Protein 6UW5 (pdb70)

Structure (mmCIF, N/CA/C/O backbone):
data_6UW5
#
_entry.id   6UW5
#
_cell.length_a   46.013
_cell.length_b   73.647
_cell.length_c   91.270
_cell.angle_alpha   90.000
_cell.angle_beta   95.230
_cell.angle_gamma   90.000
#
_symmetry.space_group_name_H-M   'P 1 21 1'
#
loop_
_entity.id
_entity.type
_entity.pdbx_description
1 polymer 'Phosphoenolpyruvate transferase'
2 non-polymer "GUANOSINE-5'-DIPHOSPHATE"
3 non-polymer 1-deoxy-1-(8-hydroxy-2,4-dioxo-3,4-dihydropyrimido[4,5-b]quinolin-10(2H)-yl)-D-ribitol
4 non-polymer 'CALCIUM ION'
5 water water
#
loop_
_atom_site.group_PDB
_atom_site.id
_atom_site.type_symbol
_atom_site.label_atom_id
_atom_site.label_alt_id
_atom_site.label_comp_id
_atom_site.label_asym_id
_atom_site.label_entity_id
_atom_site.label_seq_id
_atom_site.pdbx_PDB_ins_code
_atom_site.Cartn_x
_atom_site.Cartn_y
_atom_site.Cartn_z
_atom_site.occupancy
_atom_site.B_iso_or_equiv
_atom_site.auth_seq_id
_atom_site.auth_comp_id
_atom_site.auth_asym_id
_atom_site.auth_atom_id
_atom_site.pdbx_PDB_model_num
ATOM 1 N N . MET A 1 1 ? 66.973 -1.194 10.518 1.00 57.92 1 MET B N 1
ATOM 2 C CA . MET A 1 1 ? 67.211 -1.202 11.954 1.00 52.05 1 MET B CA 1
ATOM 3 C C . MET A 1 1 ? 66.522 -0.009 12.668 1.00 47.04 1 MET B C 1
ATOM 4 O O . MET A 1 1 ? 65.626 -0.215 13.505 1.00 42.06 1 MET B O 1
ATOM 9 N N . LYS A 1 2 ? 66.919 1.231 12.363 1.00 43.73 2 LYS B N 1
ATOM 10 C CA . LYS A 1 2 ? 66.385 2.397 13.070 1.00 41.21 2 LYS B CA 1
ATOM 11 C C . LYS A 1 2 ? 65.854 3.427 12.083 1.00 46.19 2 LYS B C 1
ATOM 12 O O . LYS A 1 2 ? 66.602 3.939 11.244 1.00 50.57 2 LYS B O 1
ATOM 18 N N . ILE A 1 3 ? 64.565 3.732 12.197 1.00 39.10 3 ILE B N 1
ATOM 19 C CA . ILE A 1 3 ? 63.898 4.734 11.378 1.00 48.74 3 ILE B CA 1
ATOM 20 C C . ILE A 1 3 ? 63.298 5.776 12.308 1.00 47.30 3 ILE B C 1
ATOM 21 O O . ILE A 1 3 ? 62.628 5.423 13.288 1.00 36.02 3 ILE B O 1
ATOM 26 N N . THR A 1 4 ? 63.536 7.055 12.000 1.00 48.38 4 THR B N 1
ATOM 27 C CA . THR A 1 4 ? 62.993 8.166 12.775 1.00 35.14 4 THR B CA 1
ATOM 28 C C . THR A 1 4 ? 62.133 9.018 11.861 1.00 35.55 4 THR B C 1
ATOM 29 O O . THR A 1 4 ? 62.594 9.423 10.789 1.00 35.57 4 THR B O 1
ATOM 33 N N . VAL A 1 5 ? 60.897 9.299 12.286 1.00 34.23 5 VAL B N 1
ATOM 34 C CA . VAL A 1 5 ? 59.939 10.047 11.477 1.00 34.12 5 VAL B CA 1
ATOM 35 C C . VAL A 1 5 ? 59.377 11.196 12.297 1.00 41.37 5 VAL B C 1
ATOM 36 O O . VAL A 1 5 ? 58.957 11.001 13.443 1.00 47.26 5 VAL B O 1
ATOM 40 N N . LEU A 1 6 ? 59.387 12.395 11.717 1.00 36.14 6 LEU B N 1
ATOM 41 C CA . LEU A 1 6 ? 58.714 13.549 12.298 1.00 35.26 6 LEU B CA 1
ATOM 42 C C . LEU A 1 6 ? 57.257 13.554 11.852 1.00 33.98 6 LEU B C 1
ATOM 43 O O . LEU A 1 6 ? 56.977 13.424 10.653 1.00 32.77 6 LEU B O 1
ATOM 48 N N . VAL A 1 7 ? 56.325 13.700 12.809 1.00 31.34 7 VAL B N 1
ATOM 49 C CA . VAL A 1 7 ? 54.903 13.522 12.509 1.00 31.36 7 VAL B CA 1
ATOM 50 C C . VAL A 1 7 ? 54.026 14.566 13.189 1.00 30.59 7 VAL B C 1
ATOM 51 O O . VAL A 1 7 ? 54.350 15.097 14.252 1.00 29.91 7 VAL B O 1
ATOM 55 N N . GLY A 1 8 ? 52.854 14.797 12.575 1.00 30.78 8 GLY B N 1
ATOM 56 C CA . GLY A 1 8 ? 51.765 15.518 13.199 1.00 30.19 8 GLY B CA 1
ATOM 57 C C . GLY A 1 8 ? 50.787 14.523 13.800 1.00 39.80 8 GLY B C 1
ATOM 58 O O . GLY A 1 8 ? 51.230 13.558 14.432 1.00 43.55 8 GLY B O 1
ATOM 59 N N . GLY A 1 9 ? 49.475 14.698 13.579 1.00 45.04 9 GLY B N 1
ATOM 60 C CA . GLY A 1 9 ? 48.457 13.802 14.114 1.00 40.65 9 GLY B CA 1
ATOM 61 C C . GLY A 1 9 ? 47.855 12.749 13.186 1.00 38.62 9 GLY B C 1
ATOM 62 O O . GLY A 1 9 ? 48.429 11.668 13.014 1.00 37.44 9 GLY B O 1
ATOM 63 N N . VAL A 1 10 ? 46.716 13.045 12.572 1.00 41.37 10 VAL B N 1
ATOM 64 C CA . VAL A 1 10 ? 46.067 12.053 11.666 1.00 38.83 10 VAL B CA 1
ATOM 65 C C . VAL A 1 10 ? 47.039 11.624 10.561 1.00 39.64 10 VAL B C 1
ATOM 66 O O . VAL A 1 10 ? 47.261 10.428 10.415 1.00 46.57 10 VAL B O 1
ATOM 70 N N . GLY A 1 11 ? 47.665 12.576 9.879 1.00 38.05 11 GLY B N 1
ATOM 71 C CA . GLY A 1 11 ? 48.521 12.221 8.759 1.00 39.91 11 GLY B CA 1
ATOM 72 C C . GLY A 1 11 ? 49.803 11.523 9.171 1.00 41.47 11 GLY B C 1
ATOM 73 O O . GLY A 1 11 ? 50.217 10.547 8.540 1.00 41.46 11 GLY B O 1
ATOM 74 N N . GLY A 1 12 ? 50.435 11.994 10.246 1.00 39.35 12 GLY B N 1
ATOM 75 C CA . GLY A 1 12 ? 51.647 11.349 10.717 1.00 43.73 12 GLY B CA 1
ATOM 76 C C . GLY A 1 12 ? 51.401 9.913 11.134 1.00 53.54 12 GLY B C 1
ATOM 77 O O . GLY A 1 12 ? 52.190 9.014 10.811 1.00 33.85 12 GLY B O 1
ATOM 78 N N . ALA A 1 13 ? 50.304 9.681 11.865 1.00 47.93 13 ALA B N 1
ATOM 79 C CA . ALA A 1 13 ? 49.941 8.324 12.259 1.00 42.12 13 ALA B CA 1
ATOM 80 C C . ALA A 1 13 ? 49.697 7.448 11.039 1.00 34.42 13 ALA B C 1
ATOM 81 O O . ALA A 1 13 ? 50.150 6.300 10.985 1.00 35.00 13 ALA B O 1
ATOM 83 N N . ARG A 1 14 ? 49.006 7.998 10.046 1.00 34.96 14 ARG B N 1
ATOM 84 C CA . ARG A 1 14 ? 48.718 7.229 8.813 1.00 36.61 14 ARG B CA 1
ATOM 85 C C . ARG A 1 14 ? 50.042 6.874 8.130 1.00 39.46 14 ARG B C 1
ATOM 86 O O . ARG A 1 14 ? 50.209 5.717 7.755 1.00 37.73 14 ARG B O 1
ATOM 94 N N . PHE A 1 15 ? 50.960 7.832 8.022 1.00 44.00 15 PHE B N 1
ATOM 95 C CA . PHE A 1 15 ? 52.267 7.544 7.436 1.00 46.68 15 PHE B CA 1
ATOM 96 C C . PHE A 1 15 ? 53.018 6.508 8.273 1.00 49.23 15 PHE B C 1
ATOM 97 O O . PHE A 1 15 ? 53.577 5.531 7.740 1.00 37.76 15 PHE B O 1
ATOM 105 N N . LEU A 1 16 ? 53.001 6.690 9.596 1.00 35.78 16 LEU B N 1
ATOM 106 C CA . LEU A 1 16 ? 53.633 5.735 10.502 1.00 35.67 16 LEU B CA 1
ATOM 107 C C . LEU A 1 16 ? 53.095 4.320 10.303 1.00 42.38 16 LEU B C 1
ATOM 108 O O . LEU A 1 16 ? 53.842 3.339 10.435 1.00 47.23 16 LEU B O 1
ATOM 113 N N . LEU A 1 17 ? 51.790 4.187 10.038 1.00 38.54 17 LEU B N 1
ATOM 114 C CA . LEU A 1 17 ? 51.246 2.865 9.751 1.00 37.75 17 LEU B CA 1
ATOM 115 C C . LEU A 1 17 ? 51.964 2.237 8.564 1.00 39.64 17 LEU B C 1
ATOM 116 O O . LEU A 1 17 ? 52.343 1.062 8.611 1.00 40.37 17 LEU B O 1
ATOM 121 N N . GLY A 1 18 ? 52.192 3.021 7.505 1.00 39.36 18 GLY B N 1
ATOM 122 C CA . GLY A 1 18 ? 52.923 2.507 6.354 1.00 56.72 18 GLY B CA 1
ATOM 123 C C . GLY A 1 18 ? 54.300 1.990 6.726 1.00 59.47 18 GLY B C 1
ATOM 124 O O . GLY A 1 18 ? 54.724 0.921 6.274 1.00 60.17 18 GLY B O 1
ATOM 125 N N . VAL A 1 19 ? 55.034 2.766 7.527 1.00 50.92 19 VAL B N 1
ATOM 126 C CA . VAL A 1 19 ? 56.316 2.303 8.049 1.00 46.57 19 VAL B CA 1
ATOM 127 C C . VAL A 1 19 ? 56.153 0.951 8.729 1.00 51.89 19 VAL B C 1
ATOM 128 O O . VAL A 1 19 ? 56.941 0.025 8.503 1.00 41.32 19 VAL B O 1
ATOM 132 N N . GLN A 1 20 ? 55.137 0.825 9.593 1.00 48.88 20 GLN B N 1
ATOM 133 C CA . GLN A 1 20 ? 54.957 -0.412 10.356 1.00 46.16 20 GLN B CA 1
ATOM 134 C C . GLN A 1 20 ? 54.694 -1.612 9.446 1.00 50.96 20 GLN B C 1
ATOM 135 O O . GLN A 1 20 ? 55.273 -2.689 9.643 1.00 47.71 20 GLN B O 1
ATOM 141 N N . ASN A 1 21 ? 53.814 -1.449 8.450 1.00 48.89 21 ASN B N 1
ATOM 142 C CA . ASN A 1 21 ? 53.488 -2.559 7.556 1.00 53.49 21 ASN B CA 1
ATOM 143 C C . ASN A 1 21 ? 54.703 -2.962 6.719 1.00 54.04 21 ASN B C 1
ATOM 144 O O . ASN A 1 21 ? 54.961 -4.158 6.512 1.00 46.63 21 ASN B O 1
ATOM 149 N N . LEU A 1 22 ? 55.458 -1.974 6.234 1.00 46.61 22 LEU B N 1
ATOM 150 C CA . LEU A 1 22 ? 56.661 -2.251 5.459 1.00 44.97 22 LEU B CA 1
ATOM 151 C C . LEU A 1 22 ? 57.684 -3.042 6.270 1.00 51.07 22 LEU B C 1
ATOM 152 O O . LEU A 1 22 ? 58.417 -3.861 5.707 1.00 62.28 22 LEU B O 1
ATOM 157 N N . LEU A 1 23 ? 57.770 -2.797 7.577 1.00 50.29 23 LEU B N 1
ATOM 158 C CA . LEU A 1 23 ? 58.789 -3.392 8.431 1.00 49.93 23 LEU B CA 1
ATOM 159 C C . LEU A 1 23 ? 58.272 -4.493 9.354 1.00 55.92 23 LEU B C 1
ATOM 160 O O . LEU A 1 23 ? 59.046 -5.007 10.173 1.00 55.67 23 LEU B O 1
ATOM 165 N N . GLY A 1 24 ? 57.001 -4.878 9.248 1.00 50.45 24 GLY B N 1
ATOM 166 C CA . GLY A 1 24 ? 56.451 -5.862 10.159 1.00 47.12 24 GLY B CA 1
ATOM 167 C C . GLY A 1 24 ? 56.470 -5.412 11.609 1.00 49.55 24 GLY B C 1
ATOM 168 O O . GLY A 1 24 ? 56.903 -6.156 12.495 1.00 42.66 24 GLY B O 1
ATOM 169 N N . LEU A 1 25 ? 55.974 -4.205 11.877 1.00 50.58 25 LEU B N 1
ATOM 170 C CA . LEU A 1 25 ? 55.962 -3.680 13.232 1.00 42.16 25 LEU B CA 1
ATOM 171 C C . LEU A 1 25 ? 54.534 -3.458 13.726 1.00 41.83 25 LEU B C 1
ATOM 172 O O . LEU A 1 25 ? 53.593 -3.307 12.941 1.00 44.42 25 LEU B O 1
ATOM 177 N N . GLY A 1 26 ? 54.391 -3.428 15.050 1.00 38.45 26 GLY B N 1
ATOM 178 C CA . GLY A 1 26 ? 53.103 -3.156 15.665 1.00 48.41 26 GLY B CA 1
ATOM 179 C C . GLY A 1 26 ? 52.036 -4.137 15.221 1.00 48.32 26 GLY B C 1
ATOM 180 O O . GLY A 1 26 ? 52.254 -5.350 15.148 1.00 45.38 26 GLY B O 1
ATOM 181 N N . SER A 1 27 ? 50.852 -3.598 14.923 1.00 55.57 27 SER B N 1
ATOM 182 C CA . SER A 1 27 ? 49.745 -4.429 14.470 1.00 45.83 27 SER B CA 1
ATOM 183 C C . SER A 1 27 ? 50.171 -5.346 13.330 1.00 53.46 27 SER B C 1
ATOM 184 O O . SER A 1 27 ? 49.596 -6.424 13.154 1.00 56.99 27 SER B O 1
ATOM 187 N N . PHE A 1 28 ? 51.155 -4.928 12.534 1.00 51.69 28 PHE B N 1
ATOM 188 C CA . PHE A 1 28 ? 51.601 -5.675 11.366 1.00 43.26 28 PHE B CA 1
ATOM 189 C C . PHE A 1 28 ? 52.724 -6.660 11.686 1.00 46.82 28 PHE B C 1
ATOM 190 O O . PHE A 1 28 ? 53.427 -7.088 10.767 1.00 57.55 28 PHE B O 1
ATOM 198 N N . ALA A 1 29 ? 52.897 -7.052 12.949 1.00 45.25 29 ALA B N 1
ATOM 199 C CA . ALA A 1 29 ? 54.054 -7.859 13.331 1.00 46.17 29 ALA B CA 1
ATOM 200 C C . ALA A 1 29 ? 53.805 -9.328 13.007 1.00 50.80 29 ALA B C 1
ATOM 201 O O . ALA A 1 29 ? 52.849 -9.921 13.512 1.00 50.89 29 ALA B O 1
ATOM 203 N N . ASP A 1 30 ? 54.676 -9.914 12.151 1.00 61.07 30 ASP B N 1
ATOM 204 C CA . ASP A 1 30 ? 54.650 -11.336 11.755 1.00 61.03 30 ASP B CA 1
ATOM 205 C C . ASP A 1 30 ? 56.004 -11.993 12.049 1.00 60.25 30 ASP B C 1
ATOM 206 O O . ASP A 1 30 ? 56.763 -12.303 11.128 1.00 53.73 30 ASP B O 1
ATOM 211 N N . GLY A 1 31 ? 56.300 -12.253 13.314 1.00 52.33 31 GLY B N 1
ATOM 212 C CA . GLY A 1 31 ? 57.562 -12.879 13.608 1.00 48.10 31 GLY B CA 1
ATOM 213 C C . GLY A 1 31 ? 58.526 -11.867 14.193 1.00 50.77 31 GLY B C 1
ATOM 214 O O . GLY A 1 31 ? 58.181 -10.701 14.418 1.00 45.58 31 GLY B O 1
ATOM 215 N N . PRO A 1 32 ? 59.759 -12.299 14.453 1.00 52.89 32 PRO B N 1
ATOM 216 C CA . PRO A 1 32 ? 60.732 -11.419 15.119 1.00 55.11 32 PRO B CA 1
ATOM 217 C C . PRO A 1 32 ? 60.885 -10.076 14.418 1.00 50.16 32 PRO B C 1
ATOM 218 O O . PRO A 1 32 ? 60.981 -9.997 13.192 1.00 55.39 32 PRO B O 1
ATOM 222 N N . SER A 1 33 ? 60.945 -9.013 15.211 1.00 51.66 33 SER B N 1
ATOM 223 C CA . SER A 1 33 ? 60.987 -7.663 14.669 1.00 59.78 33 SER B CA 1
ATOM 224 C C . SER A 1 33 ? 62.443 -7.326 14.366 1.00 52.29 33 SER B C 1
ATOM 225 O O . SER A 1 33 ? 63.302 -7.430 15.246 1.00 56.39 33 SER B O 1
ATOM 228 N N . LYS A 1 34 ? 62.722 -6.944 13.121 1.00 53.46 34 LYS B N 1
ATOM 229 C CA . LYS A 1 34 ? 64.070 -6.573 12.701 1.00 49.07 34 LYS B CA 1
ATOM 230 C C . LYS A 1 34 ? 64.328 -5.065 12.737 1.00 60.40 34 LYS B C 1
ATOM 231 O O . LYS A 1 34 ? 65.441 -4.636 12.405 1.00 57.92 34 LYS B O 1
ATOM 237 N N . HIS A 1 35 ? 63.333 -4.252 13.113 1.00 54.90 35 HIS B N 1
ATOM 238 C CA . HIS A 1 35 ? 63.444 -2.804 12.991 1.00 49.19 35 HIS B CA 1
ATOM 239 C C . HIS A 1 35 ? 62.885 -2.097 14.215 1.00 46.61 35 HIS B C 1
ATOM 240 O O . HIS A 1 35 ? 62.035 -2.627 14.933 1.00 49.69 35 HIS B O 1
ATOM 247 N N . GLU A 1 36 ? 63.358 -0.865 14.418 1.00 41.41 36 GLU B N 1
ATOM 248 C CA . GLU A 1 36 ? 62.902 0.013 15.487 1.00 40.65 36 GLU B CA 1
ATOM 249 C C . GLU A 1 36 ? 62.407 1.306 14.858 1.00 39.32 36 GLU B C 1
ATOM 250 O O . GLU A 1 36 ? 63.167 1.993 14.171 1.00 43.88 36 GLU B O 1
ATOM 256 N N . LEU A 1 37 ? 61.150 1.655 15.104 1.00 48.18 37 LEU B N 1
ATOM 257 C CA . LEU A 1 37 ? 60.564 2.868 14.549 1.00 36.01 37 LEU B CA 1
ATOM 258 C C . LEU A 1 37 ? 60.370 3.886 15.667 1.00 44.71 37 LEU B C 1
ATOM 259 O O . LEU A 1 37 ? 59.773 3.574 16.704 1.00 55.94 37 LEU B O 1
ATOM 264 N N . THR A 1 38 ? 60.906 5.089 15.466 1.00 44.75 38 THR B N 1
ATOM 265 C CA . THR A 1 38 ? 60.781 6.191 16.417 1.00 45.11 38 THR B CA 1
ATOM 266 C C . THR A 1 38 ? 60.050 7.346 15.753 1.00 33.92 38 THR B C 1
ATOM 267 O O . THR A 1 38 ? 60.395 7.750 14.636 1.00 44.53 38 THR B O 1
ATOM 271 N N . ALA A 1 39 ? 59.037 7.856 16.436 1.00 32.12 39 ALA B N 1
ATOM 272 C CA . ALA A 1 39 ? 58.274 9.014 15.999 1.00 31.66 39 ALA B CA 1
ATOM 273 C C . ALA A 1 39 ? 58.622 10.200 16.888 1.00 33.47 39 ALA B C 1
ATOM 274 O O . ALA A 1 39 ? 58.696 10.043 18.115 1.00 30.40 39 ALA B O 1
ATOM 276 N N . VAL A 1 40 ? 58.916 11.353 16.263 1.00 34.65 40 VAL B N 1
ATOM 277 C CA . VAL A 1 40 ? 59.029 12.653 16.935 1.00 30.18 40 VAL B CA 1
ATOM 278 C C . VAL A 1 40 ? 57.735 13.431 16.684 1.00 29.75 40 VAL B C 1
ATOM 279 O O . VAL A 1 40 ? 57.476 13.878 15.555 1.00 30.09 40 VAL B O 1
ATOM 283 N N . VAL A 1 41 ? 56.906 13.578 17.731 1.00 29.05 41 VAL B N 1
ATOM 284 C CA . VAL A 1 41 ? 55.502 13.975 17.592 1.00 28.73 41 VAL B CA 1
ATOM 285 C C . VAL A 1 41 ? 55.331 15.453 17.946 1.00 33.35 41 VAL B C 1
ATOM 286 O O . VAL A 1 41 ? 55.754 15.903 19.021 1.00 27.75 41 VAL B O 1
ATOM 290 N N . ASN A 1 42 ? 54.636 16.184 17.078 1.00 31.01 42 ASN B N 1
ATOM 291 C CA . ASN A 1 42 ? 54.303 17.578 17.331 1.00 27.93 42 ASN B CA 1
ATOM 292 C C . ASN A 1 42 ? 53.558 17.747 18.654 1.00 39.78 42 ASN B C 1
ATOM 293 O O . ASN A 1 42 ? 52.602 17.017 18.950 1.00 34.17 42 ASN B O 1
ATOM 298 N N . ILE A 1 43 ? 53.984 18.743 19.430 1.00 31.74 43 ILE B N 1
ATOM 299 C CA . ILE A 1 43 ? 53.348 19.153 20.670 1.00 26.64 43 ILE B CA 1
ATOM 300 C C . ILE A 1 43 ? 52.786 20.574 20.578 1.00 36.03 43 ILE B C 1
ATOM 301 O O . ILE A 1 43 ? 52.278 21.115 21.574 1.00 25.72 43 ILE B O 1
ATOM 306 N N . GLY A 1 44 ? 52.831 21.179 19.385 1.00 26.55 44 GLY B N 1
ATOM 307 C CA . GLY A 1 44 ? 52.369 22.549 19.197 1.00 26.54 44 GLY B CA 1
ATOM 308 C C . GLY A 1 44 ? 50.890 22.737 19.419 1.00 26.35 44 GLY B C 1
ATOM 309 O O . GLY A 1 44 ? 50.458 23.855 19.730 1.00 26.23 44 GLY B O 1
ATOM 310 N N . ASP A 1 45 ? 50.118 21.658 19.297 1.00 26.38 45 ASP B N 1
ATOM 311 C CA . ASP A 1 45 ? 48.646 21.736 19.462 1.00 31.76 45 ASP B CA 1
ATOM 312 C C . ASP A 1 45 ? 48.247 21.431 20.906 1.00 26.88 45 ASP B C 1
ATOM 313 O O . ASP A 1 45 ? 47.077 21.573 21.216 1.00 25.63 45 ASP B O 1
ATOM 318 N N . ASP A 1 46 ? 49.194 21.068 21.767 1.00 26.68 46 ASP B N 1
ATOM 319 C CA . ASP A 1 46 ? 48.795 20.660 23.093 1.00 25.00 46 ASP B CA 1
ATOM 320 C C . ASP A 1 46 ? 48.182 21.830 23.856 1.00 27.54 46 ASP B C 1
ATOM 321 O O . ASP A 1 46 ? 48.585 22.983 23.700 1.00 35.85 46 ASP B O 1
ATOM 326 N N . ALA A 1 47 ? 47.173 21.532 24.664 1.00 30.14 47 ALA B N 1
ATOM 327 C CA . ALA A 1 47 ? 46.458 22.592 25.348 1.00 28.30 47 ALA B CA 1
ATOM 328 C C . ALA A 1 47 ? 45.869 22.055 26.636 1.00 23.99 47 ALA B C 1
ATOM 329 O O . ALA A 1 47 ? 45.525 20.874 26.730 1.00 26.51 47 ALA B O 1
ATOM 331 N N . TRP A 1 48 ? 45.784 22.931 27.634 1.00 25.28 48 TRP B N 1
ATOM 332 C CA . TRP A 1 48 ? 45.006 22.677 28.842 1.00 33.60 48 TRP B CA 1
ATOM 333 C C . TRP A 1 48 ? 43.569 23.051 28.551 1.00 35.75 48 TRP B C 1
ATOM 334 O O . TRP A 1 48 ? 43.309 24.163 28.090 1.00 41.81 48 TRP B O 1
ATOM 345 N N . MET A 1 49 ? 42.646 22.118 28.776 1.00 33.15 49 MET B N 1
ATOM 346 C CA . MET A 1 49 ? 41.229 22.358 28.542 1.00 28.63 49 MET B CA 1
ATOM 347 C C . MET A 1 49 ? 40.421 21.686 29.639 1.00 28.99 49 MET B C 1
ATOM 348 O O . MET A 1 49 ? 40.640 20.511 29.939 1.00 30.68 49 MET B O 1
ATOM 353 N N . HIS A 1 50 ? 39.503 22.442 30.243 1.00 26.34 50 HIS B N 1
ATOM 354 C CA . HIS A 1 50 ? 38.679 21.949 31.343 1.00 24.46 50 HIS B CA 1
ATOM 355 C C . HIS A 1 50 ? 39.525 21.365 32.462 1.00 27.45 50 HIS B C 1
ATOM 356 O O . HIS A 1 50 ? 39.094 20.451 33.171 1.00 36.26 50 HIS B O 1
ATOM 363 N N . GLY A 1 51 ? 40.722 21.901 32.642 1.00 23.18 51 GLY B N 1
ATOM 364 C CA . GLY A 1 51 ? 41.604 21.427 33.679 1.00 23.12 51 GLY B CA 1
ATOM 365 C C . GLY A 1 51 ? 42.347 20.142 33.385 1.00 31.54 51 GLY B C 1
ATOM 366 O O . GLY A 1 51 ? 42.973 19.593 34.297 1.00 22.60 51 GLY B O 1
ATOM 367 N N . VAL A 1 52 ? 42.359 19.672 32.140 1.00 22.98 52 VAL B N 1
ATOM 368 C CA . VAL A 1 52 ? 43.098 18.459 31.796 1.00 32.09 52 VAL B CA 1
ATOM 369 C C . VAL A 1 52 ? 43.957 18.754 30.579 1.00 31.14 52 VAL B C 1
ATOM 370 O O . VAL A 1 52 ? 43.583 19.546 29.709 1.00 28.44 52 VAL B O 1
ATOM 374 N N . ARG A 1 53 ? 45.116 18.104 30.521 1.00 29.61 53 ARG B N 1
ATOM 375 C CA . ARG A 1 53 ? 46.058 18.323 29.432 1.00 26.02 53 ARG B CA 1
ATOM 376 C C . ARG A 1 53 ? 45.722 17.481 28.212 1.00 24.62 53 ARG B C 1
ATOM 377 O O . ARG A 1 53 ? 45.681 16.246 28.293 1.00 33.09 53 ARG B O 1
ATOM 385 N N . ILE A 1 54 ? 45.609 18.130 27.085 1.00 23.96 54 ILE B N 1
ATOM 386 C CA . ILE A 1 54 ? 45.282 17.462 25.807 1.00 24.40 54 ILE B CA 1
ATOM 387 C C . ILE A 1 54 ? 46.509 17.450 24.892 1.00 24.64 54 ILE B C 1
ATOM 388 O O . ILE A 1 54 ? 47.038 18.459 24.622 1.00 24.64 54 ILE B O 1
ATOM 393 N N . CYS A 1 55 ? 46.911 16.282 24.421 1.00 25.56 55 CYS B N 1
ATOM 394 C CA . CYS A 1 55 ? 48.027 16.184 23.457 1.00 25.26 55 CYS B CA 1
ATOM 395 C C . CYS A 1 55 ? 47.464 15.501 22.223 1.00 25.83 55 CYS B C 1
ATOM 396 O O . CYS A 1 55 ? 47.546 14.312 22.104 1.00 26.12 55 CYS B O 1
ATOM 399 N N . PRO A 1 56 ? 46.821 16.240 21.320 1.00 34.54 56 PRO B N 1
ATOM 400 C CA . PRO A 1 56 ? 46.189 15.617 20.195 1.00 26.74 56 PRO B CA 1
ATOM 401 C C . PRO A 1 56 ? 47.107 14.790 19.290 1.00 40.14 56 PRO B C 1
ATOM 402 O O . PRO A 1 56 ? 46.694 13.762 18.929 1.00 44.79 56 PRO B O 1
ATOM 406 N N . ASP A 1 57 ? 48.294 15.281 18.950 1.00 30.62 57 ASP B N 1
ATOM 407 C CA . ASP A 1 57 ? 49.194 14.540 18.034 1.00 33.21 57 ASP B CA 1
ATOM 408 C C . ASP A 1 57 ? 49.730 13.276 18.677 1.00 30.54 57 ASP B C 1
ATOM 409 O O . ASP A 1 57 ? 49.631 12.254 18.066 1.00 32.89 57 ASP B O 1
ATOM 414 N N . LEU A 1 58 ? 50.237 13.381 19.880 1.00 27.29 58 LEU B N 1
ATOM 415 C CA . LEU A 1 58 ? 50.647 12.163 20.576 1.00 27.32 58 LEU B CA 1
ATOM 416 C C . LEU A 1 58 ? 49.477 11.186 20.674 1.00 32.22 58 LEU B C 1
ATOM 417 O O . LEU A 1 58 ? 49.622 9.997 20.363 1.00 28.03 58 LEU B O 1
ATOM 422 N N . ASP A 1 59 ? 48.294 11.659 21.069 1.00 27.24 59 ASP B N 1
ATOM 423 C CA . ASP A 1 59 ? 47.103 10.806 21.200 1.00 27.40 59 ASP B CA 1
ATOM 424 C C . ASP A 1 59 ? 46.715 10.157 19.891 1.00 32.58 59 ASP B C 1
ATOM 425 O O . ASP A 1 59 ? 46.483 9.000 19.884 1.00 28.71 59 ASP B O 1
ATOM 430 N N . THR A 1 60 ? 46.680 10.933 18.845 1.00 28.54 60 THR B N 1
ATOM 431 C CA . THR A 1 60 ? 46.185 10.370 17.595 1.00 29.43 60 THR B CA 1
ATOM 432 C C . THR A 1 60 ? 47.091 9.254 17.085 1.00 41.21 60 THR B C 1
ATOM 433 O O . THR A 1 60 ? 46.597 8.186 16.672 1.00 30.73 60 THR B O 1
ATOM 437 N N . CYS A 1 61 ? 48.413 9.457 17.138 1.00 29.85 61 CYS B N 1
ATOM 438 C CA . CYS A 1 61 ? 49.328 8.364 16.807 1.00 34.91 61 CYS B CA 1
ATOM 439 C C . CYS A 1 61 ? 49.141 7.212 17.755 1.00 30.39 61 CYS B C 1
ATOM 440 O O . CYS A 1 61 ? 49.045 6.054 17.335 1.00 36.95 61 CYS B O 1
ATOM 443 N N . MET A 1 62 ? 49.104 7.521 19.046 1.00 29.58 62 MET B N 1
ATOM 444 C CA . MET A 1 62 ? 48.953 6.462 20.036 1.00 38.81 62 MET B CA 1
ATOM 445 C C . MET A 1 62 ? 47.696 5.652 19.762 1.00 35.85 62 MET B C 1
ATOM 446 O O . MET A 1 62 ? 47.749 4.424 19.642 1.00 32.88 62 MET B O 1
ATOM 451 N N . TYR A 1 63 ? 46.560 6.337 19.627 1.00 29.87 63 TYR B N 1
ATOM 452 C CA . TYR A 1 63 ? 45.305 5.650 19.333 1.00 38.89 63 TYR B CA 1
ATOM 453 C C . TYR A 1 63 ? 45.377 4.931 17.996 1.00 31.54 63 TYR B C 1
ATOM 454 O O . TYR A 1 63 ? 44.996 3.762 17.894 1.00 37.49 63 TYR B O 1
ATOM 463 N N . THR A 1 64 ? 45.892 5.605 16.963 1.00 32.40 64 THR B N 1
ATOM 464 C CA . THR A 1 64 ? 45.938 4.998 15.630 1.00 32.88 64 THR B CA 1
ATOM 465 C C . THR A 1 64 ? 46.771 3.721 15.633 1.00 33.91 64 THR B C 1
ATOM 466 O O . THR A 1 64 ? 46.298 2.653 15.225 1.00 34.35 64 THR B O 1
ATOM 470 N N . LEU A 1 65 ? 48.013 3.807 16.113 1.00 41.03 65 LEU B N 1
ATOM 471 C CA . LEU A 1 65 ? 48.891 2.642 16.083 1.00 39.23 65 LEU B CA 1
ATOM 472 C C . LEU A 1 65 ? 48.380 1.517 16.983 1.00 37.70 65 LEU B C 1
ATOM 473 O O . LEU A 1 65 ? 48.548 0.335 16.658 1.00 34.63 65 LEU B O 1
ATOM 478 N N . GLY A 1 66 ? 47.762 1.858 18.115 1.00 42.10 66 GLY B N 1
ATOM 479 C CA . GLY A 1 66 ? 47.189 0.917 19.057 1.00 45.22 66 GLY B CA 1
ATOM 480 C C . GLY A 1 66 ? 45.843 0.324 18.685 1.00 42.38 66 GLY B C 1
ATOM 481 O O . GLY A 1 66 ? 45.276 -0.436 19.473 1.00 33.64 66 GLY B O 1
ATOM 482 N N . GLY A 1 67 ? 45.320 0.649 17.507 1.00 34.17 67 GLY B N 1
ATOM 483 C CA . GLY A 1 67 ? 44.029 0.161 17.046 1.00 46.54 67 GLY B CA 1
ATOM 484 C C . GLY A 1 67 ? 42.820 0.737 17.770 1.00 50.95 67 GLY B C 1
ATOM 485 O O . GLY A 1 67 ? 41.822 0.028 17.972 1.00 49.23 67 GLY B O 1
ATOM 486 N N . GLY A 1 68 ? 42.867 2.019 18.133 1.00 51.74 68 GLY B N 1
ATOM 487 C CA . GLY A 1 68 ? 41.764 2.631 18.849 1.00 44.95 68 GLY B CA 1
ATOM 488 C C . GLY A 1 68 ? 41.115 3.837 18.197 1.00 41.80 68 GLY B C 1
ATOM 489 O O . GLY A 1 68 ? 40.099 4.318 18.696 1.00 43.35 68 GLY B O 1
ATOM 490 N N . ILE A 1 69 ? 41.666 4.325 17.079 1.00 43.47 69 ILE B N 1
ATOM 491 C CA . ILE A 1 69 ? 41.285 5.626 16.530 1.00 48.47 69 ILE B CA 1
ATOM 492 C C . ILE A 1 69 ? 39.935 5.547 15.832 1.00 41.28 69 ILE B C 1
ATOM 493 O O . ILE A 1 69 ? 39.524 4.489 15.343 1.00 34.88 69 ILE B O 1
ATOM 498 N N . ASP A 1 70 ? 39.227 6.688 15.812 1.00 45.17 70 ASP B N 1
ATOM 499 C CA . ASP A 1 70 ? 37.923 6.775 15.145 1.00 53.10 70 ASP B CA 1
ATOM 500 C C . ASP A 1 70 ? 38.090 6.826 13.630 1.00 57.12 70 ASP B C 1
ATOM 501 O O . ASP A 1 70 ? 38.578 7.839 13.104 1.00 55.00 70 ASP B O 1
ATOM 506 N N . PRO A 1 71 ? 37.608 5.819 12.889 1.00 60.04 71 PRO B N 1
ATOM 507 C CA . PRO A 1 71 ? 37.887 5.775 11.436 1.00 62.98 71 PRO B CA 1
ATOM 508 C C . PRO A 1 71 ? 37.549 7.037 10.641 1.00 71.11 71 PRO B C 1
ATOM 509 O O . PRO A 1 71 ? 38.390 7.484 9.845 1.00 72.76 71 PRO B O 1
ATOM 513 N N . ASP A 1 72 ? 36.363 7.629 10.829 1.00 76.82 72 ASP B N 1
ATOM 514 C CA . ASP A 1 72 ? 35.946 8.752 10.003 1.00 77.46 72 ASP B CA 1
ATOM 515 C C . ASP A 1 72 ? 36.250 10.115 10.617 1.00 73.25 72 ASP B C 1
ATOM 516 O O . ASP A 1 72 ? 36.273 11.114 9.889 1.00 74.24 72 ASP B O 1
ATOM 521 N N . ARG A 1 73 ? 36.572 10.138 11.909 1.00 67.42 73 ARG B N 1
ATOM 522 C CA . ARG A 1 73 ? 36.948 11.416 12.565 1.00 66.32 73 ARG B CA 1
ATOM 523 C C . ARG A 1 73 ? 38.462 11.623 12.456 1.00 64.21 73 ARG B C 1
ATOM 524 O O . ARG A 1 73 ? 38.867 12.773 12.259 1.00 58.17 73 ARG B O 1
ATOM 532 N N . GLY A 1 74 ? 39.247 10.540 12.514 1.00 62.44 74 GLY B N 1
ATOM 533 C CA . GLY A 1 74 ? 40.695 10.643 12.503 1.00 63.35 74 GLY B CA 1
ATOM 534 C C . GLY A 1 74 ? 41.318 11.102 13.803 1.00 55.74 74 GLY B C 1
ATOM 535 O O . GLY A 1 74 ? 42.535 10.966 13.979 1.00 55.09 74 GLY B O 1
ATOM 536 N N . TRP A 1 75 ? 40.530 11.693 14.683 1.00 52.12 75 TRP B N 1
ATOM 537 C CA . TRP A 1 75 ? 40.997 12.104 16.027 1.00 45.74 75 TRP B CA 1
ATOM 538 C C . TRP A 1 75 ? 40.044 11.496 17.052 1.00 50.73 75 TRP B C 1
ATOM 539 O O . TRP A 1 75 ? 38.899 11.309 16.701 1.00 63.36 75 TRP B O 1
ATOM 550 N N . GLY A 1 76 ? 40.513 11.089 18.223 1.00 33.93 76 GLY B N 1
ATOM 551 C CA . GLY A 1 76 ? 39.651 10.560 19.261 1.00 32.54 76 GLY B CA 1
ATOM 552 C C . GLY A 1 76 ? 39.305 9.093 19.055 1.00 38.07 76 GLY B C 1
ATOM 553 O O . GLY A 1 76 ? 39.552 8.497 18.004 1.00 41.81 76 GLY B O 1
ATOM 554 N N . HIS A 1 77 ? 38.704 8.508 20.089 1.00 52.08 77 HIS B N 1
ATOM 555 C CA . HIS A 1 77 ? 38.333 7.068 20.170 1.00 47.09 77 HIS B CA 1
ATOM 556 C C . HIS A 1 77 ? 37.222 6.620 19.222 1.00 37.21 77 HIS B C 1
ATOM 557 O O . HIS A 1 77 ? 36.422 7.446 18.786 1.00 44.48 77 HIS B O 1
ATOM 564 N N . ARG A 1 78 ? 37.212 5.316 18.950 1.00 43.36 78 ARG B N 1
ATOM 565 C CA . ARG A 1 78 ? 36.142 4.615 18.197 1.00 36.46 78 ARG B CA 1
ATOM 566 C C . ARG A 1 78 ? 34.976 4.442 19.171 1.00 36.04 78 ARG B C 1
ATOM 567 O O . ARG A 1 78 ? 35.243 4.299 20.372 1.00 32.90 78 ARG B O 1
ATOM 575 N N . ASN A 1 79 ? 33.734 4.471 18.681 1.00 37.98 79 ASN B N 1
ATOM 576 C CA . ASN A 1 79 ? 32.541 4.267 19.548 1.00 36.09 79 ASN B CA 1
ATOM 577 C C . ASN A 1 79 ? 32.586 5.232 20.736 1.00 39.29 79 ASN B C 1
ATOM 578 O O . ASN A 1 79 ? 32.401 4.786 21.874 1.00 33.60 79 ASN B O 1
ATOM 583 N N . GLU A 1 80 ? 32.864 6.505 20.466 1.00 47.27 80 GLU B N 1
ATOM 584 C CA . GLU A 1 80 ? 32.974 7.507 21.545 1.00 38.74 80 GLU B CA 1
ATOM 585 C C . GLU A 1 80 ? 31.579 8.000 21.910 1.00 32.28 80 GLU B C 1
ATOM 586 O O . GLU A 1 80 ? 30.738 8.099 21.027 1.00 33.25 80 GLU B O 1
ATOM 592 N N . THR A 1 81 ? 31.366 8.220 23.198 1.00 38.48 81 THR B N 1
ATOM 593 C CA . THR A 1 81 ? 30.160 8.861 23.688 1.00 42.89 81 THR B CA 1
ATOM 594 C C . THR A 1 81 ? 30.556 10.226 24.225 1.00 30.72 81 THR B C 1
ATOM 595 O O . THR A 1 81 ? 31.729 10.483 24.509 1.00 29.92 81 THR B O 1
ATOM 599 N N . TRP A 1 82 ? 29.569 11.109 24.350 1.00 30.93 82 TRP B N 1
ATOM 600 C CA . TRP A 1 82 ? 29.822 12.499 24.712 1.00 30.25 82 TRP B CA 1
ATOM 601 C C . TRP A 1 82 ? 28.912 12.954 25.855 1.00 37.24 82 TRP B C 1
ATOM 602 O O . TRP A 1 82 ? 28.501 14.116 25.934 1.00 30.05 82 TRP B O 1
ATOM 613 N N . ASN A 1 83 ? 28.619 12.057 26.792 1.00 36.22 83 ASN B N 1
ATOM 614 C CA . ASN A 1 83 ? 27.757 12.437 27.902 1.00 34.82 83 ASN B CA 1
ATOM 615 C C . ASN A 1 83 ? 28.455 13.422 28.825 1.00 35.52 83 ASN B C 1
ATOM 616 O O . ASN A 1 83 ? 27.829 14.372 29.312 1.00 35.55 83 ASN B O 1
ATOM 621 N N . ALA A 1 84 ? 29.756 13.222 29.073 1.00 32.01 84 ALA B N 1
ATOM 622 C CA . ALA A 1 84 ? 30.497 14.170 29.899 1.00 31.52 84 ALA B CA 1
ATOM 623 C C . ALA A 1 84 ? 30.503 15.561 29.259 1.00 39.67 84 ALA B C 1
ATOM 624 O O . ALA A 1 84 ? 30.231 16.567 29.922 1.00 27.18 84 ALA B O 1
ATOM 626 N N . LYS A 1 85 ? 30.807 15.627 27.961 1.00 31.67 85 LYS B N 1
ATOM 627 C CA . LYS A 1 85 ? 30.683 16.872 27.219 1.00 29.14 85 LYS B CA 1
ATOM 628 C C . LYS A 1 85 ? 29.281 17.459 27.339 1.00 36.57 85 LYS B C 1
ATOM 629 O O . LYS A 1 85 ? 29.117 18.674 27.520 1.00 28.50 85 LYS B O 1
ATOM 635 N N . GLU A 1 86 ? 28.254 16.614 27.250 1.00 29.24 86 GLU B N 1
ATOM 636 C CA . GLU A 1 86 ? 26.887 17.117 27.356 1.00 37.01 86 GLU B CA 1
ATOM 637 C C . GLU A 1 86 ? 26.636 17.741 28.724 1.00 40.68 86 GLU B C 1
ATOM 638 O O . GLU A 1 86 ? 25.967 18.772 28.837 1.00 29.78 86 GLU B O 1
ATOM 644 N N . GLU A 1 87 ? 27.146 17.115 29.780 1.00 28.81 87 GLU B N 1
ATOM 645 C CA . GLU A 1 87 ? 26.945 17.666 31.108 1.00 28.42 87 GLU B CA 1
ATOM 646 C C . GLU A 1 87 ? 27.714 18.978 31.301 1.00 37.18 87 GLU B C 1
ATOM 647 O O . GLU A 1 87 ? 27.227 19.888 31.986 1.00 29.95 87 GLU B O 1
ATOM 653 N N . LEU A 1 88 ? 28.909 19.101 30.707 1.00 27.45 88 LEU B N 1
ATOM 654 C CA . LEU A 1 88 ? 29.614 20.374 30.778 1.00 29.45 88 LEU B CA 1
ATOM 655 C C . LEU A 1 88 ? 28.782 21.462 30.134 1.00 27.73 88 LEU B C 1
ATOM 656 O O . LEU A 1 88 ? 28.708 22.585 30.644 1.00 28.21 88 LEU B O 1
ATOM 661 N N . ALA A 1 89 ? 28.127 21.136 29.022 1.00 28.45 89 ALA B N 1
ATOM 662 C CA . ALA A 1 89 ? 27.211 22.078 28.409 1.00 30.95 89 ALA B CA 1
ATOM 663 C C . ALA A 1 89 ? 26.098 22.454 29.382 1.00 36.70 89 ALA B C 1
ATOM 664 O O . ALA A 1 89 ? 25.818 23.641 29.598 1.00 29.75 89 AL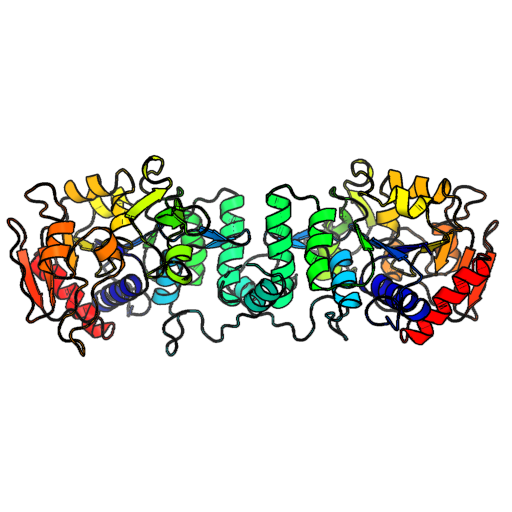A B O 1
ATOM 666 N N . ALA A 1 90 ? 25.495 21.456 30.029 1.00 29.64 90 ALA B N 1
ATOM 667 C CA . ALA A 1 90 ? 24.379 21.735 30.925 1.00 31.30 90 ALA B CA 1
ATOM 668 C C . ALA A 1 90 ? 24.798 22.634 32.087 1.00 33.05 90 ALA B C 1
ATOM 669 O O . ALA A 1 90 ? 24.014 23.482 32.539 1.00 29.94 90 ALA B O 1
ATOM 671 N N . TYR A 1 91 ? 26.027 22.476 32.582 1.00 28.59 91 TYR B N 1
ATOM 672 C CA . TYR A 1 91 ? 26.460 23.391 33.626 1.00 28.17 91 TYR B CA 1
ATOM 673 C C . TYR A 1 91 ? 26.741 24.792 33.085 1.00 43.41 91 TYR B C 1
ATOM 674 O O . TYR A 1 91 ? 27.009 25.704 33.877 1.00 36.59 91 TYR B O 1
ATOM 683 N N . GLY A 1 92 ? 26.683 24.988 31.770 1.00 28.74 92 GLY B N 1
ATOM 684 C CA . GLY A 1 92 ? 26.870 26.310 31.201 1.00 34.17 92 GLY B CA 1
ATOM 685 C C . GLY A 1 92 ? 28.308 26.790 31.250 1.00 28.29 92 GLY B C 1
ATOM 686 O O . GLY A 1 92 ? 28.544 27.975 31.502 1.00 34.08 92 GLY B O 1
ATOM 687 N N . VAL A 1 93 ? 29.280 25.906 31.049 1.00 27.69 93 VAL B N 1
ATOM 688 C CA . VAL A 1 93 ? 30.680 26.284 31.214 1.00 38.80 93 VAL B CA 1
ATOM 689 C C . VAL A 1 93 ? 31.390 26.353 29.864 1.00 31.11 93 VAL B C 1
ATOM 690 O O . VAL A 1 93 ? 30.867 25.949 28.827 1.00 30.55 93 VAL B O 1
ATOM 694 N N . GLN A 1 94 ? 32.592 26.915 29.890 1.00 41.87 94 GLN B N 1
ATOM 695 C CA . GLN A 1 94 ? 33.354 27.243 28.698 1.00 46.69 94 GLN B CA 1
ATOM 696 C C . GLN A 1 94 ? 34.739 26.625 28.814 1.00 42.12 94 GLN B C 1
ATOM 697 O O . GLN A 1 94 ? 35.317 26.601 29.905 1.00 50.06 94 GLN B O 1
ATOM 703 N N . PRO A 1 95 ? 35.309 26.139 27.710 1.00 37.06 95 PRO B N 1
ATOM 704 C CA . PRO A 1 95 ? 34.782 26.302 26.357 1.00 35.99 95 PRO B CA 1
ATOM 705 C C . PRO A 1 95 ? 33.816 25.191 25.940 1.00 39.99 95 PRO B C 1
ATOM 706 O O . PRO A 1 95 ? 34.113 24.011 26.092 1.00 44.42 95 PRO B O 1
ATOM 710 N N . ASP A 1 96 ? 32.691 25.568 25.363 1.00 44.07 96 ASP B N 1
ATOM 711 C CA . ASP A 1 96 ? 31.721 24.591 24.898 1.00 39.36 96 ASP B CA 1
ATOM 712 C C . ASP A 1 96 ? 31.984 24.112 23.482 1.00 39.22 96 ASP B C 1
ATOM 713 O O . ASP A 1 96 ? 31.151 23.366 22.934 1.00 33.78 96 ASP B O 1
ATOM 718 N N . TRP A 1 97 ? 33.078 24.568 22.876 1.00 31.16 97 TRP B N 1
ATOM 719 C CA . TRP A 1 97 ? 33.365 24.274 21.453 1.00 29.04 97 TRP B CA 1
ATOM 720 C C . TRP A 1 97 ? 34.361 23.126 21.282 1.00 37.20 97 TRP B C 1
ATOM 721 O O . TRP A 1 97 ? 34.613 22.762 20.162 1.00 29.09 97 TRP B O 1
ATOM 732 N N . PHE A 1 98 ? 34.875 22.596 22.381 1.00 31.44 98 PHE B N 1
ATOM 733 C CA . PHE A 1 98 ? 35.905 21.536 22.320 1.00 39.71 98 PHE B CA 1
ATOM 734 C C . PHE A 1 98 ? 35.404 20.206 22.864 1.00 44.72 98 PHE B C 1
ATOM 735 O O . PHE A 1 98 ? 35.161 20.091 24.044 1.00 43.42 98 PHE B O 1
ATOM 743 N N . GLY A 1 99 ? 35.412 19.220 21.983 1.00 39.81 99 GLY B N 1
ATOM 744 C CA . GLY A 1 99 ? 34.885 17.880 22.259 1.00 44.99 99 GLY B CA 1
ATOM 745 C C . GLY A 1 99 ? 35.761 16.957 23.063 1.00 40.24 99 GLY B C 1
ATOM 746 O O . GLY A 1 99 ? 36.603 16.334 22.492 1.00 38.63 99 GLY B O 1
ATOM 747 N N . LEU A 1 100 ? 35.484 16.874 24.349 1.00 33.75 100 LEU B N 1
ATOM 748 C CA . LEU A 1 100 ? 36.132 15.915 25.247 1.00 26.63 100 LEU B CA 1
ATOM 749 C C . LEU A 1 100 ? 35.241 14.664 25.302 1.00 27.30 100 LEU B C 1
ATOM 750 O O . LEU A 1 100 ? 34.311 14.634 26.064 1.00 30.92 100 LEU B O 1
ATOM 755 N N . GLY A 1 101 ? 35.598 13.631 24.538 1.00 29.53 101 GLY B N 1
ATOM 756 C CA . GLY A 1 101 ? 34.857 12.356 24.542 1.00 28.05 101 GLY B CA 1
ATOM 757 C C . GLY A 1 101 ? 35.010 11.633 25.866 1.00 27.55 101 GLY B C 1
ATOM 758 O O . GLY A 1 101 ? 36.035 11.813 26.526 1.00 26.86 101 GLY B O 1
ATOM 759 N N . ASP A 1 102 ? 34.006 10.854 26.254 1.00 28.00 102 ASP B N 1
ATOM 760 C CA . ASP A 1 102 ? 34.055 10.135 27.552 1.00 30.17 102 ASP B CA 1
ATOM 761 C C . ASP A 1 102 ? 35.219 9.136 27.575 1.00 32.72 102 ASP B C 1
ATOM 762 O O . ASP A 1 102 ? 35.955 9.132 28.559 1.00 26.86 102 ASP B O 1
ATOM 767 N N . ARG A 1 103 ? 35.387 8.348 26.515 1.00 28.18 103 ARG B N 1
ATOM 768 C CA . ARG A 1 103 ? 36.497 7.363 26.474 1.00 28.12 103 ARG B CA 1
ATOM 769 C C . ARG A 1 103 ? 37.829 8.115 26.457 1.00 28.58 103 ARG B C 1
ATOM 770 O O . ARG A 1 103 ? 38.675 7.837 27.294 1.00 26.93 103 ARG B O 1
ATOM 778 N N . ASP A 1 104 ? 37.893 9.154 25.630 1.00 31.98 104 ASP B N 1
ATOM 779 C CA . ASP A 1 104 ? 39.095 9.993 25.402 1.00 27.02 104 ASP B CA 1
ATOM 780 C C . ASP A 1 104 ? 39.520 10.695 26.693 1.00 31.35 104 ASP B C 1
ATOM 781 O O . ASP A 1 104 ? 40.715 10.751 26.947 1.00 25.78 104 ASP B O 1
ATOM 786 N N . LEU A 1 105 ? 38.551 11.086 27.521 1.00 37.14 105 LEU B N 1
ATOM 787 C CA . LEU A 1 105 ? 38.757 11.807 28.800 1.00 25.33 105 LEU B CA 1
ATOM 788 C C . LEU A 1 105 ? 39.649 10.990 29.740 1.00 24.99 105 LEU B C 1
ATOM 789 O O . LEU A 1 105 ? 40.447 11.601 30.427 1.00 24.49 105 LEU B O 1
ATOM 794 N N . ALA A 1 106 ? 39.518 9.663 29.751 1.00 32.21 106 ALA B N 1
ATOM 795 C CA . ALA A 1 106 ? 40.345 8.802 30.626 1.00 35.07 106 ALA B CA 1
ATOM 796 C C . ALA A 1 106 ? 41.832 9.028 30.322 1.00 24.95 106 ALA B C 1
ATOM 797 O O . ALA A 1 106 ? 42.598 9.141 31.270 1.00 25.45 106 ALA B O 1
ATOM 799 N N . THR A 1 107 ? 42.207 9.117 29.049 1.00 25.30 107 THR B N 1
ATOM 800 C CA . THR A 1 107 ? 43.620 9.402 28.704 1.00 25.15 107 THR B CA 1
ATOM 801 C C . THR A 1 107 ? 44.003 10.722 29.379 1.00 28.87 107 THR B C 1
ATOM 802 O O . THR A 1 107 ? 44.960 10.740 30.155 1.00 30.11 107 THR B O 1
ATOM 806 N N . HIS A 1 108 ? 43.236 11.773 29.090 1.00 24.46 108 HIS B N 1
ATOM 807 C CA . HIS A 1 108 ? 43.448 13.125 29.653 1.00 24.01 108 HIS B CA 1
ATOM 808 C C . HIS A 1 108 ? 43.529 13.084 31.164 1.00 27.27 108 HIS B C 1
ATOM 809 O O . HIS A 1 108 ? 44.396 13.685 31.656 1.00 25.82 108 HIS B O 1
ATOM 816 N N . LEU A 1 109 ? 42.668 12.324 31.830 1.00 30.34 109 LEU B N 1
ATOM 817 C CA . LEU A 1 109 ? 42.723 12.270 33.290 1.00 25.87 109 LEU B CA 1
ATOM 818 C C . LEU A 1 109 ? 44.024 11.622 33.765 1.00 28.57 109 LEU B C 1
ATOM 819 O O . LEU A 1 109 ? 44.691 12.144 34.672 1.00 33.31 109 LEU B O 1
ATOM 824 N N . VAL A 1 110 ? 44.396 10.474 33.181 1.00 35.52 110 VAL B N 1
ATOM 825 C CA . VAL A 1 110 ? 45.627 9.802 33.604 1.00 27.08 110 VAL B CA 1
ATOM 826 C C . VAL A 1 110 ? 46.821 10.698 33.325 1.00 27.15 110 VAL B C 1
ATOM 827 O O . VAL A 1 110 ? 47.695 10.886 34.181 1.00 26.41 110 VAL B O 1
ATOM 831 N N . ARG A 1 111 ? 46.863 11.281 32.124 1.00 27.28 111 ARG B N 1
ATOM 832 C CA . ARG A 1 111 ? 47.955 12.184 31.773 1.00 30.45 111 ARG B CA 1
ATOM 833 C C . ARG A 1 111 ? 48.014 13.379 32.720 1.00 24.43 111 ARG B C 1
ATOM 834 O O . ARG A 1 111 ? 49.067 13.679 33.289 1.00 23.24 111 ARG B O 1
ATOM 842 N N . SER A 1 112 ? 46.879 14.045 32.943 1.00 30.95 112 SER B N 1
ATOM 843 C CA . SER A 1 112 ? 46.906 15.250 33.767 1.00 30.73 112 SER B CA 1
ATOM 844 C C . SER A 1 112 ? 47.374 14.925 35.179 1.00 32.03 112 SER B C 1
ATOM 845 O O . SER A 1 112 ? 48.176 15.668 35.774 1.00 25.27 112 SER B O 1
ATOM 848 N N . GLN A 1 113 ? 46.896 13.810 35.736 1.00 24.80 113 GLN B N 1
ATOM 849 C CA . GLN A 1 113 ? 47.279 13.500 37.108 1.00 30.12 113 GLN B CA 1
ATOM 850 C C . GLN A 1 113 ? 48.768 13.195 37.231 1.00 33.67 113 GLN B C 1
ATOM 851 O O . GLN A 1 113 ? 49.387 13.513 38.258 1.00 22.89 113 GLN B O 1
ATOM 857 N N . MET A 1 114 ? 49.351 12.560 36.211 1.00 26.74 114 MET B N 1
ATOM 858 C CA . MET A 1 114 ? 50.755 12.189 36.299 1.00 30.78 114 MET B CA 1
ATOM 859 C C . MET A 1 114 ? 51.647 13.425 36.172 1.00 30.21 114 MET B C 1
ATOM 860 O O . MET A 1 114 ? 52.576 13.613 36.967 1.00 33.72 114 MET B O 1
ATOM 865 N N . LEU A 1 115 ? 51.350 14.302 35.202 1.00 23.30 115 LEU B N 1
ATOM 866 C CA . LEU A 1 115 ? 52.120 15.541 35.037 1.00 25.85 115 LEU B CA 1
ATOM 867 C C . LEU A 1 115 ? 52.069 16.398 36.288 1.00 33.73 115 LEU B C 1
ATOM 868 O O . LEU A 1 115 ? 53.071 17.023 36.661 1.00 41.77 115 LEU B O 1
ATOM 873 N N . ARG A 1 116 ? 50.886 16.493 36.910 1.00 29.74 116 ARG B N 1
ATOM 874 C CA . ARG A 1 116 ? 50.734 17.275 38.136 1.00 27.61 116 ARG B CA 1
ATOM 875 C C . ARG A 1 116 ? 51.533 16.684 39.281 1.00 28.24 116 ARG B C 1
ATOM 876 O O . ARG A 1 116 ? 51.861 17.398 40.230 1.00 37.02 116 ARG B O 1
ATOM 884 N N . ALA A 1 117 ? 51.841 15.394 39.221 1.00 33.64 117 ALA B N 1
ATOM 885 C CA . ALA A 1 117 ? 52.659 14.760 40.236 1.00 29.70 117 ALA B CA 1
ATOM 886 C C . ALA A 1 117 ? 54.141 14.740 39.861 1.00 32.30 117 ALA B C 1
ATOM 887 O O . ALA A 1 117 ? 54.928 14.070 40.531 1.00 48.62 117 ALA B O 1
ATOM 889 N N . GLY A 1 118 ? 54.539 15.483 38.831 1.00 41.54 118 GLY B N 1
ATOM 890 C CA . GLY A 1 118 ? 55.937 15.646 38.474 1.00 43.94 118 GLY B CA 1
ATOM 891 C C . GLY A 1 118 ? 56.454 14.745 37.367 1.00 44.92 118 GLY B C 1
ATOM 892 O O . GLY A 1 118 ? 57.619 14.879 36.976 1.00 54.22 118 GLY B O 1
ATOM 893 N N . TYR A 1 119 ? 55.642 13.843 36.850 1.00 38.40 119 TYR B N 1
ATOM 894 C CA . TYR A 1 119 ? 56.111 12.974 35.787 1.00 35.86 119 TYR B CA 1
ATOM 895 C C . TYR A 1 119 ? 56.252 13.787 34.509 1.00 35.17 119 TYR B C 1
ATOM 896 O O . TYR A 1 119 ? 55.307 14.475 34.115 1.00 26.94 119 TYR B O 1
ATOM 905 N N . PRO A 1 120 ? 57.387 13.719 33.824 1.00 39.66 120 PRO B N 1
ATOM 906 C CA . PRO A 1 120 ? 57.507 14.395 32.527 1.00 32.77 120 PRO B CA 1
ATOM 907 C C . PRO A 1 120 ? 56.672 13.718 31.448 1.00 27.54 120 PRO B C 1
ATOM 908 O O . PRO A 1 120 ? 56.370 12.523 31.498 1.00 25.23 120 PRO B O 1
ATOM 912 N N . LEU A 1 121 ? 56.320 14.507 30.435 1.00 25.04 121 LEU B N 1
ATOM 913 C CA . LEU A 1 121 ? 55.401 14.010 29.411 1.00 25.01 121 LEU B CA 1
ATOM 914 C C . LEU A 1 121 ? 55.916 12.720 28.777 1.00 35.30 121 LEU B C 1
ATOM 915 O O . LEU A 1 121 ? 55.146 11.782 28.541 1.00 38.89 121 LEU B O 1
ATOM 920 N N . SER A 1 122 ? 57.213 12.671 28.468 1.00 35.08 122 SER B N 1
ATOM 921 C CA . SER A 1 122 ? 57.799 11.483 27.865 1.00 26.54 122 SER B CA 1
ATOM 922 C C . SER A 1 122 ? 57.446 10.222 28.652 1.00 26.58 122 SER B C 1
ATOM 923 O O . SER A 1 122 ? 57.073 9.211 28.068 1.00 26.88 122 SER B O 1
ATOM 926 N N . GLN A 1 123 ? 57.519 10.288 29.980 1.00 31.05 123 GLN B N 1
ATOM 927 C CA . GLN A 1 123 ? 57.183 9.147 30.820 1.00 31.80 123 GLN B CA 1
ATOM 928 C C . GLN A 1 123 ? 55.675 8.879 30.851 1.00 37.19 123 GLN B C 1
ATOM 929 O O . GLN A 1 123 ? 55.243 7.719 30.835 1.00 50.95 123 GLN B O 1
ATOM 935 N N . VAL A 1 124 ? 54.854 9.922 30.930 1.00 26.97 124 VAL B N 1
ATOM 936 C CA . VAL A 1 124 ? 53.410 9.717 30.791 1.00 25.19 124 VAL B CA 1
ATOM 937 C C . VAL A 1 124 ? 53.100 8.981 29.490 1.00 30.07 124 VAL B C 1
ATOM 938 O O . VAL A 1 124 ? 52.331 8.011 29.468 1.00 25.76 124 VAL B O 1
ATOM 942 N N . THR A 1 125 ? 53.693 9.443 28.387 1.00 25.85 125 THR B N 1
ATOM 943 C CA . THR A 1 125 ? 53.436 8.847 27.077 1.00 26.33 125 THR B CA 1
ATOM 944 C C . THR A 1 125 ? 53.808 7.364 27.057 1.00 33.53 125 THR B C 1
ATOM 945 O O . THR A 1 125 ? 53.043 6.529 26.558 1.00 34.77 125 THR B O 1
ATOM 949 N N . GLU A 1 126 ? 55.003 7.022 27.555 1.00 36.05 126 GLU B N 1
ATOM 950 C CA . GLU A 1 126 ? 55.418 5.618 27.587 1.00 40.22 126 GLU B CA 1
ATOM 951 C C . GLU A 1 126 ? 54.467 4.801 28.445 1.00 35.92 126 GLU B C 1
ATOM 952 O O . GLU A 1 126 ? 54.126 3.662 28.108 1.00 38.46 126 GLU B O 1
ATOM 958 N N . ALA A 1 127 ? 54.026 5.380 29.558 1.00 33.25 127 ALA B N 1
ATOM 959 C CA . ALA A 1 127 ? 53.096 4.698 30.439 1.00 30.74 127 ALA B CA 1
ATOM 960 C C . ALA A 1 127 ? 51.782 4.420 29.726 1.00 35.12 127 ALA B C 1
ATOM 961 O O . ALA A 1 127 ? 51.285 3.281 29.714 1.00 38.09 127 ALA B O 1
ATOM 963 N N . LEU A 1 128 ? 51.230 5.444 29.080 1.00 28.89 128 LEU B N 1
ATOM 964 C CA . LEU A 1 128 ? 49.985 5.267 28.343 1.00 37.17 128 LEU B CA 1
ATOM 965 C C . LEU A 1 128 ? 50.142 4.234 27.237 1.00 27.54 128 LEU B C 1
ATOM 966 O O . LEU A 1 128 ? 49.184 3.525 26.906 1.00 27.90 128 LEU B O 1
ATOM 971 N N . CYS A 1 129 ? 51.331 4.170 26.624 1.00 27.91 129 CYS B N 1
ATOM 972 C CA . CYS A 1 129 ? 51.559 3.287 25.494 1.00 40.20 129 CYS B CA 1
ATOM 973 C C . CYS A 1 129 ? 51.738 1.831 25.914 1.00 42.28 129 CYS B C 1
ATOM 974 O O . CYS A 1 129 ? 51.572 0.934 25.085 1.00 43.21 129 CYS B O 1
ATOM 977 N N . LYS A 1 130 ? 51.977 1.573 27.197 1.00 33.01 130 LYS B N 1
ATOM 978 C CA . LYS A 1 130 ? 51.942 0.203 27.684 1.00 29.59 130 LYS B CA 1
ATOM 979 C C . LYS A 1 130 ? 50.561 -0.413 27.494 1.00 34.40 130 LYS B C 1
ATOM 980 O O . LYS A 1 130 ? 50.444 -1.619 27.261 1.00 41.25 130 LYS B O 1
ATOM 986 N N . ARG A 1 131 ? 49.504 0.392 27.566 1.00 37.79 131 ARG B N 1
ATOM 987 C CA . ARG A 1 131 ? 48.173 -0.151 27.317 1.00 41.42 131 ARG B CA 1
ATOM 988 C C . ARG A 1 131 ? 47.912 -0.325 25.824 1.00 40.11 131 ARG B C 1
ATOM 989 O O . ARG A 1 131 ? 47.299 -1.313 25.412 1.00 42.95 131 ARG B O 1
ATOM 997 N N . TRP A 1 132 ? 48.346 0.629 24.997 1.00 42.70 132 TRP B N 1
ATOM 998 C CA . TRP A 1 132 ? 48.019 0.585 23.572 1.00 39.93 132 TRP B CA 1
ATOM 999 C C . TRP A 1 132 ? 49.012 -0.243 22.754 1.00 42.81 132 TRP B C 1
ATOM 1000 O O . TRP A 1 132 ? 48.680 -0.667 21.638 1.00 32.41 132 TRP B O 1
ATOM 1011 N N . GLN A 1 133 ? 50.243 -0.414 23.231 1.00 39.99 133 GLN B N 1
ATOM 1012 C CA . GLN A 1 133 ? 51.248 -1.196 22.518 1.00 32.43 133 GLN B CA 1
ATOM 1013 C C . GLN A 1 133 ? 51.329 -0.720 21.073 1.00 33.66 133 GLN B C 1
ATOM 1014 O O . GLN A 1 133 ? 51.049 -1.506 20.144 1.00 34.59 133 GLN B O 1
ATOM 1020 N N . PRO A 1 134 ? 51.683 0.541 20.822 1.00 37.49 134 PRO B N 1
ATOM 1021 C CA . PRO A 1 134 ? 51.689 1.040 19.436 1.00 32.68 134 PRO B CA 1
ATOM 1022 C C . PRO A 1 134 ? 52.713 0.369 18.539 1.00 34.36 134 PRO B C 1
ATOM 1023 O O . PRO A 1 134 ? 52.597 0.477 17.306 1.00 34.27 134 PRO B O 1
ATOM 1027 N N . GLY A 1 135 ? 53.738 -0.275 19.098 1.00 33.87 135 GLY B N 1
ATOM 1028 C CA . GLY A 1 135 ? 54.749 -0.852 18.237 1.00 34.85 135 GLY B CA 1
ATOM 1029 C C . GLY A 1 135 ? 55.658 0.185 17.629 1.00 39.94 135 GLY B C 1
ATOM 1030 O O . GLY A 1 135 ? 56.286 -0.069 16.595 1.00 35.54 135 GLY B O 1
ATOM 1031 N N . ALA A 1 136 ? 55.699 1.374 18.222 1.00 41.06 136 ALA B N 1
ATOM 1032 C CA . ALA A 1 136 ? 56.584 2.451 17.828 1.00 33.45 136 ALA B CA 1
ATOM 1033 C C . ALA A 1 136 ? 56.893 3.246 19.082 1.00 39.66 136 ALA B C 1
ATOM 1034 O O . ALA A 1 136 ? 56.122 3.218 20.045 1.00 38.95 136 ALA B O 1
ATOM 1036 N N . ARG A 1 137 ? 58.038 3.923 19.082 1.00 32.40 137 ARG B N 1
ATOM 1037 C CA . ARG A 1 137 ? 58.395 4.812 20.182 1.00 32.95 137 ARG B CA 1
ATOM 1038 C C . ARG A 1 137 ? 57.865 6.207 19.849 1.00 35.41 137 ARG B C 1
ATOM 1039 O O . ARG A 1 137 ? 58.271 6.809 18.851 1.00 42.20 137 ARG B O 1
ATOM 1047 N N . LEU A 1 138 ? 56.912 6.686 20.648 1.00 31.40 138 LEU B N 1
ATOM 1048 C CA . LEU A 1 138 ? 56.251 7.975 20.442 1.00 32.10 138 LEU B CA 1
ATOM 1049 C C . LEU A 1 138 ? 56.927 8.977 21.363 1.00 28.97 138 LEU B C 1
ATOM 1050 O O . LEU A 1 138 ? 56.671 8.988 22.571 1.00 28.45 138 LEU B O 1
ATOM 1055 N N . LEU A 1 139 ? 57.827 9.791 20.785 1.00 29.91 139 LEU B N 1
ATOM 1056 C CA . LEU A 1 139 ? 58.583 10.804 21.514 1.00 28.77 139 LEU B CA 1
ATOM 1057 C C . LEU A 1 139 ? 57.921 12.159 21.366 1.00 28.24 139 LEU B C 1
ATOM 1058 O O . LEU A 1 139 ? 57.789 12.654 20.231 1.00 28.49 139 LEU B O 1
ATOM 1063 N N . PRO A 1 140 ? 57.521 12.810 22.448 1.00 27.59 140 PRO B N 1
ATOM 1064 C CA . PRO A 1 140 ? 57.103 14.212 22.326 1.00 35.08 140 PRO B CA 1
ATOM 1065 C C . PRO A 1 140 ? 58.295 15.064 21.913 1.00 32.54 140 PRO B C 1
ATOM 1066 O O . PRO A 1 140 ? 59.408 14.875 22.407 1.00 27.73 140 PRO B O 1
ATOM 1070 N N . ALA A 1 141 ? 58.067 16.009 20.991 1.00 32.80 141 ALA B N 1
ATOM 1071 C CA . ALA A 1 141 ? 59.173 16.880 20.586 1.00 29.08 141 ALA B CA 1
ATOM 1072 C C . ALA A 1 141 ? 59.854 17.487 21.803 1.00 32.76 141 ALA B C 1
ATOM 1073 O O . ALA A 1 141 ? 61.080 17.689 21.802 1.00 31.48 141 ALA B O 1
ATOM 1075 N N . SER A 1 142 ? 59.092 17.708 22.873 1.00 27.07 142 SER B N 1
ATOM 1076 C CA . SER A 1 142 ? 59.638 18.289 24.087 1.00 33.23 142 SER B CA 1
ATOM 1077 C C . SER A 1 142 ? 58.758 17.894 25.258 1.00 30.92 142 SER B C 1
ATOM 1078 O O . SER A 1 142 ? 57.540 17.754 25.123 1.00 36.45 142 SER B O 1
ATOM 1081 N N . ASP A 1 143 ? 59.398 17.736 26.410 1.00 26.95 143 ASP B N 1
ATOM 1082 C CA . ASP A 1 143 ? 58.685 17.621 27.668 1.00 25.90 143 ASP B CA 1
ATOM 1083 C C . ASP A 1 143 ? 58.232 18.973 28.203 1.00 28.25 143 ASP B C 1
ATOM 1084 O O . ASP A 1 143 ? 57.431 19.011 29.148 1.00 25.72 143 ASP B O 1
ATOM 1089 N N . GLU A 1 144 ? 58.714 20.076 27.629 1.00 25.80 144 GLU B N 1
ATOM 1090 C CA . GLU A 1 144 ? 58.299 21.402 28.057 1.00 36.10 144 GLU B CA 1
ATOM 1091 C C . GLU A 1 144 ? 57.206 21.947 27.146 1.00 34.20 144 GLU B C 1
ATOM 1092 O O . GLU A 1 144 ? 56.888 21.381 26.098 1.00 37.67 144 GLU B O 1
ATOM 1098 N N . ARG A 1 145 ? 56.615 23.060 27.571 1.00 41.40 145 ARG B N 1
ATOM 1099 C CA . ARG A 1 145 ? 55.526 23.665 26.815 1.00 25.07 145 ARG B CA 1
ATOM 1100 C C . ARG A 1 145 ? 56.054 24.371 25.572 1.00 25.48 145 ARG B C 1
ATOM 1101 O O . ARG A 1 145 ? 56.996 25.174 25.639 1.00 26.64 145 ARG B O 1
ATOM 1109 N N . SER A 1 146 ? 55.393 24.120 24.446 1.00 28.15 146 SER B N 1
ATOM 1110 C CA . SER A 1 146 ? 55.680 24.814 23.200 1.00 25.93 146 SER B CA 1
ATOM 1111 C C . SER A 1 146 ? 54.384 24.741 22.398 1.00 25.86 146 SER B C 1
ATOM 1112 O O . SER A 1 146 ? 54.118 23.733 21.730 1.00 25.95 146 SER B O 1
ATOM 1115 N N . GLU A 1 147 ? 53.572 25.794 22.487 1.00 25.79 147 GLU B N 1
ATOM 1116 C CA . GLU A 1 147 ? 52.221 25.798 21.941 1.00 25.76 147 GLU B CA 1
ATOM 1117 C C . GLU A 1 147 ? 52.102 26.819 20.821 1.00 26.19 147 GLU B C 1
ATOM 1118 O O . GLU A 1 147 ? 52.511 27.980 20.982 1.00 26.34 147 GLU B O 1
ATOM 1124 N N . THR A 1 148 ? 51.612 26.358 19.670 1.00 26.48 148 THR B N 1
ATOM 1125 C CA . THR A 1 148 ? 51.336 27.245 18.550 1.00 28.57 148 THR B CA 1
ATOM 1126 C C . THR A 1 148 ? 50.214 28.225 18.887 1.00 33.03 148 THR B C 1
ATOM 1127 O O . THR A 1 148 ? 49.120 27.816 19.286 1.00 33.02 148 THR B O 1
ATOM 1131 N N . HIS A 1 149 ? 50.482 29.520 18.721 1.00 31.96 149 HIS B N 1
ATOM 1132 C CA . HIS A 1 149 ? 49.464 30.556 18.858 1.00 30.42 149 HIS B CA 1
ATOM 1133 C C . HIS A 1 149 ? 49.197 31.179 17.500 1.00 33.42 149 HIS B C 1
ATOM 1134 O O . HIS A 1 149 ? 50.064 31.183 16.620 1.00 42.16 149 HIS B O 1
ATOM 1141 N N . VAL A 1 150 ? 48.002 31.757 17.357 1.00 28.14 150 VAL B N 1
ATOM 1142 C CA . VAL A 1 150 ? 47.543 32.308 16.087 1.00 28.80 150 VAL B CA 1
ATOM 1143 C C . VAL A 1 150 ? 47.111 33.753 16.277 1.00 31.76 150 VAL B C 1
ATOM 1144 O O . VAL A 1 150 ? 46.274 34.043 17.141 1.00 40.80 150 VAL B O 1
ATOM 1148 N N . VAL A 1 151 ? 47.678 34.659 15.479 1.00 29.65 151 VAL B N 1
ATOM 1149 C CA . VAL A 1 151 ? 47.294 36.069 15.527 1.00 30.09 151 VAL B CA 1
ATOM 1150 C C . VAL A 1 151 ? 46.183 36.293 14.499 1.00 30.71 151 VAL B C 1
ATOM 1151 O O . VAL A 1 151 ? 46.413 36.197 13.291 1.00 31.19 151 VAL B O 1
ATOM 1155 N N . ILE A 1 152 ? 44.971 36.585 14.982 1.00 30.78 152 ILE B N 1
ATOM 1156 C CA . ILE A 1 152 ? 43.790 36.780 14.146 1.00 38.07 152 ILE B CA 1
ATOM 1157 C C . ILE A 1 152 ? 43.299 38.223 14.264 1.00 40.42 152 ILE B C 1
ATOM 1158 O O . ILE A 1 152 ? 43.714 38.979 15.142 1.00 39.61 152 ILE B O 1
ATOM 1163 N N . THR A 1 153 ? 42.385 38.588 13.359 1.00 41.48 153 THR B N 1
ATOM 1164 C CA . THR A 1 153 ? 41.427 39.667 13.600 1.00 43.50 153 THR B CA 1
ATOM 1165 C C . THR A 1 153 ? 40.196 39.034 14.236 1.00 43.34 153 THR B C 1
ATOM 1166 O O . THR A 1 153 ? 39.493 38.254 13.588 1.00 38.18 153 THR B O 1
ATOM 1170 N N . ASP A 1 154 ? 39.924 39.379 15.485 1.00 42.23 154 ASP B N 1
ATOM 1171 C CA . ASP A 1 154 ? 38.787 38.794 16.195 1.00 43.66 154 ASP B CA 1
ATOM 1172 C C . ASP A 1 154 ? 37.468 39.280 15.595 1.00 49.55 154 ASP B C 1
ATOM 1173 O O . ASP A 1 154 ? 37.284 40.493 15.404 1.00 51.09 154 ASP B O 1
ATOM 1178 N N . PRO A 1 155 ? 36.527 38.375 15.293 1.00 46.75 155 PRO B N 1
ATOM 1179 C CA . PRO A 1 155 ? 35.251 38.809 14.691 1.00 52.10 155 PRO B CA 1
ATOM 1180 C C . PRO A 1 155 ? 34.275 39.465 15.668 1.00 51.06 155 PRO B C 1
ATOM 1181 O O . PRO A 1 155 ? 33.329 40.127 15.216 1.00 47.00 155 PRO B O 1
ATOM 1185 N N . THR A 1 156 ? 34.470 39.318 16.984 1.00 52.67 156 THR B N 1
ATOM 1186 C CA . THR A 1 156 ? 33.608 40.012 17.942 1.00 51.55 156 THR B CA 1
ATOM 1187 C C . THR A 1 156 ? 33.779 41.531 17.857 1.00 54.09 156 THR B C 1
ATOM 1188 O O . THR A 1 156 ? 32.798 42.274 17.745 1.00 50.49 156 THR B O 1
ATOM 1192 N N . ASP A 1 157 ? 35.028 42.007 17.856 1.00 57.37 157 ASP B N 1
ATOM 1193 C CA . ASP A 1 157 ? 35.343 43.413 18.070 1.00 53.10 157 ASP B CA 1
ATOM 1194 C C . ASP A 1 157 ? 36.179 44.046 16.970 1.00 58.25 157 ASP B C 1
ATOM 1195 O O . ASP A 1 157 ? 36.375 45.270 17.007 1.00 64.29 157 ASP B O 1
ATOM 1200 N N . GLY A 1 158 ? 36.677 43.268 16.004 1.00 43.38 158 GLY B N 1
ATOM 1201 C CA . GLY A 1 158 ? 37.579 43.775 14.980 1.00 37.03 158 GLY B CA 1
ATOM 1202 C C . GLY A 1 158 ? 38.992 44.018 15.461 1.00 39.90 158 GLY B C 1
ATOM 1203 O O . GLY A 1 158 ? 39.798 44.583 14.712 1.00 39.60 158 GLY B O 1
ATOM 1204 N N . GLU A 1 159 ? 39.314 43.596 16.688 1.00 34.48 159 GLU B N 1
ATOM 1205 C CA . GLU A 1 159 ? 40.628 43.788 17.289 1.00 40.77 159 GLU B CA 1
ATOM 1206 C C . GLU A 1 159 ? 41.581 42.648 16.929 1.00 48.33 159 GLU B C 1
ATOM 1207 O O . GLU A 1 159 ? 41.170 41.503 16.722 1.00 41.71 159 GLU B O 1
ATOM 1213 N N . ARG A 1 160 ? 42.865 42.979 16.829 1.00 47.39 160 ARG B N 1
ATOM 1214 C CA . ARG A 1 160 ? 43.882 41.943 16.785 1.00 44.96 160 ARG B CA 1
ATOM 1215 C C . ARG A 1 160 ? 43.954 41.224 18.125 1.00 48.51 160 ARG B C 1
ATOM 1216 O O . ARG A 1 160 ? 44.057 41.859 19.180 1.00 52.88 160 ARG B O 1
ATOM 1224 N N . ARG A 1 161 ? 43.903 39.895 18.076 1.00 47.89 161 ARG B N 1
ATOM 1225 C CA . ARG A 1 161 ? 44.053 39.037 19.243 1.00 44.67 161 ARG B CA 1
ATOM 1226 C C . ARG A 1 161 ? 44.916 37.853 18.852 1.00 41.28 161 ARG B C 1
ATOM 1227 O O . ARG A 1 161 ? 44.910 37.413 17.699 1.00 39.55 161 ARG B O 1
ATOM 1235 N N . ALA A 1 162 ? 45.636 37.332 19.833 1.00 38.56 162 ALA B N 1
ATOM 1236 C CA . ALA A 1 162 ? 46.287 36.036 19.725 1.00 35.55 162 ALA B CA 1
ATOM 1237 C C . ALA A 1 162 ? 45.390 34.975 20.361 1.00 35.49 162 ALA B C 1
ATOM 1238 O O . ALA A 1 162 ? 44.863 35.187 21.457 1.00 36.37 162 ALA B O 1
ATOM 1240 N N . ILE A 1 163 ? 45.159 33.871 19.645 1.00 28.09 163 ILE B N 1
ATOM 1241 C CA . ILE A 1 163 ? 44.458 32.715 20.197 1.00 27.67 163 ILE B CA 1
ATOM 1242 C C . ILE A 1 163 ? 45.326 31.472 20.077 1.00 37.19 163 ILE B C 1
ATOM 1243 O O . ILE A 1 163 ? 46.159 31.340 19.169 1.00 40.67 163 ILE B O 1
ATOM 1248 N N . HIS A 1 164 ? 45.137 30.567 21.032 1.00 32.68 164 HIS B N 1
ATOM 1249 C CA . HIS A 1 164 ? 45.704 29.227 20.949 1.00 34.40 164 HIS B CA 1
ATOM 1250 C C . HIS A 1 164 ? 45.262 28.518 19.672 1.00 31.62 164 HIS B C 1
ATOM 1251 O O . HIS A 1 164 ? 44.147 28.717 19.177 1.00 27.23 164 HIS B O 1
ATOM 1258 N N . PHE A 1 165 ? 46.144 27.752 19.048 1.00 26.86 165 PHE B N 1
ATOM 1259 C CA . PHE A 1 165 ? 45.858 26.893 17.872 1.00 27.28 165 PHE B CA 1
ATOM 1260 C C . PHE A 1 165 ? 44.488 26.198 17.942 1.00 27.36 165 PHE B C 1
ATOM 1261 O O . PHE A 1 165 ? 43.812 26.239 16.980 1.00 27.92 165 PHE B O 1
ATOM 1269 N N . GLN A 1 166 ? 44.164 25.547 19.049 1.00 26.87 166 GLN B N 1
ATOM 1270 C CA . GLN A 1 166 ? 42.897 24.815 19.297 1.00 31.35 166 GLN B CA 1
ATOM 1271 C C . GLN A 1 166 ? 41.699 25.726 18.992 1.00 36.30 166 GLN B C 1
ATOM 1272 O O . GLN A 1 166 ? 40.829 25.290 18.301 1.00 27.89 166 GLN B O 1
ATOM 1278 N N . GLU A 1 167 ? 41.718 26.965 19.483 1.00 28.70 167 GLU B N 1
ATOM 1279 C CA . GLU A 1 167 ? 40.616 27.874 19.189 1.00 27.82 167 GLU B CA 1
ATOM 1280 C C . GLU A 1 167 ? 40.627 28.274 17.715 1.00 29.73 167 GLU B C 1
ATOM 1281 O O . GLU A 1 167 ? 39.566 28.433 17.088 1.00 29.15 167 GLU B O 1
ATOM 1287 N N . TRP A 1 168 ? 41.812 28.481 17.149 1.00 31.44 168 TRP B N 1
ATOM 1288 C CA . TRP A 1 168 ? 41.864 28.810 15.734 1.00 35.11 168 TRP B CA 1
ATOM 1289 C C . TRP A 1 168 ? 41.294 27.666 14.916 1.00 29.66 168 TRP B C 1
ATOM 1290 O O . TRP A 1 168 ? 40.406 27.867 14.073 1.00 30.38 168 TRP B O 1
ATOM 1301 N N . TRP A 1 169 ? 41.766 26.470 15.212 1.00 29.29 169 TRP B N 1
ATOM 1302 C CA . TRP A 1 169 ? 41.373 25.285 14.427 1.00 30.56 169 TRP B CA 1
ATOM 1303 C C . TRP A 1 169 ? 39.981 24.772 14.771 1.00 31.27 169 TRP B C 1
ATOM 1304 O O . TRP A 1 169 ? 39.226 24.558 13.896 1.00 30.78 169 TRP B O 1
ATOM 1315 N N . VAL A 1 170 ? 39.717 24.545 16.033 1.00 29.36 170 VAL B N 1
ATOM 1316 C CA . VAL A 1 170 ? 38.433 23.910 16.379 1.00 35.45 170 VAL B CA 1
ATOM 1317 C C . VAL A 1 170 ? 37.298 24.938 16.401 1.00 29.97 170 VAL B C 1
ATOM 1318 O O . VAL A 1 170 ? 36.334 24.707 15.753 1.00 31.10 170 VAL B O 1
ATOM 1322 N N . ARG A 1 171 ? 37.516 26.095 16.993 1.00 30.44 171 ARG B N 1
ATOM 1323 C CA . ARG A 1 171 ? 36.384 27.005 17.147 1.00 30.95 171 ARG B CA 1
ATOM 1324 C C . ARG A 1 171 ? 36.076 27.698 15.825 1.00 30.97 171 ARG B C 1
ATOM 1325 O O . ARG A 1 171 ? 34.949 27.620 15.323 1.00 31.73 171 ARG B O 1
ATOM 1333 N N . TYR A 1 172 ? 37.080 28.314 15.212 1.00 36.89 172 TYR B N 1
ATOM 1334 C CA . TYR A 1 172 ? 36.915 29.152 14.028 1.00 31.80 172 TYR B CA 1
ATOM 1335 C C . TYR A 1 172 ? 37.179 28.391 12.737 1.00 34.20 172 TYR B C 1
ATOM 1336 O O . TYR A 1 172 ? 36.880 28.899 11.656 1.00 33.95 172 TYR B O 1
ATOM 1345 N N . ARG A 1 173 ? 37.704 27.192 12.826 1.00 35.47 173 ARG B N 1
ATOM 1346 C CA . ARG A 1 173 ? 37.997 26.389 11.620 1.00 35.41 173 ARG B CA 1
ATOM 1347 C C . ARG A 1 173 ? 38.845 27.165 10.625 1.00 39.04 173 ARG B C 1
ATOM 1348 O O . ARG A 1 173 ? 38.514 27.035 9.464 1.00 39.33 173 ARG B O 1
ATOM 1356 N N . ALA A 1 174 ? 39.778 28.008 11.110 1.00 39.49 174 ALA B N 1
ATOM 1357 C CA . ALA A 1 174 ? 40.706 28.730 10.230 1.00 34.57 174 ALA B CA 1
ATOM 1358 C C . ALA A 1 174 ? 39.988 29.673 9.268 1.00 45.39 174 ALA B C 1
ATOM 1359 O O . ALA A 1 174 ? 40.525 30.012 8.205 1.00 48.89 174 ALA B O 1
ATOM 1361 N N . LYS A 1 175 ? 38.780 30.128 9.628 1.00 47.90 175 LYS B N 1
ATOM 1362 C CA . LYS A 1 175 ? 37.994 30.973 8.739 1.00 48.27 175 LYS B CA 1
ATOM 1363 C C . LYS A 1 175 ? 37.991 32.427 9.178 1.00 46.56 175 LYS B C 1
ATOM 1364 O O . LYS A 1 175 ? 37.464 33.273 8.465 1.00 58.88 175 LYS B O 1
ATOM 1370 N N . VAL A 1 176 ? 38.553 32.717 10.341 1.00 45.22 176 VAL B N 1
ATOM 1371 C CA . VAL A 1 176 ? 38.765 34.082 10.812 1.00 40.44 176 VAL B CA 1
ATOM 1372 C C . VAL A 1 176 ? 39.960 34.659 10.054 1.00 46.51 176 VAL B C 1
ATOM 1373 O O . VAL A 1 176 ? 40.888 33.909 9.706 1.00 36.03 176 VAL B O 1
ATOM 1377 N N . PRO A 1 177 ? 40.024 35.969 9.810 1.00 43.11 177 PRO B N 1
ATOM 1378 C CA . PRO A 1 177 ? 41.229 36.511 9.179 1.00 36.44 177 PRO B CA 1
ATOM 1379 C C . PRO A 1 177 ? 42.439 36.209 10.049 1.00 40.85 177 PRO B C 1
ATOM 1380 O O . PRO A 1 177 ? 42.478 36.557 11.235 1.00 36.64 177 PRO B O 1
ATOM 1384 N N . THR A 1 178 ? 43.459 35.609 9.438 1.00 39.81 178 THR B N 1
ATOM 1385 C CA . THR A 1 178 ? 44.638 35.155 10.167 1.00 36.82 178 THR B CA 1
ATOM 1386 C C . THR A 1 178 ? 45.912 35.815 9.642 1.00 40.50 178 THR B C 1
ATOM 1387 O O . THR A 1 178 ? 46.154 35.859 8.428 1.00 42.92 178 THR B O 1
ATOM 1391 N N . HIS A 1 179 ? 46.745 36.280 10.568 1.00 32.72 179 HIS B N 1
ATOM 1392 C CA . HIS A 1 179 ? 47.881 37.130 10.259 1.00 37.98 179 HIS B CA 1
ATOM 1393 C C . HIS A 1 179 ? 49.240 36.477 10.479 1.00 33.13 179 HIS B C 1
ATOM 1394 O O . HIS A 1 179 ? 50.130 36.668 9.644 1.00 32.77 179 HIS B O 1
ATOM 1401 N N . SER A 1 180 ? 49.442 35.707 11.554 1.00 35.20 180 SER B N 1
ATOM 1402 C CA . SER A 1 180 ? 50.717 35.021 11.767 1.00 31.24 180 SER B CA 1
ATOM 1403 C C . SER A 1 180 ? 50.564 33.898 12.792 1.00 33.53 180 SER B C 1
ATOM 1404 O O . SER A 1 180 ? 49.551 33.783 13.490 1.00 32.05 180 SER B O 1
ATOM 1407 N N . PHE A 1 181 ? 51.608 33.074 12.883 1.00 30.25 181 PHE B N 1
ATOM 1408 C CA . PHE A 1 181 ? 51.766 32.087 13.944 1.00 29.57 181 PHE B CA 1
ATOM 1409 C C . PHE A 1 181 ? 52.928 32.478 14.843 1.00 31.37 181 PHE B C 1
ATOM 1410 O O . PHE A 1 181 ? 53.942 33.003 14.372 1.00 35.96 181 PHE B O 1
ATOM 1418 N N . ALA A 1 182 ? 52.778 32.215 16.132 1.00 28.78 182 ALA B N 1
ATOM 1419 C CA . ALA A 1 182 ? 53.848 32.365 17.102 1.00 28.58 182 ALA B CA 1
ATOM 1420 C C . ALA A 1 182 ? 54.067 31.031 17.801 1.00 31.08 182 ALA B C 1
ATOM 1421 O O . ALA A 1 182 ? 53.111 30.377 18.223 1.00 27.69 182 ALA B O 1
ATOM 1423 N N . TYR A 1 183 ? 55.333 30.660 17.971 1.00 31.68 183 TYR B N 1
ATOM 1424 C CA . TYR A 1 183 ? 55.684 29.398 18.604 1.00 34.53 183 TYR B CA 1
ATOM 1425 C C . TYR A 1 183 ? 56.108 29.772 20.014 1.00 37.48 183 TYR B C 1
ATOM 1426 O O . TYR A 1 183 ? 57.294 29.892 20.351 1.00 27.72 183 TYR B O 1
ATOM 1435 N N . VAL A 1 184 ? 55.081 30.000 20.833 1.00 27.13 184 VAL B N 1
ATOM 1436 C CA . VAL A 1 184 ? 55.276 30.535 22.170 1.00 26.96 184 VAL B CA 1
ATOM 1437 C C . VAL A 1 184 ? 55.827 29.419 23.036 1.00 26.65 184 VAL B C 1
ATOM 1438 O O . VAL A 1 184 ? 55.154 28.399 23.237 1.00 26.27 184 VAL B O 1
ATOM 1442 N N . GLY A 1 185 ? 57.070 29.600 23.517 1.00 29.44 185 GLY B N 1
ATOM 1443 C CA . GLY A 1 185 ? 57.782 28.645 24.340 1.00 26.77 185 GLY B CA 1
ATOM 1444 C C . GLY A 1 185 ? 58.835 27.805 23.625 1.00 27.07 185 GLY B C 1
ATOM 1445 O O . GLY A 1 185 ? 59.705 27.241 24.293 1.00 27.17 185 GLY B O 1
ATOM 1446 N N . ALA A 1 186 ? 58.797 27.720 22.294 1.00 27.31 186 ALA B N 1
ATOM 1447 C CA . ALA A 1 186 ? 59.759 26.880 21.569 1.00 27.67 186 ALA B CA 1
ATOM 1448 C C . ALA A 1 186 ? 61.211 27.193 21.952 1.00 28.15 186 ALA B C 1
ATOM 1449 O O . ALA A 1 186 ? 61.979 26.286 22.296 1.00 28.27 186 ALA B O 1
ATOM 1451 N N . ASP A 1 187 ? 61.610 28.473 21.894 1.00 28.51 187 ASP B N 1
ATOM 1452 C CA . ASP A 1 187 ? 62.997 28.830 22.221 1.00 29.58 187 ASP B CA 1
ATOM 1453 C C . ASP A 1 187 ? 63.372 28.461 23.650 1.00 28.96 187 ASP B C 1
ATOM 1454 O O . ASP A 1 187 ? 64.548 28.203 23.931 1.00 29.44 187 ASP B O 1
ATOM 1459 N N . GLN A 1 188 ? 62.401 28.400 24.552 1.00 28.39 188 GLN B N 1
ATOM 1460 C CA . GLN A 1 188 ? 62.667 27.966 25.914 1.00 35.69 188 GLN B CA 1
ATOM 1461 C C . GLN A 1 188 ? 62.467 26.460 26.110 1.00 32.32 188 GLN B C 1
ATOM 1462 O O . GLN A 1 188 ? 62.658 25.960 27.223 1.00 28.28 188 GLN B O 1
ATOM 1468 N N . ALA A 1 189 ? 62.120 25.711 25.072 1.00 27.80 189 ALA B N 1
ATOM 1469 C CA . ALA A 1 189 ? 61.847 24.294 25.268 1.00 36.18 189 ALA B CA 1
ATOM 1470 C C . ALA A 1 189 ? 63.067 23.474 24.887 1.00 34.55 189 ALA B C 1
ATOM 1471 O O . ALA A 1 189 ? 63.683 23.707 23.846 1.00 45.55 189 ALA B O 1
ATOM 1473 N N . THR A 1 190 ? 63.330 22.428 25.651 1.00 30.84 190 THR B N 1
ATOM 1474 C CA . THR A 1 190 ? 64.468 21.570 25.366 1.00 32.94 190 THR B CA 1
ATOM 1475 C C . THR A 1 190 ? 63.963 20.360 24.598 1.00 30.27 190 THR B C 1
ATOM 1476 O O . THR A 1 190 ? 62.855 19.880 24.842 1.00 34.70 190 THR B O 1
ATOM 1480 N N . ALA A 1 191 ? 64.767 19.887 23.657 1.00 29.07 191 ALA B N 1
ATOM 1481 C CA . ALA A 1 191 ? 64.399 18.690 22.919 1.00 29.12 191 ALA B CA 1
ATOM 1482 C C . ALA A 1 191 ? 64.160 17.550 23.898 1.00 28.91 191 ALA B C 1
ATOM 1483 O O . ALA A 1 191 ? 64.931 17.358 24.844 1.00 29.13 191 ALA B O 1
ATOM 1485 N N . GLY A 1 192 ? 63.066 16.824 23.703 1.00 28.52 192 GLY B N 1
ATOM 1486 C CA . GLY A 1 192 ? 62.695 15.771 24.621 1.00 28.30 192 GLY B CA 1
ATOM 1487 C C . GLY A 1 192 ? 63.697 14.633 24.713 1.00 29.15 192 GLY B C 1
ATOM 1488 O O . GLY A 1 192 ? 64.566 14.464 23.849 1.00 36.33 192 GLY B O 1
ATOM 1489 N N . PRO A 1 193 ? 63.600 13.833 25.772 1.00 28.82 193 PRO B N 1
ATOM 1490 C CA . PRO A 1 193 ? 64.551 12.730 25.947 1.00 35.53 193 PRO B CA 1
ATOM 1491 C C . PRO A 1 193 ? 64.536 11.771 24.759 1.00 30.27 193 PRO B C 1
ATOM 1492 O O . PRO A 1 193 ? 63.484 11.291 24.329 1.00 31.28 193 PRO B O 1
ATOM 1496 N N . GLY A 1 194 ? 65.723 11.496 24.228 1.00 30.77 194 GLY B N 1
ATOM 1497 C CA . GLY A 1 194 ? 65.881 10.578 23.126 1.00 31.39 194 GLY B CA 1
ATOM 1498 C C . GLY A 1 194 ? 65.645 11.177 21.759 1.00 33.07 194 GLY B C 1
ATOM 1499 O O . GLY A 1 194 ? 65.932 10.515 20.754 1.00 32.12 194 GLY B O 1
ATOM 1500 N N . VAL A 1 195 ? 65.185 12.425 21.677 1.00 35.71 195 VAL B N 1
ATOM 1501 C CA . VAL A 1 195 ? 64.785 12.979 20.389 1.00 37.36 195 VAL B CA 1
ATOM 1502 C C . VAL A 1 195 ? 66.015 13.292 19.540 1.00 46.84 195 VAL B C 1
ATOM 1503 O O . VAL A 1 195 ? 66.085 12.918 18.359 1.00 38.79 195 VAL B O 1
ATOM 1507 N N . VAL A 1 196 ? 66.999 13.995 20.123 1.00 42.88 196 VAL B N 1
ATOM 1508 C CA . VAL A 1 196 ? 68.233 14.290 19.387 1.00 39.62 196 VAL B CA 1
ATOM 1509 C C . VAL A 1 196 ? 68.957 12.996 19.040 1.00 37.34 196 VAL B C 1
ATOM 1510 O O . VAL A 1 196 ? 69.451 12.818 17.915 1.00 40.80 196 VAL B O 1
ATOM 1514 N N . GLU A 1 197 ? 68.978 12.050 19.983 1.00 33.60 197 GLU B N 1
ATOM 1515 C CA . GLU A 1 197 ? 69.644 10.770 19.755 1.00 38.31 197 GLU B CA 1
ATOM 1516 C C . GLU A 1 197 ? 68.958 9.982 18.645 1.00 34.67 197 GLU B C 1
ATOM 1517 O O . GLU A 1 197 ? 69.618 9.485 17.729 1.00 35.56 197 GLU B O 1
ATOM 1523 N N . ALA A 1 198 ? 67.629 9.923 18.684 1.00 38.06 198 ALA B N 1
ATOM 1524 C CA . ALA A 1 198 ? 66.890 9.187 17.637 1.00 34.19 198 ALA B CA 1
ATOM 1525 C C . ALA A 1 198 ? 67.202 9.783 16.268 1.00 37.57 198 ALA B C 1
ATOM 1526 O O . ALA A 1 198 ? 67.157 9.039 15.299 1.00 36.36 198 ALA B O 1
ATOM 1528 N N . ILE A 1 199 ? 67.353 11.104 16.196 1.00 39.15 199 ILE B N 1
ATOM 1529 C CA . ILE A 1 199 ? 67.705 11.804 14.926 1.00 34.79 199 ILE B CA 1
ATOM 1530 C C . ILE A 1 199 ? 69.144 11.449 14.516 1.00 38.92 199 ILE B C 1
ATOM 1531 O O . ILE A 1 199 ? 69.384 11.269 13.327 1.00 36.57 199 ILE B O 1
ATOM 1536 N N . GLY A 1 200 ? 70.064 11.427 15.479 1.00 36.98 200 GLY B N 1
ATOM 1537 C CA . GLY A 1 200 ? 71.480 11.089 15.238 1.00 39.76 200 GLY B CA 1
ATOM 1538 C C . GLY A 1 200 ? 71.763 9.630 14.899 1.00 51.15 200 GLY B C 1
ATOM 1539 O O . GLY A 1 200 ? 72.483 9.393 13.929 1.00 56.41 200 GLY B O 1
ATOM 1540 N N . ASP A 1 201 ? 71.153 8.685 15.619 1.00 50.36 201 ASP B N 1
ATOM 1541 C CA . ASP A 1 201 ? 71.447 7.237 15.440 1.00 47.35 201 ASP B CA 1
ATOM 1542 C C . ASP A 1 201 ? 70.567 6.620 14.361 1.00 46.50 201 ASP B C 1
ATOM 1543 O O . ASP A 1 201 ? 70.694 5.413 14.135 1.00 52.00 201 ASP B O 1
ATOM 1548 N N . ALA A 1 202 ? 69.696 7.407 13.742 1.00 43.80 202 ALA B N 1
ATOM 1549 C CA . ALA A 1 202 ? 68.795 6.841 12.719 1.00 48.54 202 ALA B CA 1
ATOM 1550 C C . ALA A 1 202 ? 69.555 6.414 11.461 1.00 50.67 202 ALA B C 1
ATOM 1551 O O . ALA A 1 202 ? 70.602 6.990 11.167 1.00 57.71 202 ALA B O 1
ATOM 1553 N N . ASP A 1 203 ? 69.106 5.330 10.836 1.00 50.16 203 ASP B N 1
ATOM 1554 C CA . ASP A 1 203 ? 69.640 4.949 9.507 1.00 49.57 203 ASP B CA 1
ATOM 1555 C C . ASP A 1 203 ? 69.114 5.993 8.521 1.00 49.38 203 ASP B C 1
ATOM 1556 O O . ASP A 1 203 ? 69.864 6.401 7.629 1.00 53.35 203 ASP B O 1
ATOM 1561 N N . ILE A 1 204 ? 67.849 6.381 8.705 1.00 40.25 204 ILE B N 1
ATOM 1562 C CA . ILE A 1 204 ? 67.163 7.389 7.852 1.00 40.01 204 ILE B CA 1
ATOM 1563 C C . ILE A 1 204 ? 66.189 8.209 8.709 1.00 51.94 204 ILE B C 1
ATOM 1564 O O . ILE A 1 204 ? 65.617 7.665 9.663 1.00 48.82 204 ILE B O 1
ATOM 1569 N N . VAL A 1 205 ? 65.981 9.468 8.333 1.00 50.56 205 VAL B N 1
ATOM 1570 C CA . VAL A 1 205 ? 65.004 10.350 9.025 1.00 42.61 205 VAL B CA 1
ATOM 1571 C C . VAL A 1 205 ? 63.944 10.719 7.991 1.00 49.11 205 VAL B C 1
ATOM 1572 O O . VAL A 1 205 ? 64.313 11.186 6.910 1.00 50.14 205 VAL B O 1
ATOM 1576 N N . LEU A 1 206 ? 62.674 10.512 8.320 1.00 38.97 206 LEU B N 1
ATOM 1577 C CA . LEU A 1 206 ? 61.610 10.832 7.343 1.00 37.61 206 LEU B CA 1
ATOM 1578 C C . LEU A 1 206 ? 60.666 11.907 7.896 1.00 35.79 206 LEU B C 1
ATOM 1579 O O . LEU A 1 206 ? 60.234 11.797 9.048 1.00 34.97 206 LEU B O 1
ATOM 1584 N N . LEU A 1 207 ? 60.393 12.923 7.086 1.00 35.88 207 LEU B N 1
ATOM 1585 C CA . LEU A 1 207 ? 59.374 13.913 7.424 1.00 37.83 207 LEU B CA 1
ATOM 1586 C C . LEU A 1 207 ? 58.047 13.446 6.836 1.00 44.49 207 LEU B C 1
ATOM 1587 O O . LEU A 1 207 ? 57.877 13.424 5.607 1.00 43.77 207 LEU B O 1
ATOM 1592 N N . ALA A 1 208 ? 57.118 13.055 7.709 1.00 38.04 208 ALA B N 1
ATOM 1593 C CA . ALA A 1 208 ? 55.804 12.639 7.251 1.00 38.70 208 ALA B CA 1
ATOM 1594 C C . ALA A 1 208 ? 55.166 13.769 6.447 1.00 42.22 208 ALA B C 1
ATOM 1595 O O . ALA A 1 208 ? 55.473 14.939 6.665 1.00 35.02 208 ALA B O 1
ATOM 1597 N N . PRO A 1 209 ? 54.284 13.454 5.506 1.00 41.26 209 PRO B N 1
ATOM 1598 C CA . PRO A 1 209 ? 53.608 14.523 4.762 1.00 37.06 209 PRO B CA 1
ATOM 1599 C C . PRO A 1 209 ? 52.562 15.231 5.612 1.00 37.57 209 PRO B C 1
ATOM 1600 O O . PRO A 1 209 ? 51.482 15.573 5.118 1.00 37.39 209 PRO B O 1
ATOM 1604 N N . SER A 1 210 ? 52.892 15.491 6.875 1.00 34.25 210 SER B N 1
ATOM 1605 C CA . SER A 1 210 ? 51.990 16.165 7.789 1.00 42.71 210 SER B CA 1
ATOM 1606 C C . SER A 1 210 ? 51.906 17.650 7.427 1.00 48.85 210 SER B C 1
ATOM 1607 O O . SER A 1 210 ? 52.506 18.114 6.451 1.00 46.91 210 SER B O 1
ATOM 1610 N N . ASN A 1 211 ? 51.093 18.388 8.182 1.00 47.90 211 ASN B N 1
ATOM 1611 C CA . ASN A 1 211 ? 50.947 19.822 7.955 1.00 47.64 211 ASN B CA 1
ATOM 1612 C C . ASN A 1 211 ? 52.293 20.529 8.142 1.00 42.07 211 ASN B C 1
ATOM 1613 O O . ASN A 1 211 ? 52.881 20.442 9.231 1.00 37.33 211 ASN B O 1
ATOM 1618 N N . PRO A 1 212 ? 52.804 21.242 7.124 1.00 33.58 212 PRO B N 1
ATOM 1619 C CA . PRO A 1 212 ? 54.160 21.816 7.233 1.00 35.62 212 PRO B CA 1
ATOM 1620 C C . PRO A 1 212 ? 54.270 22.986 8.190 1.00 40.48 212 PRO B C 1
ATOM 1621 O O . PRO A 1 212 ? 55.301 23.138 8.857 1.00 40.89 212 PRO B O 1
ATOM 1625 N N . VAL A 1 213 ? 53.251 23.838 8.264 1.00 52.35 213 VAL B N 1
ATOM 1626 C CA . VAL A 1 213 ? 53.368 24.999 9.137 1.00 37.63 213 VAL B CA 1
ATOM 1627 C C . VAL A 1 213 ? 53.044 24.626 10.578 1.00 32.20 213 VAL B C 1
ATOM 1628 O O . VAL A 1 213 ? 53.763 25.020 11.503 1.00 37.02 213 VAL B O 1
ATOM 1632 N N . VAL A 1 214 ? 51.993 23.837 10.813 1.00 30.41 214 VAL B N 1
ATOM 1633 C CA . VAL A 1 214 ? 51.483 23.667 12.168 1.00 35.29 214 VAL B CA 1
ATOM 1634 C C . VAL A 1 214 ? 51.697 22.263 12.712 1.00 40.04 214 VAL B C 1
ATOM 1635 O O . VAL A 1 214 ? 51.363 22.014 13.886 1.00 37.58 214 VAL B O 1
ATOM 1639 N N . SER A 1 215 ? 52.313 21.365 11.939 1.00 38.23 215 SER B N 1
ATOM 1640 C CA . SER A 1 215 ? 52.588 20.017 12.413 1.00 39.21 215 SER B CA 1
ATOM 1641 C C . SER A 1 215 ? 54.085 19.730 12.401 1.00 36.80 215 SER B C 1
ATOM 1642 O O . SER A 1 215 ? 54.670 19.531 13.477 1.00 29.53 215 SER B O 1
ATOM 1645 N N . ILE A 1 216 ? 54.746 19.776 11.240 1.00 30.69 216 ILE B N 1
ATOM 1646 C CA . ILE A 1 216 ? 56.193 19.590 11.209 1.00 34.20 216 ILE B CA 1
ATOM 1647 C C . ILE A 1 216 ? 56.908 20.843 11.700 1.00 33.92 216 ILE B C 1
ATOM 1648 O O . ILE A 1 216 ? 57.810 20.762 12.540 1.00 35.18 216 ILE B O 1
ATOM 1653 N N . GLY A 1 217 ? 56.485 22.015 11.219 1.00 30.69 217 GLY B N 1
ATOM 1654 C CA . GLY A 1 217 ? 57.115 23.279 11.542 1.00 30.98 217 GLY B CA 1
ATOM 1655 C C . GLY A 1 217 ? 57.401 23.455 13.020 1.00 34.43 217 GLY B C 1
ATOM 1656 O O . GLY A 1 217 ? 58.542 23.703 13.423 1.00 39.48 217 GLY B O 1
ATOM 1657 N N . PRO A 1 218 ? 56.378 23.294 13.867 1.00 29.29 218 PRO B N 1
ATOM 1658 C CA . PRO A 1 218 ? 56.583 23.541 15.306 1.00 28.69 218 PRO B CA 1
ATOM 1659 C C . PRO A 1 218 ? 57.589 22.599 15.945 1.00 28.65 218 PRO B C 1
ATOM 1660 O O . PRO A 1 218 ? 58.240 22.989 16.923 1.00 28.42 218 PRO B O 1
ATOM 1664 N N . ILE A 1 219 ? 57.717 21.362 15.446 1.00 30.68 219 ILE B N 1
ATOM 1665 C CA . ILE A 1 219 ? 58.834 20.508 15.845 1.00 29.60 219 ILE B CA 1
ATOM 1666 C C . ILE A 1 219 ? 60.163 21.185 15.521 1.00 29.58 219 ILE B C 1
ATOM 1667 O O . ILE A 1 219 ? 61.056 21.281 16.370 1.00 29.52 219 ILE B O 1
ATOM 1672 N N . LEU A 1 220 ? 60.293 21.690 14.290 1.00 30.09 220 LEU B N 1
ATOM 1673 C CA . LEU A 1 220 ? 61.529 22.305 13.821 1.00 30.64 220 LEU B CA 1
ATOM 1674 C C . LEU A 1 220 ? 61.859 23.590 14.571 1.00 40.11 220 LEU B C 1
ATOM 1675 O O . LEU A 1 220 ? 62.999 24.065 14.498 1.00 44.55 220 LEU B O 1
ATOM 1680 N N . GLN A 1 221 ? 60.885 24.154 15.285 1.00 31.16 221 GLN B N 1
ATOM 1681 C CA . GLN A 1 221 ? 61.064 25.344 16.100 1.00 30.49 221 GLN B CA 1
ATOM 1682 C C . GLN A 1 221 ? 61.699 25.054 17.456 1.00 29.33 221 GLN B C 1
ATOM 1683 O O . GLN A 1 221 ? 62.076 26.009 18.147 1.00 37.07 221 GLN B O 1
ATOM 1689 N N . ILE A 1 222 ? 61.778 23.791 17.879 1.00 29.18 222 ILE B N 1
ATOM 1690 C CA . ILE A 1 222 ? 62.476 23.418 19.116 1.00 29.07 222 ILE B CA 1
ATOM 1691 C C . ILE A 1 222 ? 63.981 23.485 18.848 1.00 43.82 222 ILE B C 1
ATOM 1692 O O . ILE A 1 222 ? 64.493 22.772 17.972 1.00 38.32 222 ILE B O 1
ATOM 1697 N N . PRO A 1 223 ? 64.728 24.325 19.565 1.00 46.33 223 PRO B N 1
ATOM 1698 C CA . PRO A 1 223 ? 66.131 24.565 19.178 1.00 47.08 223 PRO B CA 1
ATOM 1699 C C . PRO A 1 223 ? 66.967 23.308 18.940 1.00 48.70 223 PRO B C 1
ATOM 1700 O O . PRO A 1 223 ? 67.616 23.203 17.889 1.00 51.27 223 PRO B O 1
ATOM 1704 N N . GLY A 1 224 ? 66.960 22.346 19.866 1.00 32.00 224 GLY B N 1
ATOM 1705 C CA . GLY A 1 224 ? 67.780 21.155 19.682 1.00 42.91 224 GLY B CA 1
ATOM 1706 C C . GLY A 1 224 ? 67.441 20.354 18.430 1.00 44.13 224 GLY B C 1
ATOM 1707 O O . GLY A 1 224 ? 68.331 19.821 17.761 1.00 43.06 224 GLY B O 1
ATOM 1708 N N . ILE A 1 225 ? 66.161 20.293 18.067 1.00 39.86 225 ILE B N 1
ATOM 1709 C CA . ILE A 1 225 ? 65.742 19.382 17.007 1.00 40.36 225 ILE B CA 1
ATOM 1710 C C . ILE A 1 225 ? 66.336 19.785 15.659 1.00 48.46 225 ILE B C 1
ATOM 1711 O O . ILE A 1 225 ? 66.967 18.964 14.979 1.00 53.40 225 ILE B O 1
ATOM 1716 N N . ARG A 1 226 ? 66.204 21.059 15.272 1.00 51.74 226 ARG B N 1
ATOM 1717 C CA . ARG A 1 226 ? 66.676 21.455 13.943 1.00 48.54 226 ARG B CA 1
ATOM 1718 C C . ARG A 1 226 ? 68.158 21.146 13.753 1.00 46.84 226 ARG B C 1
ATOM 1719 O O . ARG A 1 226 ? 68.569 20.695 12.677 1.00 45.91 226 ARG B O 1
ATOM 1727 N N . GLY A 1 227 ? 68.979 21.411 14.773 1.00 48.79 227 GLY B N 1
ATOM 1728 C CA . GLY A 1 227 ? 70.397 21.087 14.675 1.00 40.63 227 GLY B CA 1
ATOM 1729 C C . GLY A 1 227 ? 70.659 19.611 14.425 1.00 52.51 227 GLY B C 1
ATOM 1730 O O . GLY A 1 227 ? 71.465 19.244 13.559 1.00 50.24 227 GLY B O 1
ATOM 1731 N N . ALA A 1 228 ? 69.963 18.760 15.185 1.00 47.31 228 ALA B N 1
ATOM 1732 C CA . ALA A 1 228 ? 70.090 17.293 15.038 1.00 41.77 228 ALA B CA 1
ATOM 1733 C C . ALA A 1 228 ? 69.882 16.921 13.572 1.00 39.18 228 ALA B C 1
ATOM 1734 O O . ALA A 1 228 ? 70.721 16.229 13.031 1.00 44.52 228 ALA B O 1
ATOM 1736 N N . LEU A 1 229 ? 68.841 17.457 12.948 1.00 44.26 229 LEU B N 1
ATOM 1737 C CA . LEU A 1 229 ? 68.566 17.165 11.521 1.00 50.69 229 LEU B CA 1
ATOM 1738 C C . LEU A 1 229 ? 69.762 17.588 10.657 1.00 56.95 229 LEU B C 1
ATOM 1739 O O . LEU A 1 229 ? 70.170 16.794 9.807 1.00 60.75 229 LEU B O 1
ATOM 1744 N N . ARG A 1 230 ? 70.258 18.812 10.845 1.00 48.86 230 ARG B N 1
ATOM 1745 C CA . ARG A 1 230 ? 71.409 19.341 10.068 1.00 53.95 230 ARG B CA 1
ATOM 1746 C C . ARG A 1 230 ? 72.695 18.568 10.376 1.00 51.36 230 ARG B C 1
ATOM 1747 O O . ARG A 1 230 ? 73.410 18.237 9.436 1.00 53.30 230 ARG B O 1
ATOM 1755 N N . SER A 1 231 ? 72.928 18.260 11.649 1.00 47.31 231 SER B N 1
ATOM 1756 C CA . SER A 1 231 ? 74.169 17.591 12.111 1.00 46.92 231 SER B CA 1
ATOM 1757 C C . SER A 1 231 ? 74.099 16.060 12.037 1.00 50.26 231 SER B C 1
ATOM 1758 O O . SER A 1 231 ? 75.123 15.443 12.326 1.00 49.98 231 SER B O 1
ATOM 1761 N N . THR A 1 232 ? 72.964 15.466 11.658 1.00 50.16 232 THR B N 1
ATOM 1762 C CA . THR A 1 232 ? 72.880 13.977 11.659 1.00 52.99 232 THR B CA 1
ATOM 1763 C C . THR A 1 232 ? 73.604 13.379 10.455 1.00 53.99 232 THR B C 1
ATOM 1764 O O . THR A 1 232 ? 73.830 14.103 9.494 1.00 58.60 232 THR B O 1
ATOM 1768 N N . SER A 1 233 ? 73.959 12.097 10.538 1.00 49.95 233 SER B N 1
ATOM 1769 C CA . SER A 1 233 ? 74.601 11.416 9.386 1.00 47.64 233 SER B CA 1
ATOM 1770 C C . SER A 1 233 ? 73.541 10.691 8.552 1.00 48.03 233 SER B C 1
ATOM 1771 O O . SER A 1 233 ? 73.858 10.233 7.453 1.00 56.71 233 SER B O 1
ATOM 1774 N N . ALA A 1 234 ? 72.322 10.587 9.071 1.00 53.82 234 ALA B N 1
ATOM 1775 C CA . ALA A 1 234 ? 71.250 9.888 8.330 1.00 52.40 234 ALA B CA 1
ATOM 1776 C C . ALA A 1 234 ? 70.664 10.810 7.263 1.00 47.00 234 ALA B C 1
ATOM 1777 O O . ALA A 1 234 ? 70.520 11.995 7.537 1.00 55.32 234 ALA B O 1
ATOM 1779 N N . PRO A 1 235 ? 70.325 10.303 6.064 1.00 41.47 235 PRO B N 1
ATOM 1780 C CA . PRO A 1 235 ? 69.689 11.109 5.034 1.00 49.32 235 PRO B CA 1
ATOM 1781 C C . PRO A 1 235 ? 68.305 11.572 5.516 1.00 55.19 235 PRO B C 1
ATOM 1782 O O . PRO A 1 235 ? 67.640 10.803 6.159 1.00 57.37 235 PRO B O 1
ATOM 1786 N N . VAL A 1 236 ? 67.916 12.804 5.184 1.00 53.65 236 VAL B N 1
ATOM 1787 C CA . VAL A 1 236 ? 66.579 13.345 5.565 1.00 38.83 236 VAL B CA 1
ATOM 1788 C C . VAL A 1 236 ? 65.698 13.352 4.316 1.00 43.95 236 VAL B C 1
ATOM 1789 O O . VAL A 1 236 ? 66.043 14.059 3.373 1.00 56.24 236 VAL B O 1
ATOM 1793 N N . ILE A 1 237 ? 64.604 12.592 4.315 1.00 46.01 237 ILE B N 1
ATOM 1794 C CA . ILE A 1 237 ? 63.706 12.538 3.126 1.00 40.30 237 ILE B CA 1
ATOM 1795 C C . ILE A 1 237 ? 62.361 13.155 3.501 1.00 49.89 237 ILE B C 1
ATOM 1796 O O . ILE A 1 237 ? 61.760 12.715 4.481 1.00 52.27 237 ILE B O 1
ATOM 1801 N N . GLY A 1 238 ? 61.924 14.153 2.740 1.00 50.00 238 GLY B N 1
ATOM 1802 C CA . GLY A 1 238 ? 60.647 14.816 3.036 1.00 40.83 238 GLY B CA 1
ATOM 1803 C C . GLY A 1 238 ? 59.574 14.425 2.050 1.00 50.14 238 GLY B C 1
ATOM 1804 O O . GLY A 1 238 ? 59.911 14.099 0.905 1.00 55.64 238 GLY B O 1
ATOM 1805 N N . TYR A 1 239 ? 58.332 14.387 2.524 1.00 52.13 239 TYR B N 1
ATOM 1806 C CA . TYR A 1 239 ? 57.167 14.054 1.672 1.00 53.44 239 TYR B CA 1
ATOM 1807 C C . TYR A 1 239 ? 56.298 15.308 1.567 1.00 59.43 239 TYR B C 1
ATOM 1808 O O . TYR A 1 239 ? 55.904 15.854 2.606 1.00 59.32 239 TYR B O 1
ATOM 1817 N N . SER A 1 240 ? 56.028 15.759 0.345 1.00 58.92 240 SER B N 1
ATOM 1818 C CA . SER A 1 240 ? 55.177 16.960 0.177 1.00 59.82 240 SER B CA 1
ATOM 1819 C C . SER A 1 240 ? 53.775 16.635 0.684 1.00 61.14 240 SER B C 1
ATOM 1820 O O . SER A 1 240 ? 53.220 15.600 0.289 1.00 57.01 240 SER B O 1
ATOM 1823 N N . PRO A 1 241 ? 53.161 17.527 1.483 1.00 55.32 241 PRO B N 1
ATOM 1824 C CA . PRO A 1 241 ? 51.809 17.318 1.984 1.00 56.44 241 PRO B CA 1
ATOM 1825 C C . PRO A 1 241 ? 50.776 17.870 0.991 1.00 56.88 241 PRO B C 1
ATOM 1826 O O . PRO A 1 241 ? 49.610 17.694 1.211 1.00 48.27 241 PRO B O 1
ATOM 1830 N N . ILE A 1 242 ? 51.261 18.508 -0.076 1.00 56.03 242 ILE B N 1
ATOM 1831 C CA . ILE A 1 242 ? 50.413 19.132 -1.126 1.00 60.32 242 ILE B CA 1
ATOM 1832 C C . ILE A 1 242 ? 50.349 18.231 -2.363 1.00 66.34 242 ILE B C 1
ATOM 1833 O O . ILE A 1 242 ? 51.394 18.029 -3.009 1.00 65.05 242 ILE B O 1
ATOM 1838 N N . ILE A 1 243 ? 49.157 17.713 -2.659 1.00 65.04 243 ILE B N 1
ATOM 1839 C CA . ILE A 1 243 ? 48.911 16.924 -3.867 1.00 66.78 243 ILE B CA 1
ATOM 1840 C C . ILE A 1 243 ? 48.168 17.894 -4.775 1.00 76.21 243 ILE B C 1
ATOM 1841 O O . ILE A 1 243 ? 46.934 17.943 -4.794 1.00 75.40 243 ILE B O 1
ATOM 1846 N N . ALA A 1 244 ? 48.962 18.701 -5.488 1.00 80.25 244 ALA B N 1
ATOM 1847 C CA . ALA A 1 244 ? 48.500 19.776 -6.400 1.00 76.78 244 ALA B CA 1
ATOM 1848 C C . ALA A 1 244 ? 47.266 19.366 -7.208 1.00 77.03 244 ALA B C 1
ATOM 1849 O O . ALA A 1 244 ? 47.315 18.348 -7.903 1.00 63.91 244 ALA B O 1
ATOM 1851 N N . GLY A 1 245 ? 46.200 20.164 -7.083 1.00 82.83 245 GLY B N 1
ATOM 1852 C CA . GLY A 1 245 ? 44.929 19.964 -7.801 1.00 79.12 245 GLY B CA 1
ATOM 1853 C C . GLY A 1 245 ? 43.977 19.052 -7.055 1.00 84.87 245 GLY B C 1
ATOM 1854 O O . GLY A 1 245 ? 42.829 18.910 -7.507 1.00 90.10 245 GLY B O 1
ATOM 1855 N N . LYS A 1 246 ? 44.417 18.457 -5.946 1.00 86.30 246 LYS B N 1
ATOM 1856 C CA . LYS A 1 246 ? 43.498 17.576 -5.182 1.00 82.21 246 LYS B CA 1
ATOM 1857 C C . LYS A 1 246 ? 43.402 18.063 -3.738 1.00 84.09 246 LYS B C 1
ATOM 1858 O O . LYS A 1 246 ? 44.413 17.983 -3.017 1.00 81.08 246 LYS B O 1
ATOM 1864 N N . PRO A 1 247 ? 42.232 18.564 -3.287 1.00 89.45 247 PRO B N 1
ATOM 1865 C CA . PRO A 1 247 ? 42.057 18.976 -1.903 1.00 87.68 247 PRO B CA 1
ATOM 1866 C C . PRO A 1 247 ? 42.251 17.759 -0.989 1.00 87.14 247 PRO B C 1
ATOM 1867 O O . PRO A 1 247 ? 41.791 16.680 -1.323 1.00 85.66 247 PRO B O 1
ATOM 1871 N N . LEU A 1 248 ? 42.909 17.977 0.149 1.00 78.59 248 LEU B N 1
ATOM 1872 C CA . LEU A 1 248 ? 43.182 16.873 1.099 1.00 70.27 248 LEU B CA 1
ATOM 1873 C C . LEU A 1 248 ? 42.731 17.282 2.497 1.00 71.58 248 LEU B C 1
ATOM 1874 O O . LEU A 1 248 ? 42.500 18.473 2.721 1.00 80.74 248 LEU B O 1
ATOM 1879 N N . ARG A 1 249 ? 42.554 16.292 3.366 1.00 71.14 249 ARG B N 1
ATOM 1880 C CA . ARG A 1 249 ? 42.113 16.473 4.770 1.00 71.01 249 ARG B CA 1
ATOM 1881 C C . ARG A 1 249 ? 42.972 17.523 5.480 1.00 70.06 249 ARG B C 1
ATOM 1882 O O . ARG A 1 249 ? 44.201 17.488 5.343 1.00 64.29 249 ARG B O 1
ATOM 1890 N N . GLY A 1 250 ? 42.326 18.397 6.254 1.00 76.46 250 GLY B N 1
ATOM 1891 C CA . GLY A 1 250 ? 43.032 19.422 7.047 1.00 69.43 250 GLY B CA 1
ATOM 1892 C C . GLY A 1 250 ? 43.079 20.773 6.368 1.00 62.12 250 GLY B C 1
ATOM 1893 O O . GLY A 1 250 ? 42.516 20.908 5.279 1.00 65.48 250 GLY B O 1
ATOM 1894 N N . MET A 1 251 ? 43.781 21.725 6.987 1.00 57.78 251 MET B N 1
ATOM 1895 C CA . MET A 1 251 ? 43.877 23.115 6.470 1.00 62.67 251 MET B CA 1
ATOM 1896 C C . MET A 1 251 ? 45.338 23.498 6.186 1.00 58.55 251 MET B C 1
ATOM 1897 O O . MET A 1 251 ? 45.783 24.551 6.662 1.00 43.68 251 MET B O 1
ATOM 1902 N N . ALA A 1 252 ? 46.051 22.646 5.447 1.00 55.66 252 ALA B N 1
ATOM 1903 C CA . ALA A 1 252 ? 47.463 22.890 5.077 1.00 50.97 252 ALA B CA 1
ATOM 1904 C C . ALA A 1 252 ? 47.569 24.118 4.174 1.00 46.65 252 ALA B C 1
ATOM 1905 O O . ALA A 1 252 ? 48.464 24.930 4.385 1.00 41.68 252 ALA B O 1
ATOM 1907 N N . ASP A 1 253 ? 46.654 24.240 3.217 1.00 52.52 253 ASP B N 1
ATOM 1908 C CA . ASP A 1 253 ? 46.658 25.377 2.264 1.00 58.74 253 ASP B CA 1
ATOM 1909 C C . ASP A 1 253 ? 46.458 26.678 3.047 1.00 58.80 253 ASP B C 1
ATOM 1910 O O . ASP A 1 253 ? 47.197 27.636 2.800 1.00 56.68 253 ASP B O 1
ATOM 1915 N N . GLU A 1 254 ? 45.537 26.678 4.007 1.00 56.26 254 GLU B N 1
ATOM 1916 C CA . GLU A 1 254 ? 45.280 27.902 4.805 1.00 58.14 254 GLU B CA 1
ATOM 1917 C C . GLU A 1 254 ? 46.536 28.278 5.600 1.00 57.98 254 GLU B C 1
ATOM 1918 O O . GLU A 1 254 ? 46.890 29.465 5.614 1.00 55.10 254 GLU B O 1
ATOM 1924 N N . CYS A 1 255 ? 47.191 27.293 6.217 1.00 52.74 255 CYS B N 1
ATOM 1925 C CA . CYS A 1 255 ? 48.411 27.546 7.026 1.00 47.75 255 CYS B CA 1
ATOM 1926 C C . CYS A 1 255 ? 49.563 28.034 6.148 1.00 50.87 255 CYS B C 1
ATOM 1927 O O . CYS A 1 255 ? 50.377 28.827 6.635 1.00 54.02 255 CYS B O 1
ATOM 1930 N N . LEU A 1 256 ? 49.687 27.476 4.949 1.00 53.83 256 LEU B N 1
ATOM 1931 C CA . LEU A 1 256 ? 50.758 27.887 4.010 1.00 52.60 256 LEU B CA 1
ATOM 1932 C C . LEU A 1 256 ? 50.529 29.339 3.591 1.00 52.82 256 LEU B C 1
ATOM 1933 O O . LEU A 1 256 ? 51.501 30.090 3.525 1.00 52.16 256 LEU B O 1
ATOM 1938 N N . LYS A 1 257 ? 49.270 29.709 3.360 1.00 58.28 257 LYS B N 1
ATOM 1939 C CA . LYS A 1 257 ? 48.926 31.086 2.919 1.00 52.41 257 LYS B CA 1
ATOM 1940 C C . LYS A 1 257 ? 49.321 32.105 3.991 1.00 52.92 257 LYS B C 1
ATOM 1941 O O . LYS A 1 257 ? 49.805 33.176 3.624 1.00 51.27 257 LYS B O 1
ATOM 1947 N N . VAL A 1 258 ? 49.168 31.766 5.269 1.00 48.46 258 VAL B N 1
ATOM 1948 C CA . VAL A 1 258 ? 49.504 32.737 6.307 1.00 44.38 258 VAL B CA 1
ATOM 1949 C C . VAL A 1 258 ? 50.985 33.098 6.268 1.00 42.81 258 VAL B C 1
ATOM 1950 O O . VAL A 1 258 ? 51.359 34.263 6.465 1.00 37.85 258 VAL B O 1
ATOM 1954 N N . ILE A 1 259 ? 51.854 32.117 6.030 1.00 42.60 259 ILE B N 1
ATOM 1955 C CA . ILE A 1 259 ? 53.282 32.412 6.036 1.00 46.16 259 ILE B CA 1
ATOM 1956 C C . ILE A 1 259 ? 53.706 32.755 4.614 1.00 45.28 259 ILE B C 1
ATOM 1957 O O . ILE A 1 259 ? 54.900 32.802 4.292 1.00 48.22 259 ILE B O 1
ATOM 1962 N N . GLY A 1 260 ? 52.721 33.060 3.774 1.00 50.39 260 GLY B N 1
ATOM 1963 C CA . GLY A 1 260 ? 52.983 33.518 2.415 1.00 57.39 260 GLY B CA 1
ATOM 1964 C C . GLY A 1 260 ? 53.771 32.565 1.547 1.00 49.28 260 GLY B C 1
ATOM 1965 O O . GLY A 1 260 ? 54.653 33.000 0.800 1.00 60.00 260 GLY B O 1
ATOM 1966 N N . VAL A 1 261 ? 53.466 31.271 1.622 1.00 51.74 261 VAL B N 1
ATOM 1967 C CA . VAL A 1 261 ? 54.125 30.221 0.851 1.00 45.33 261 VAL B CA 1
ATOM 1968 C C . VAL A 1 261 ? 53.083 29.595 -0.071 1.00 57.18 261 VAL B C 1
ATOM 1969 O O . VAL A 1 261 ? 52.011 29.187 0.393 1.00 63.41 261 VAL B O 1
ATOM 1973 N N . GLU A 1 262 ? 53.381 29.530 -1.370 1.00 52.88 262 GLU B N 1
ATOM 1974 C CA . GLU A 1 262 ? 52.421 28.941 -2.298 1.00 55.34 262 GLU B CA 1
ATOM 1975 C C . GLU A 1 262 ? 52.205 27.470 -1.982 1.00 56.92 262 GLU B C 1
ATOM 1976 O O . GLU A 1 262 ? 53.103 26.780 -1.492 1.00 60.82 262 GLU B O 1
ATOM 1982 N N . SER A 1 263 ? 50.965 27.042 -2.215 1.00 61.60 263 SER B N 1
ATOM 1983 C CA . SER A 1 263 ? 50.493 25.663 -1.942 1.00 63.15 263 SER B CA 1
ATOM 1984 C C . SER A 1 263 ? 50.964 24.725 -3.051 1.00 64.08 263 SER B C 1
ATOM 1985 O O . SER A 1 263 ? 50.119 24.068 -3.662 1.00 66.99 263 SER B O 1
ATOM 1988 N N . THR A 1 264 ? 52.270 24.699 -3.306 1.00 59.29 264 THR B N 1
ATOM 1989 C CA . THR A 1 264 ? 52.836 23.793 -4.332 1.00 61.59 264 THR B CA 1
ATOM 1990 C C . THR A 1 264 ? 53.943 22.974 -3.672 1.00 65.96 264 THR B C 1
ATOM 1991 O O . THR A 1 264 ? 54.610 23.513 -2.780 1.00 56.57 264 THR B O 1
ATOM 1995 N N . SER A 1 265 ? 54.184 21.763 -4.179 1.00 69.52 265 SER B N 1
ATOM 1996 C CA . SER A 1 265 ? 55.219 20.856 -3.623 1.00 62.11 265 SER B CA 1
ATOM 1997 C C . SER A 1 265 ? 56.592 21.512 -3.723 1.00 56.02 265 SER B C 1
ATOM 1998 O O . SER A 1 265 ? 57.362 21.396 -2.773 1.00 58.06 265 SER B O 1
ATOM 2001 N N . GLN A 1 266 ? 56.876 22.203 -4.821 1.00 48.97 266 GLN B N 1
ATOM 2002 C CA . GLN A 1 266 ? 58.198 22.861 -4.893 1.00 52.48 266 GLN B CA 1
ATOM 2003 C C . GLN A 1 266 ? 58.314 23.897 -3.768 1.00 57.07 266 GLN B C 1
ATOM 2004 O O . GLN A 1 266 ? 59.355 23.919 -3.099 1.00 54.08 266 GLN B O 1
ATOM 2010 N N . ALA A 1 267 ? 57.259 24.685 -3.538 1.00 58.45 267 ALA B N 1
ATOM 2011 C CA . ALA A 1 267 ? 57.301 25.747 -2.506 1.00 55.96 267 ALA B CA 1
ATOM 2012 C C . ALA A 1 267 ? 57.495 25.158 -1.105 1.00 51.71 267 ALA B C 1
ATOM 2013 O O . ALA A 1 267 ? 58.360 25.672 -0.382 1.00 50.25 267 ALA B O 1
ATOM 2015 N N . VAL A 1 268 ? 56.764 24.091 -0.770 1.00 44.94 268 VAL B N 1
ATOM 2016 C CA . VAL A 1 268 ? 56.896 23.443 0.569 1.00 46.20 268 VAL B CA 1
ATOM 2017 C C . VAL A 1 268 ? 58.316 22.889 0.697 1.00 47.45 268 VAL B C 1
ATOM 2018 O O . VAL A 1 268 ? 58.917 23.041 1.770 1.00 41.34 268 VAL B O 1
ATOM 2022 N N . GLY A 1 269 ? 58.829 22.292 -0.382 1.00 52.43 269 GLY B N 1
ATOM 2023 C CA . GLY A 1 269 ? 60.213 21.794 -0.401 1.00 46.15 269 GLY B CA 1
ATOM 2024 C C . GLY A 1 269 ? 61.158 22.918 -0.076 1.00 51.35 269 GLY B C 1
ATOM 2025 O O . GLY A 1 269 ? 62.008 22.752 0.811 1.00 52.07 269 GLY B O 1
ATOM 2026 N N . GLU A 1 270 ? 60.986 24.044 -0.762 1.00 52.93 270 GLU B N 1
ATOM 2027 C CA . GLU A 1 270 ? 61.861 25.170 -0.474 1.00 56.93 270 GLU B CA 1
ATOM 2028 C C . GLU A 1 270 ? 61.597 25.739 0.913 1.00 54.64 270 GLU B C 1
ATOM 2029 O O . GLU A 1 270 ? 62.504 26.306 1.536 1.00 56.77 270 GLU B O 1
ATOM 2035 N N . PHE A 1 271 ? 60.372 25.592 1.416 1.00 43.33 271 PHE B N 1
ATOM 2036 C CA . PHE A 1 271 ? 60.111 25.975 2.796 1.00 41.50 271 PHE B CA 1
ATOM 2037 C C . PHE A 1 271 ? 61.080 25.267 3.731 1.00 47.09 271 PHE B C 1
ATOM 2038 O O . PHE A 1 271 ? 61.764 25.908 4.538 1.00 47.67 271 PHE B O 1
ATOM 2046 N N . PHE A 1 272 ? 61.180 23.936 3.600 1.00 42.37 272 PHE B N 1
ATOM 2047 C CA . PHE A 1 272 ? 62.100 23.137 4.407 1.00 45.23 272 PHE B CA 1
ATOM 2048 C C . PHE A 1 272 ? 63.545 23.295 3.937 1.00 51.45 272 PHE B C 1
ATOM 2049 O O . PHE A 1 272 ? 64.471 23.288 4.757 1.00 50.19 272 PHE B O 1
ATOM 2057 N N . GLY A 1 273 ? 63.715 23.514 2.635 1.00 44.17 273 GLY B N 1
ATOM 2058 C CA . GLY A 1 273 ? 65.044 23.829 2.088 1.00 49.47 273 GLY B CA 1
ATOM 2059 C C . GLY A 1 273 ? 65.964 22.643 1.902 1.00 54.18 273 GLY B C 1
ATOM 2060 O O . GLY A 1 273 ? 65.566 21.509 2.195 1.00 53.77 273 GLY B O 1
ATOM 2061 N N . ALA A 1 274 ? 67.189 22.936 1.472 1.00 51.72 274 ALA B N 1
ATOM 2062 C CA . ALA A 1 274 ? 68.193 21.901 1.157 1.00 48.98 274 ALA B CA 1
ATOM 2063 C C . ALA A 1 274 ? 69.310 21.903 2.194 1.00 47.85 274 ALA B C 1
ATOM 2064 O O . ALA A 1 274 ? 69.899 22.959 2.424 1.00 44.19 274 ALA B O 1
ATOM 2066 N N . ARG A 1 275 ? 69.736 20.708 2.614 1.00 57.12 275 ARG B N 1
ATOM 2067 C CA . ARG A 1 275 ? 70.845 20.517 3.593 1.00 56.11 275 ARG B CA 1
ATOM 2068 C C . ARG A 1 275 ? 72.172 21.074 3.055 1.00 53.44 275 ARG B C 1
ATOM 2069 O O . ARG A 1 275 ? 73.012 21.440 3.878 1.00 52.79 275 ARG B O 1
ATOM 2077 N N . ALA A 1 276 ? 72.361 21.094 1.732 1.00 41.90 276 ALA B N 1
ATOM 2078 C CA . ALA A 1 276 ? 73.562 21.669 1.096 1.00 49.45 276 ALA B CA 1
ATOM 2079 C C . ALA A 1 276 ? 73.699 23.137 1.519 1.00 50.22 276 ALA B C 1
ATOM 2080 O O . ALA A 1 276 ? 74.817 23.522 1.879 1.00 58.42 276 ALA B O 1
ATOM 2082 N N . GLY A 1 277 ? 72.598 23.899 1.543 1.00 46.30 277 GLY B N 1
ATOM 2083 C CA . GLY A 1 277 ? 72.637 25.322 1.940 1.00 53.74 277 GLY B CA 1
ATOM 2084 C C . GLY A 1 277 ? 72.256 25.540 3.394 1.00 56.25 277 GLY B C 1
ATOM 2085 O O . GLY A 1 277 ? 73.019 25.121 4.271 1.00 64.02 277 GLY B O 1
ATOM 2086 N N . THR A 1 278 ? 71.119 26.196 3.630 1.00 43.82 278 THR B N 1
ATOM 2087 C CA . THR A 1 278 ? 70.620 26.456 4.971 1.00 48.12 278 THR B CA 1
ATOM 2088 C C . THR A 1 278 ? 69.493 25.509 5.379 1.00 58.27 278 THR B C 1
ATOM 2089 O O . THR A 1 278 ? 69.014 25.593 6.515 1.00 53.34 278 THR B O 1
ATOM 2093 N N . GLY A 1 279 ? 69.007 24.684 4.447 1.00 56.77 279 GLY B N 1
ATOM 2094 C CA . GLY A 1 279 ? 67.804 23.848 4.661 1.00 57.79 279 GLY B CA 1
ATOM 2095 C C . GLY A 1 279 ? 67.992 22.560 5.443 1.00 60.86 279 GLY B C 1
ATOM 2096 O O . GLY A 1 279 ? 69.016 22.416 6.131 1.00 64.94 279 GLY B O 1
ATOM 2097 N N . LEU A 1 280 ? 66.995 21.671 5.341 1.00 53.29 280 LEU B N 1
ATOM 2098 C CA . LEU A 1 280 ? 66.950 20.388 6.094 1.00 45.00 280 LEU B CA 1
ATOM 2099 C C . LEU A 1 280 ? 66.826 19.151 5.196 1.00 45.88 280 LEU B C 1
ATOM 2100 O O . LEU A 1 280 ? 67.060 18.056 5.702 1.00 46.98 280 LEU B O 1
ATOM 2105 N N . LEU A 1 281 ? 66.476 19.297 3.925 1.00 42.28 281 LEU B N 1
ATOM 2106 C CA . LEU A 1 281 ? 66.194 18.080 3.121 1.00 46.86 281 LEU B CA 1
ATOM 2107 C C . LEU A 1 281 ? 67.381 17.624 2.268 1.00 53.56 281 LEU B C 1
ATOM 2108 O O . LEU A 1 281 ? 68.108 18.474 1.736 1.00 61.15 281 LEU B O 1
ATOM 2113 N N . ASP A 1 282 ? 67.521 16.303 2.143 1.00 55.28 282 ASP B N 1
ATOM 2114 C CA . ASP A 1 282 ? 68.497 15.652 1.230 1.00 57.75 282 ASP B CA 1
ATOM 2115 C C . ASP A 1 282 ? 67.675 15.265 0.001 1.00 66.36 282 ASP B C 1
ATOM 2116 O O . ASP A 1 282 ? 68.118 15.525 -1.128 1.00 69.66 282 ASP B O 1
ATOM 2121 N N . GLY A 1 283 ? 66.472 14.744 0.252 1.00 65.78 283 GLY B N 1
ATOM 2122 C CA . GLY A 1 283 ? 65.514 14.343 -0.795 1.00 55.13 283 GLY B CA 1
ATOM 2123 C C . GLY A 1 283 ? 64.130 14.901 -0.509 1.00 51.61 283 GLY B C 1
ATOM 2124 O O . GLY A 1 283 ? 63.892 15.331 0.619 1.00 45.05 283 GLY B O 1
ATOM 2125 N N . TRP A 1 284 ? 63.248 14.880 -1.503 1.00 49.84 284 TRP B N 1
ATOM 2126 C CA . TRP A 1 284 ? 61.885 15.441 -1.370 1.00 53.48 284 TRP B CA 1
ATOM 2127 C C . TRP A 1 284 ? 60.980 14.740 -2.376 1.00 58.89 284 TRP B C 1
ATOM 2128 O O . TRP A 1 284 ? 61.172 14.960 -3.570 1.00 72.01 284 TRP B O 1
ATOM 2139 N N . LEU A 1 285 ? 60.046 13.921 -1.898 1.00 50.17 285 LEU B N 1
ATOM 2140 C CA . LEU A 1 285 ? 59.160 13.166 -2.823 1.00 44.98 285 LEU B CA 1
ATOM 2141 C C . LEU A 1 285 ? 57.866 13.947 -3.058 1.00 59.44 285 LEU B C 1
ATOM 2142 O O . LEU A 1 285 ? 57.368 14.547 -2.109 1.00 72.80 285 LEU B O 1
ATOM 2147 N N . VAL A 1 286 ? 57.339 13.894 -4.281 1.00 65.98 286 VAL B N 1
ATOM 2148 C CA . VAL A 1 286 ? 56.056 14.568 -4.636 1.00 64.40 286 VAL B CA 1
ATOM 2149 C C . VAL A 1 286 ? 55.167 13.561 -5.374 1.00 65.26 286 VAL B C 1
ATOM 2150 O O . VAL A 1 286 ? 55.677 12.527 -5.804 1.00 63.51 286 VAL B O 1
ATOM 2154 N N . HIS A 1 287 ? 53.879 13.872 -5.508 1.00 72.67 287 HIS B N 1
ATOM 2155 C CA . HIS A 1 287 ? 52.916 12.979 -6.207 1.00 76.70 287 HIS B CA 1
ATOM 2156 C C . HIS A 1 287 ? 53.258 12.896 -7.697 1.00 86.20 287 HIS B C 1
ATOM 2157 O O . HIS A 1 287 ? 53.692 13.908 -8.258 1.00 93.98 287 HIS B O 1
ATOM 2164 N N . GLU A 1 288 ? 53.045 11.730 -8.310 1.00 84.92 288 GLU B N 1
ATOM 2165 C CA . GLU A 1 288 ? 53.385 11.528 -9.740 1.00 84.33 288 GLU B CA 1
ATOM 2166 C C . GLU A 1 288 ? 52.645 12.581 -10.562 1.00 79.50 288 GLU B C 1
ATOM 2167 O O . GLU A 1 288 ? 51.440 12.742 -10.349 1.00 82.21 288 GLU B O 1
ATOM 2173 N N . GLY A 1 289 ? 53.337 13.191 -11.526 1.00 76.08 289 GLY B N 1
ATOM 2174 C CA . GLY A 1 289 ? 52.740 14.245 -12.365 1.00 79.79 289 GLY B CA 1
ATOM 2175 C C . GLY A 1 289 ? 53.020 15.639 -11.831 1.00 82.42 289 GLY B C 1
ATOM 2176 O O . GLY A 1 289 ? 52.458 16.599 -12.388 1.00 81.96 289 GLY B O 1
ATOM 2177 N N . ASP A 1 290 ? 53.885 15.738 -10.822 1.00 81.81 290 ASP B N 1
ATOM 2178 C CA . ASP A 1 290 ? 54.241 17.050 -10.229 1.00 78.00 290 ASP B CA 1
ATOM 2179 C C . ASP A 1 290 ? 55.723 17.317 -10.487 1.00 78.06 290 ASP B C 1
ATOM 2180 O O . ASP A 1 290 ? 56.543 16.433 -10.219 1.00 87.00 290 ASP B O 1
ATOM 2185 N N . HIS A 1 291 ? 56.041 18.516 -10.962 1.00 68.09 291 HIS B N 1
ATOM 2186 C CA . HIS A 1 291 ? 57.453 18.879 -11.256 1.00 69.90 291 HIS B CA 1
ATOM 2187 C C . HIS A 1 291 ? 57.991 19.807 -10.163 1.00 75.84 291 HIS B C 1
ATOM 2188 O O . HIS A 1 291 ? 57.292 20.772 -9.835 1.00 82.28 291 HIS B O 1
ATOM 2195 N N . ALA A 1 292 ? 59.191 19.537 -9.639 1.00 73.74 292 ALA B N 1
ATOM 2196 C CA . ALA A 1 292 ? 59.736 20.375 -8.583 1.00 67.46 292 ALA B CA 1
ATOM 2197 C C . ALA A 1 292 ? 61.244 20.491 -8.710 1.00 67.95 292 ALA B C 1
ATOM 2198 O O . ALA A 1 292 ? 61.949 19.497 -8.898 1.00 68.97 292 ALA B O 1
ATOM 2200 N N . GLN A 1 293 ? 61.714 21.722 -8.563 1.00 70.21 293 GLN B N 1
ATOM 2201 C CA . GLN A 1 293 ? 63.118 22.104 -8.615 1.00 70.56 293 GLN B CA 1
ATOM 2202 C C . GLN A 1 293 ? 63.580 22.486 -7.220 1.00 71.48 293 GLN B C 1
ATOM 2203 O O . GLN A 1 293 ? 62.992 23.377 -6.593 1.00 80.72 293 GLN B O 1
ATOM 2209 N N . ILE A 1 294 ? 64.593 21.796 -6.707 1.00 65.09 294 ILE B N 1
ATOM 2210 C CA . ILE A 1 294 ? 65.236 22.270 -5.490 1.00 63.10 294 ILE B CA 1
ATOM 2211 C C . ILE A 1 294 ? 66.732 22.003 -5.575 1.00 57.22 294 ILE B C 1
ATOM 2212 O O . ILE A 1 294 ? 67.165 20.851 -5.466 1.00 58.47 294 ILE B O 1
ATOM 2217 N N . GLU A 1 295 ? 67.521 23.074 -5.686 1.00 66.73 295 GLU B N 1
ATOM 2218 C CA . GLU A 1 295 ? 68.973 22.972 -5.779 1.00 68.06 295 GLU B CA 1
ATOM 2219 C C . GLU A 1 295 ? 69.536 22.330 -4.511 1.00 70.36 295 GLU B C 1
ATOM 2220 O O . GLU A 1 295 ? 69.379 22.869 -3.411 1.00 64.22 295 GLU B O 1
ATOM 2226 N N . GLY A 1 296 ? 70.224 21.195 -4.667 1.00 70.83 296 GLY B N 1
ATOM 2227 C CA . GLY A 1 296 ? 70.760 20.454 -3.543 1.00 61.52 296 GLY B CA 1
ATOM 2228 C C . GLY A 1 296 ? 69.880 19.316 -3.075 1.00 69.45 296 GLY B C 1
ATOM 2229 O O . GLY A 1 296 ? 70.281 18.574 -2.166 1.00 84.12 296 GLY B O 1
ATOM 2230 N N . VAL A 1 297 ? 68.685 19.173 -3.645 1.00 60.38 297 VAL B N 1
ATOM 2231 C CA . VAL A 1 297 ? 67.696 18.205 -3.192 1.00 62.14 297 VAL B CA 1
ATOM 2232 C C . VAL A 1 297 ? 67.336 17.289 -4.351 1.00 59.14 297 VAL B C 1
ATOM 2233 O O . VAL A 1 297 ? 66.981 17.770 -5.434 1.00 54.31 297 VAL B O 1
ATOM 2237 N N . LYS A 1 298 ? 67.399 15.975 -4.113 1.00 60.95 298 LYS B N 1
ATOM 2238 C CA . LYS A 1 298 ? 66.975 14.994 -5.106 1.00 67.53 298 LYS B CA 1
ATOM 2239 C C . LYS A 1 298 ? 65.470 14.813 -4.982 1.00 68.24 298 LYS B C 1
ATOM 2240 O O . LYS A 1 298 ? 64.972 14.364 -3.941 1.00 64.00 298 LYS B O 1
ATOM 2246 N N . VAL A 1 299 ? 64.750 15.141 -6.045 1.00 67.05 299 VAL B N 1
ATOM 2247 C CA . VAL A 1 299 ? 63.296 15.147 -6.044 1.00 57.78 299 VAL B CA 1
ATOM 2248 C C . VAL A 1 299 ? 62.828 14.044 -6.974 1.00 59.47 299 VAL B C 1
ATOM 2249 O O . VAL A 1 299 ? 63.346 13.901 -8.086 1.00 68.76 299 VAL B O 1
ATOM 2253 N N . LYS A 1 300 ? 61.865 13.254 -6.513 1.00 55.53 300 LYS B N 1
ATOM 2254 C CA . LYS A 1 300 ? 61.371 12.148 -7.359 1.00 61.34 300 LYS B CA 1
ATOM 2255 C C . LYS A 1 300 ? 59.849 12.084 -7.266 1.00 65.07 300 LYS B C 1
ATOM 2256 O O . LYS A 1 300 ? 59.331 11.957 -6.149 1.00 64.01 300 LYS B O 1
ATOM 2262 N N . ALA A 1 301 ? 59.176 12.170 -8.410 1.00 67.82 301 ALA B N 1
ATOM 2263 C CA . ALA A 1 301 ? 57.705 12.059 -8.420 1.00 67.56 301 ALA B CA 1
ATOM 2264 C C . ALA A 1 301 ? 57.369 10.577 -8.257 1.00 65.78 301 ALA B C 1
ATOM 2265 O O . ALA A 1 301 ? 57.862 9.771 -9.051 1.00 69.07 301 ALA B O 1
ATOM 2267 N N . VAL A 1 302 ? 56.583 10.254 -7.230 1.00 66.17 302 VAL B N 1
ATOM 2268 C CA . VAL A 1 302 ? 56.146 8.866 -6.889 1.00 67.45 302 VAL B CA 1
ATOM 2269 C C . VAL A 1 302 ? 54.681 8.928 -6.449 1.00 75.11 302 VAL B C 1
ATOM 2270 O O . VAL A 1 302 ? 54.174 10.027 -6.215 1.00 80.79 302 VAL B O 1
ATOM 2274 N N . PRO A 1 303 ? 53.938 7.812 -6.333 1.00 69.90 303 PRO B N 1
ATOM 2275 C CA . PRO A 1 303 ? 52.564 7.899 -5.849 1.00 63.34 303 PRO B CA 1
ATOM 2276 C C . PRO A 1 303 ? 52.636 8.414 -4.403 1.00 65.47 303 PRO B C 1
ATOM 2277 O O . PRO A 1 303 ? 53.463 7.931 -3.659 1.00 68.75 303 PRO B O 1
ATOM 2281 N N . LEU A 1 304 ? 51.754 9.339 -4.014 1.00 61.24 304 LEU B N 1
ATOM 2282 C CA . LEU A 1 304 ? 51.854 9.897 -2.639 1.00 60.03 304 LEU B CA 1
ATOM 2283 C C . LEU A 1 304 ? 50.517 9.892 -1.897 1.00 58.87 304 LEU B C 1
ATOM 2284 O O . LEU A 1 304 ? 50.307 10.807 -1.098 1.00 55.11 304 LEU B O 1
ATOM 2289 N N . LEU A 1 305 ? 49.647 8.926 -2.177 1.00 54.07 305 LEU B N 1
ATOM 2290 C CA . LEU A 1 305 ? 48.372 8.827 -1.473 1.00 52.23 305 LEU B CA 1
ATOM 2291 C C . LEU A 1 305 ? 48.445 7.774 -0.375 1.00 57.16 305 LEU B C 1
ATOM 2292 O O . LEU A 1 305 ? 48.881 6.648 -0.626 1.00 73.59 305 LEU B O 1
ATOM 2297 N N . MET A 1 306 ? 48.012 8.135 0.834 1.00 49.67 306 MET B N 1
ATOM 2298 C CA . MET A 1 306 ? 47.986 7.193 1.955 1.00 50.50 306 MET B CA 1
ATOM 2299 C C . MET A 1 306 ? 46.628 6.492 2.024 1.00 53.75 306 MET B C 1
ATOM 2300 O O . MET A 1 306 ? 45.904 6.547 3.025 1.00 57.74 306 MET B O 1
ATOM 2305 N N . THR A 1 307 ? 46.284 5.834 0.919 1.00 51.42 307 THR B N 1
ATOM 2306 C CA . THR A 1 307 ? 44.973 5.210 0.799 1.00 57.24 307 THR B CA 1
ATOM 2307 C C . THR A 1 307 ? 44.832 4.004 1.724 1.00 63.51 307 THR B C 1
ATOM 2308 O O . THR A 1 307 ? 43.728 3.686 2.182 1.00 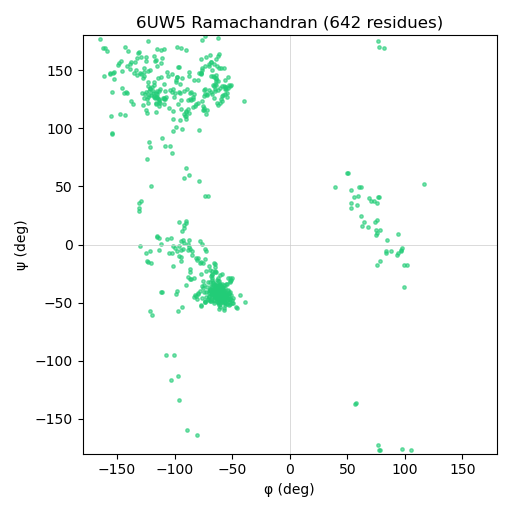62.72 307 THR B O 1
ATOM 2312 N N . ASP A 1 308 ? 45.927 3.299 1.971 1.00 61.17 308 ASP B N 1
ATOM 2313 C CA . ASP A 1 308 ? 45.908 2.190 2.914 1.00 52.93 308 ASP B CA 1
ATOM 2314 C C . ASP A 1 308 ? 47.333 1.934 3.368 1.00 55.34 308 ASP B C 1
ATOM 2315 O O . ASP A 1 308 ? 48.292 2.425 2.755 1.00 59.25 308 ASP B O 1
ATOM 2320 N N . PRO A 1 309 ? 47.513 1.149 4.424 1.00 50.36 309 PRO B N 1
ATOM 2321 C CA . PRO A 1 309 ? 48.876 0.812 4.856 1.00 52.95 309 PRO B CA 1
ATOM 2322 C C . PRO A 1 309 ? 49.734 0.180 3.765 1.00 58.06 309 PRO B C 1
ATOM 2323 O O . PRO A 1 309 ? 50.948 0.417 3.736 1.00 59.76 309 PRO B O 1
ATOM 2327 N N . GLU A 1 310 ? 49.155 -0.620 2.865 1.00 55.91 310 GLU B N 1
ATOM 2328 C CA . GLU A 1 310 ? 49.974 -1.187 1.798 1.00 61.25 310 GLU B CA 1
ATOM 2329 C C . GLU A 1 310 ? 50.451 -0.094 0.845 1.00 64.38 310 GLU B C 1
ATOM 2330 O O . GLU A 1 310 ? 51.637 -0.044 0.501 1.00 62.66 310 GLU B O 1
ATOM 2336 N N . ALA A 1 311 ? 49.558 0.819 0.449 1.00 56.82 311 ALA B N 1
ATOM 2337 C CA . ALA A 1 311 ? 49.959 1.900 -0.449 1.00 60.62 311 ALA B CA 1
ATOM 2338 C C . ALA A 1 311 ? 50.972 2.830 0.212 1.00 61.54 311 ALA B C 1
ATOM 2339 O O . ALA A 1 311 ? 51.909 3.315 -0.439 1.00 59.48 311 ALA B O 1
ATOM 2341 N N . THR A 1 312 ? 50.769 3.133 1.492 1.00 58.54 312 THR B N 1
ATOM 2342 C CA . THR A 1 312 ? 51.737 3.953 2.209 1.00 57.66 312 THR B CA 1
ATOM 2343 C C . THR A 1 312 ? 53.064 3.220 2.360 1.00 53.99 312 THR B C 1
ATOM 2344 O O . THR A 1 312 ? 54.132 3.822 2.196 1.00 56.97 312 THR B O 1
ATOM 2348 N N . ALA A 1 313 ? 53.018 1.905 2.612 1.00 50.44 313 ALA B N 1
ATOM 2349 C CA . ALA A 1 313 ? 54.256 1.138 2.733 1.00 51.62 313 ALA B CA 1
ATOM 2350 C C . ALA A 1 313 ? 55.144 1.359 1.518 1.00 50.66 313 ALA B C 1
ATOM 2351 O O . ALA A 1 313 ? 56.357 1.563 1.654 1.00 45.39 313 ALA B O 1
ATOM 2353 N N . ALA A 1 314 ? 54.544 1.379 0.323 1.00 51.24 314 ALA B N 1
ATOM 2354 C CA . ALA A 1 314 ? 55.311 1.681 -0.879 1.00 49.58 314 ALA B CA 1
ATOM 2355 C C . ALA A 1 314 ? 55.912 3.071 -0.792 1.00 52.54 314 ALA B C 1
ATOM 2356 O O . ALA A 1 314 ? 57.091 3.264 -1.113 1.00 54.90 314 ALA B O 1
ATOM 2358 N N . MET A 1 315 ? 55.131 4.046 -0.311 1.00 48.08 315 MET B N 1
ATOM 2359 C CA . MET A 1 315 ? 55.656 5.402 -0.195 1.00 55.96 315 MET B CA 1
ATOM 2360 C C . MET A 1 315 ? 56.900 5.422 0.680 1.00 56.94 315 MET B C 1
ATOM 2361 O O . MET A 1 315 ? 57.896 6.076 0.345 1.00 57.11 315 MET B O 1
ATOM 2366 N N . VAL A 1 316 ? 56.863 4.710 1.809 1.00 49.35 316 VAL B N 1
ATOM 2367 C CA . VAL A 1 316 ? 58.039 4.647 2.667 1.00 51.90 316 VAL B CA 1
ATOM 2368 C C . VAL A 1 316 ? 59.211 4.037 1.912 1.00 60.19 316 VAL B C 1
ATOM 2369 O O . VAL A 1 316 ? 60.339 4.545 1.972 1.00 66.56 316 VAL B O 1
ATOM 2373 N N . ARG A 1 317 ? 58.959 2.958 1.166 1.00 52.06 317 ARG B N 1
ATOM 2374 C CA . ARG A 1 317 ? 60.028 2.319 0.408 1.00 55.96 317 ARG B CA 1
ATOM 2375 C C . ARG A 1 317 ? 60.666 3.292 -0.569 1.00 56.30 317 ARG B C 1
ATOM 2376 O O . ARG A 1 317 ? 61.883 3.251 -0.788 1.00 53.72 317 ARG B O 1
ATOM 2384 N N . ALA A 1 318 ? 59.858 4.171 -1.171 1.00 51.65 318 ALA B N 1
ATOM 2385 C CA . ALA A 1 318 ? 60.400 5.108 -2.143 1.00 47.01 318 ALA B CA 1
ATOM 2386 C C . ALA A 1 318 ? 61.334 6.117 -1.490 1.00 57.26 318 ALA B C 1
ATOM 2387 O O . ALA A 1 318 ? 62.232 6.652 -2.152 1.00 59.10 318 ALA B O 1
ATOM 2389 N N . GLY A 1 319 ? 61.143 6.400 -0.202 1.00 56.76 319 GLY B N 1
ATOM 2390 C CA . GLY A 1 319 ? 62.085 7.270 0.483 1.00 52.41 319 GLY B CA 1
ATOM 2391 C C . GLY A 1 319 ? 63.404 6.573 0.751 1.00 49.48 319 GLY B C 1
ATOM 2392 O O . GLY A 1 319 ? 64.475 7.102 0.450 1.00 59.39 319 GLY B O 1
ATOM 2393 N N . LEU A 1 320 ? 63.342 5.356 1.293 1.00 54.43 320 LEU B N 1
ATOM 2394 C CA . LEU A 1 320 ? 64.556 4.570 1.486 1.00 52.88 320 LEU B CA 1
ATOM 2395 C C . LEU A 1 320 ? 65.339 4.476 0.191 1.00 60.13 320 LEU B C 1
ATOM 2396 O O . LEU A 1 320 ? 66.571 4.595 0.183 1.00 64.20 320 LEU B O 1
ATOM 2401 N N . ASP A 1 321 ? 64.633 4.225 -0.912 1.00 61.11 321 ASP B N 1
ATOM 2402 C CA . ASP A 1 321 ? 65.291 4.044 -2.196 1.00 63.79 321 ASP B CA 1
ATOM 2403 C C . ASP A 1 321 ? 65.926 5.342 -2.676 1.00 65.75 321 ASP B C 1
ATOM 2404 O O . ASP A 1 321 ? 67.051 5.335 -3.192 1.00 75.43 321 ASP B O 1
ATOM 2409 N N . LEU A 1 322 ? 65.221 6.465 -2.526 1.00 58.90 322 LEU B N 1
ATOM 2410 C CA . LEU A 1 322 ? 65.794 7.733 -2.957 1.00 57.75 322 LEU B CA 1
ATOM 2411 C C . LEU A 1 322 ? 66.978 8.109 -2.080 1.00 60.95 322 LEU B C 1
ATOM 2412 O O . LEU A 1 322 ? 67.972 8.662 -2.568 1.00 67.56 322 LEU B O 1
ATOM 2417 N N . ALA A 1 323 ? 66.895 7.807 -0.784 1.00 50.01 323 ALA B N 1
ATOM 2418 C CA . ALA A 1 323 ? 68.022 8.067 0.097 1.00 47.99 323 ALA B CA 1
ATOM 2419 C C . ALA A 1 323 ? 69.188 7.149 -0.203 1.00 62.52 323 ALA B C 1
ATOM 2420 O O . ALA A 1 323 ? 70.329 7.494 0.119 1.00 73.04 323 ALA B O 1
ATOM 2422 N N . GLY A 1 324 ? 68.928 6.011 -0.837 1.00 62.16 324 GLY B N 1
ATOM 2423 C CA . GLY A 1 324 ? 69.948 4.999 -1.022 1.00 56.33 324 GLY B CA 1
ATOM 2424 C C . GLY A 1 324 ? 70.186 4.193 0.234 1.00 64.36 324 GLY B C 1
ATOM 2425 O O . GLY A 1 324 ? 71.340 3.863 0.549 1.00 61.80 324 GLY B O 1
ATOM 2426 N N . VAL A 1 325 ? 69.112 3.842 0.951 1.00 61.21 325 VAL B N 1
ATOM 2427 C CA . VAL A 1 325 ? 69.177 3.171 2.244 1.00 47.30 325 VAL B CA 1
ATOM 2428 C C . VAL A 1 325 ? 68.508 1.806 2.126 1.00 48.00 325 VAL B C 1
ATOM 2429 O O . VAL A 1 325 ? 67.510 1.653 1.412 1.00 48.25 325 VAL B O 1
ATOM 2433 N N . SER A 1 326 ? 69.106 0.798 2.763 1.00 59.18 326 SER B N 1
ATOM 2434 C CA . SER A 1 326 ? 68.500 -0.535 2.820 1.00 50.06 326 SER B CA 1
ATOM 2435 C C . SER A 1 326 ? 68.335 -1.019 4.260 1.00 48.29 326 SER B C 1
ATOM 2436 O O . SER A 1 326 ? 67.218 -1.038 4.789 1.00 55.36 326 SER B O 1
ATOM 2439 N N . MET B 1 1 ? 11.753 29.831 61.225 1.00 50.88 1 MET A N 1
ATOM 2440 C CA . MET B 1 1 ? 11.670 29.470 59.817 1.00 43.29 1 MET A CA 1
ATOM 2441 C C . MET B 1 1 ? 13.045 29.023 59.306 1.00 48.13 1 MET A C 1
ATOM 2442 O O . MET B 1 1 ? 13.298 28.989 58.099 1.00 49.96 1 MET A O 1
ATOM 2447 N N . LYS B 1 2 ? 13.916 28.669 60.254 1.00 40.67 2 LYS A N 1
ATOM 2448 C CA . LYS B 1 2 ? 15.287 28.256 59.980 1.00 43.38 2 LYS A CA 1
ATOM 2449 C C . LYS B 1 2 ? 15.506 26.881 60.599 1.00 42.13 2 LYS A C 1
ATOM 2450 O O . LYS B 1 2 ? 15.436 26.726 61.825 1.00 37.18 2 LYS A O 1
ATOM 2456 N N . ILE B 1 3 ? 15.756 25.886 59.755 1.00 35.98 3 ILE A N 1
ATOM 2457 C CA . ILE B 1 3 ? 16.067 24.532 60.203 1.00 40.34 3 ILE A CA 1
ATOM 2458 C C . ILE B 1 3 ? 17.389 24.120 59.579 1.00 34.25 3 ILE A C 1
ATOM 2459 O O . ILE B 1 3 ? 17.594 24.301 58.372 1.00 33.85 3 ILE A O 1
ATOM 2464 N N . THR B 1 4 ? 18.291 23.589 60.402 1.00 33.77 4 THR A N 1
ATOM 2465 C CA . THR B 1 4 ? 19.584 23.092 59.943 1.00 33.01 4 THR A CA 1
ATOM 2466 C C . THR B 1 4 ? 19.719 21.610 60.302 1.00 32.43 4 THR A C 1
ATOM 2467 O O . THR B 1 4 ? 19.391 21.197 61.426 1.00 32.76 4 THR A O 1
ATOM 2471 N N . VAL B 1 5 ? 20.172 20.812 59.337 1.00 31.61 5 VAL A N 1
ATOM 2472 C CA . VAL B 1 5 ? 20.305 19.366 59.491 1.00 31.27 5 VAL A CA 1
ATOM 2473 C C . VAL B 1 5 ? 21.741 18.972 59.148 1.00 35.96 5 VAL A C 1
ATOM 2474 O O . VAL B 1 5 ? 22.264 19.373 58.104 1.00 37.45 5 VAL A O 1
ATOM 2478 N N . LEU B 1 6 ? 22.382 18.215 60.037 1.00 30.16 6 LEU A N 1
ATOM 2479 C CA . LEU B 1 6 ? 23.679 17.612 59.744 1.00 30.70 6 LEU A CA 1
ATOM 2480 C C . LEU B 1 6 ? 23.431 16.315 58.981 1.00 35.18 6 LEU A C 1
ATOM 2481 O O . LEU B 1 6 ? 22.580 15.512 59.383 1.00 41.83 6 LEU A O 1
ATOM 2486 N N . VAL B 1 7 ? 24.113 16.137 57.848 1.00 28.50 7 VAL A N 1
ATOM 2487 C CA . VAL B 1 7 ? 23.828 15.025 56.950 1.00 28.33 7 VAL A CA 1
ATOM 2488 C C . VAL B 1 7 ? 25.096 14.431 56.351 1.00 32.54 7 VAL A C 1
ATOM 2489 O O . VAL B 1 7 ? 26.109 15.111 56.156 1.00 27.41 7 VAL A O 1
ATOM 2493 N N . GLY B 1 8 ? 24.995 13.153 55.996 1.00 30.79 8 GLY A N 1
ATOM 2494 C CA . GLY B 1 8 ? 25.961 12.482 55.153 1.00 29.62 8 GLY A CA 1
ATOM 2495 C C . GLY B 1 8 ? 25.284 11.344 54.416 1.00 38.84 8 GLY A C 1
ATOM 2496 O O . GLY B 1 8 ? 24.370 10.719 54.969 1.00 47.86 8 GLY A O 1
ATOM 2497 N N . GLY B 1 9 ? 25.664 11.110 53.154 1.00 33.12 9 GLY A N 1
ATOM 2498 C CA . GLY B 1 9 ? 25.183 9.962 52.398 1.00 33.78 9 GLY A CA 1
ATOM 2499 C C . GLY B 1 9 ? 23.766 10.047 51.825 1.00 39.80 9 GLY A C 1
ATOM 2500 O O . GLY B 1 9 ? 23.059 11.058 51.887 1.00 41.26 9 GLY A O 1
ATOM 2501 N N . VAL B 1 10 ? 23.383 8.929 51.204 1.00 40.95 10 VAL A N 1
ATOM 2502 C CA . VAL B 1 10 ? 22.065 8.781 50.582 1.00 35.72 10 VAL A CA 1
ATOM 2503 C C . VAL B 1 10 ? 20.944 9.031 51.584 1.00 31.91 10 VAL A C 1
ATOM 2504 O O . VAL B 1 10 ? 19.912 9.620 51.244 1.00 39.86 10 VAL A O 1
ATOM 2508 N N . GLY B 1 11 ? 21.083 8.502 52.796 1.00 29.42 11 GLY A N 1
ATOM 2509 C CA . GLY B 1 11 ? 20.032 8.661 53.784 1.00 41.16 11 GLY A CA 1
ATOM 2510 C C . GLY B 1 11 ? 19.830 10.115 54.162 1.00 39.30 11 GLY A C 1
ATOM 2511 O O . GLY B 1 11 ? 18.702 10.541 54.445 1.00 35.49 11 GLY A O 1
ATOM 2512 N N . GLY B 1 12 ? 20.928 10.880 54.212 1.00 31.47 12 GLY A N 1
ATOM 2513 C CA . GLY B 1 12 ? 20.825 12.306 54.466 1.00 29.40 12 GLY A CA 1
ATOM 2514 C C . GLY B 1 12 ? 20.059 13.028 53.375 1.00 39.19 12 GLY A C 1
ATOM 2515 O O . GLY B 1 12 ? 19.179 13.841 53.656 1.00 42.19 12 GLY A O 1
ATOM 2516 N N . ALA B 1 13 ? 20.362 12.722 52.111 1.00 29.46 13 ALA A N 1
ATOM 2517 C CA . ALA B 1 13 ? 19.618 13.349 51.023 1.00 29.85 13 ALA A CA 1
ATOM 2518 C C . ALA B 1 13 ? 18.124 13.040 51.116 1.00 31.84 13 ALA A C 1
ATOM 2519 O O . ALA B 1 13 ? 17.286 13.918 50.872 1.00 37.33 13 ALA A O 1
ATOM 2521 N N . ARG B 1 14 ? 17.779 11.794 51.459 1.00 34.30 14 ARG A N 1
ATOM 2522 C CA . ARG B 1 14 ? 16.385 11.382 51.609 1.00 36.36 14 ARG A CA 1
ATOM 2523 C C . ARG B 1 14 ? 15.716 12.094 52.773 1.00 32.59 14 ARG A C 1
ATOM 2524 O O . ARG B 1 14 ? 14.544 12.478 52.684 1.00 33.44 14 ARG A O 1
ATOM 2532 N N . PHE B 1 15 ? 16.426 12.233 53.893 1.00 32.12 15 PHE A N 1
ATOM 2533 C CA . PHE B 1 15 ? 15.870 12.980 55.008 1.00 33.67 15 PHE A CA 1
ATOM 2534 C C . PHE B 1 15 ? 15.609 14.440 54.618 1.00 32.76 15 PHE A C 1
ATOM 2535 O O . PHE B 1 15 ? 14.534 14.981 54.893 1.00 33.60 15 PHE A O 1
ATOM 2543 N N . LEU B 1 16 ? 16.572 15.091 53.948 1.00 32.05 16 LEU A N 1
ATOM 2544 C CA . LEU B 1 16 ? 16.343 16.470 53.493 1.00 36.89 16 LEU A CA 1
ATOM 2545 C C . LEU B 1 16 ? 15.136 16.557 52.571 1.00 33.09 16 LEU A C 1
ATOM 2546 O O . LEU B 1 16 ? 14.373 17.524 52.627 1.00 33.76 16 LEU A O 1
ATOM 2551 N N . LEU B 1 17 ? 14.952 15.572 51.699 1.00 33.13 17 LEU A N 1
ATOM 2552 C CA . LEU B 1 17 ? 13.772 15.600 50.851 1.00 42.88 17 LEU A CA 1
ATOM 2553 C C . LEU B 1 17 ? 12.507 15.700 51.698 1.00 44.48 17 LEU A C 1
ATOM 2554 O O . LEU B 1 17 ? 11.588 16.463 51.372 1.00 35.91 17 LEU A O 1
ATOM 2559 N N . GLY B 1 18 ? 12.442 14.923 52.783 1.00 39.32 18 GLY A N 1
ATOM 2560 C CA . GLY B 1 18 ? 11.314 15.023 53.699 1.00 36.10 18 GLY A CA 1
ATOM 2561 C C . GLY B 1 18 ? 11.163 16.410 54.299 1.00 41.17 18 GLY A C 1
ATOM 2562 O O . GLY B 1 18 ? 10.054 16.944 54.389 1.00 43.33 18 GLY A O 1
ATOM 2563 N N . VAL B 1 19 ? 12.273 16.990 54.764 1.00 49.89 19 VAL A N 1
ATOM 2564 C CA . VAL B 1 19 ? 12.248 18.367 55.252 1.00 38.59 19 VAL A CA 1
ATOM 2565 C C . VAL B 1 19 ? 11.639 19.280 54.200 1.00 39.18 19 VAL A C 1
ATOM 2566 O O . VAL B 1 19 ? 10.722 20.059 54.478 1.00 46.00 19 VAL A O 1
ATOM 2570 N N . GLN B 1 20 ? 12.119 19.169 52.960 1.00 40.57 20 GLN A N 1
ATOM 2571 C CA . GLN B 1 20 ? 11.607 20.021 51.893 1.00 36.31 20 GLN A CA 1
ATOM 2572 C C . GLN B 1 20 ? 10.109 19.802 51.684 1.00 37.60 20 GLN A C 1
ATOM 2573 O O . GLN B 1 20 ? 9.353 20.763 51.508 1.00 38.45 20 GLN A O 1
ATOM 2579 N N . ASN B 1 21 ? 9.664 18.542 51.690 1.00 37.82 21 ASN A N 1
ATOM 2580 C CA . ASN B 1 21 ? 8.255 18.241 51.430 1.00 44.84 21 ASN A CA 1
ATOM 2581 C C . ASN B 1 21 ? 7.356 18.831 52.511 1.00 40.06 21 ASN A C 1
ATOM 2582 O O . ASN B 1 21 ? 6.316 19.433 52.212 1.00 53.70 21 ASN A O 1
ATOM 2587 N N . LEU B 1 22 ? 7.761 18.704 53.772 1.00 39.67 22 LEU A N 1
ATOM 2588 C CA . LEU B 1 22 ? 6.964 19.254 54.858 1.00 42.91 22 LEU A CA 1
ATOM 2589 C C . LEU B 1 22 ? 6.817 20.759 54.727 1.00 40.99 22 LEU A C 1
ATOM 2590 O O . LEU B 1 22 ? 5.729 21.303 54.953 1.00 53.30 22 LEU A O 1
ATOM 2595 N N . LEU B 1 23 ? 7.881 21.434 54.284 1.00 40.08 23 LEU A N 1
ATOM 2596 C CA . LEU B 1 23 ? 7.988 22.885 54.303 1.00 40.33 23 LEU A CA 1
ATOM 2597 C C . LEU B 1 23 ? 7.778 23.529 52.945 1.00 40.61 23 LEU A C 1
ATOM 2598 O O . LEU B 1 23 ? 7.986 24.739 52.814 1.00 40.74 23 LEU A O 1
ATOM 2603 N N . GLY B 1 24 ? 7.420 22.758 51.924 1.00 43.55 24 GLY A N 1
ATOM 2604 C CA . GLY B 1 24 ? 7.231 23.328 50.601 1.00 44.83 24 GLY A CA 1
ATOM 2605 C C . GLY B 1 24 ? 8.460 24.003 50.013 1.00 42.45 24 GLY A C 1
ATOM 2606 O O . GLY B 1 24 ? 8.372 25.130 49.516 1.00 47.88 24 GLY A O 1
ATOM 2607 N N . LEU B 1 25 ? 9.603 23.324 50.036 1.00 38.75 25 LEU A N 1
ATOM 2608 C CA . LEU B 1 25 ? 10.844 23.856 49.498 1.00 37.74 25 LEU A CA 1
ATOM 2609 C C . LEU B 1 25 ? 11.320 23.017 48.322 1.00 49.66 25 LEU A C 1
ATOM 2610 O O . LEU B 1 25 ? 10.952 21.850 48.163 1.00 51.96 25 LEU A O 1
ATOM 2615 N N . GLY B 1 26 ? 12.161 23.629 47.498 1.00 43.40 26 GLY A N 1
ATOM 2616 C CA . GLY B 1 26 ? 12.735 22.910 46.380 1.00 47.77 26 GLY A CA 1
ATOM 2617 C C . GLY B 1 26 ? 11.681 22.328 45.462 1.00 44.56 26 GLY A C 1
ATOM 2618 O O . GLY B 1 26 ? 10.696 22.975 45.109 1.00 42.35 26 GLY A O 1
ATOM 2619 N N . SER B 1 27 ? 11.911 21.086 45.039 1.00 36.49 27 SER A N 1
ATOM 2620 C CA . SER B 1 27 ? 10.986 20.446 44.122 1.00 37.38 27 SER A CA 1
ATOM 2621 C C . SER B 1 27 ? 9.540 20.514 44.627 1.00 54.45 27 SER A C 1
ATOM 2622 O O . SER B 1 27 ? 8.609 20.638 43.817 1.00 48.55 27 SER A O 1
ATOM 2625 N N . PHE B 1 28 ? 9.331 20.502 45.952 1.00 48.21 28 PHE A N 1
ATOM 2626 C CA . PHE B 1 28 ? 7.994 20.409 46.540 1.00 46.94 28 PHE A CA 1
ATOM 2627 C C . PHE B 1 28 ? 7.334 21.766 46.788 1.00 49.54 28 PHE A C 1
ATOM 2628 O O . PHE B 1 28 ? 6.368 21.837 47.554 1.00 55.93 28 PHE A O 1
ATOM 2636 N N . ALA B 1 29 ? 7.811 22.827 46.151 1.00 48.19 29 ALA A N 1
ATOM 2637 C CA . ALA B 1 29 ? 7.335 24.181 46.409 1.00 50.73 29 ALA A CA 1
ATOM 2638 C C . ALA B 1 29 ? 6.108 24.479 45.568 1.00 47.38 29 ALA A C 1
ATOM 2639 O O . ALA B 1 29 ? 6.121 24.240 44.360 1.00 57.91 29 ALA A O 1
ATOM 2641 N N . ASP B 1 30 ? 5.053 25.003 46.199 1.00 56.05 30 ASP A N 1
ATOM 2642 C CA . ASP B 1 30 ? 3.869 25.448 45.456 1.00 63.41 30 ASP A CA 1
ATOM 2643 C C . ASP B 1 30 ? 3.955 26.954 45.212 1.00 75.95 30 ASP A C 1
ATOM 2644 O O . ASP B 1 30 ? 3.946 27.399 44.059 1.00 79.00 30 ASP A O 1
ATOM 2649 N N . GLY B 1 31 ? 4.073 27.745 46.277 1.00 67.79 31 GLY A N 1
ATOM 2650 C CA . GLY B 1 31 ? 4.436 29.136 46.157 1.00 59.35 31 GLY A CA 1
ATOM 2651 C C . GLY B 1 31 ? 5.684 29.343 46.993 1.00 65.36 31 GLY A C 1
ATOM 2652 O O . GLY B 1 31 ? 6.132 28.423 47.689 1.00 65.42 31 GLY A O 1
ATOM 2653 N N . PRO B 1 32 ? 6.272 30.538 46.954 1.00 69.22 32 PRO A N 1
ATOM 2654 C CA . PRO B 1 32 ? 7.497 30.771 47.741 1.00 62.13 32 PRO A CA 1
ATOM 2655 C C . PRO B 1 32 ? 7.234 30.457 49.210 1.00 64.23 32 PRO A C 1
ATOM 2656 O O . PRO B 1 32 ? 6.197 30.830 49.761 1.00 77.41 32 PRO A O 1
ATOM 2660 N N . SER B 1 33 ? 8.169 29.747 49.838 1.00 68.24 33 SER A N 1
ATOM 2661 C CA . SER B 1 33 ? 7.949 29.196 51.171 1.00 61.48 33 SER A CA 1
ATOM 2662 C C . SER B 1 33 ? 8.369 30.152 52.286 1.00 51.48 33 SER A C 1
ATOM 2663 O O . SER B 1 33 ? 9.052 31.156 52.073 1.00 51.20 33 SER A O 1
ATOM 2666 N N . LYS B 1 34 ? 7.941 29.801 53.500 1.00 56.99 34 LYS A N 1
ATOM 2667 C CA . LYS B 1 34 ? 8.225 30.500 54.747 1.00 56.85 34 LYS A CA 1
ATOM 2668 C C . LYS B 1 34 ? 9.465 29.956 55.469 1.00 43.57 34 LYS A C 1
ATOM 2669 O O . LYS B 1 34 ? 9.774 30.403 56.579 1.00 41.77 34 LYS A O 1
ATOM 2675 N N . HIS B 1 35 ? 10.186 28.997 54.899 1.00 42.93 35 HIS A N 1
ATOM 2676 C CA . HIS B 1 35 ? 11.258 28.381 55.662 1.00 39.42 35 HIS A CA 1
ATOM 2677 C C . HIS B 1 35 ? 12.527 28.254 54.833 1.00 58.14 35 HIS A C 1
ATOM 2678 O O . HIS B 1 35 ? 12.507 28.266 53.598 1.00 50.27 35 HIS A O 1
ATOM 2685 N N . GLU B 1 36 ? 13.641 28.166 55.560 1.00 49.17 36 GLU A N 1
ATOM 2686 C CA . GLU B 1 36 ? 14.976 28.011 55.006 1.00 40.35 36 GLU A CA 1
ATOM 2687 C C . GLU B 1 36 ? 15.619 26.765 55.588 1.00 38.73 36 GLU A C 1
ATOM 2688 O O . GLU B 1 36 ? 15.672 26.609 56.815 1.00 39.54 36 GLU A O 1
ATOM 2694 N N . LEU B 1 37 ? 16.102 25.887 54.711 1.00 34.57 37 LEU A N 1
ATOM 2695 C CA . LEU B 1 37 ? 16.746 24.639 55.108 1.00 37.55 37 LEU A CA 1
ATOM 2696 C C . LEU B 1 37 ? 18.249 24.729 54.848 1.00 32.78 37 LEU A C 1
ATOM 2697 O O . LEU B 1 37 ? 18.680 25.024 53.727 1.00 32.40 37 LEU A O 1
ATOM 2702 N N . THR B 1 38 ? 19.041 24.482 55.887 1.00 32.42 38 THR A N 1
ATOM 2703 C CA . THR B 1 38 ? 20.490 24.502 55.784 1.00 31.56 38 THR A CA 1
ATOM 2704 C C . THR B 1 38 ? 21.015 23.121 56.114 1.00 31.52 38 THR A C 1
ATOM 2705 O O . THR B 1 38 ? 20.691 22.564 57.171 1.00 48.24 38 THR A O 1
ATOM 2709 N N . ALA B 1 39 ? 21.822 22.573 55.220 1.00 30.16 39 ALA A N 1
ATOM 2710 C CA . ALA B 1 39 ? 22.443 21.286 55.455 1.00 35.46 39 ALA A CA 1
ATOM 2711 C C . ALA B 1 39 ? 23.913 21.527 55.734 1.00 28.99 39 ALA A C 1
ATOM 2712 O O . ALA B 1 39 ? 24.596 22.188 54.948 1.00 52.00 39 ALA A O 1
ATOM 2714 N N . VAL B 1 40 ? 24.391 20.991 56.844 1.00 28.92 40 VAL A N 1
ATOM 2715 C CA . VAL B 1 40 ? 25.815 20.921 57.122 1.00 29.72 40 VAL A CA 1
ATOM 2716 C C . VAL B 1 40 ? 26.238 19.531 56.668 1.00 34.10 40 VAL A C 1
ATOM 2717 O O . VAL B 1 40 ? 25.859 18.523 57.283 1.00 30.28 40 VAL A O 1
ATOM 2721 N N . VAL B 1 41 ? 26.964 19.479 55.547 1.00 27.26 41 VAL A N 1
ATOM 2722 C CA . VAL B 1 41 ? 27.176 18.242 54.800 1.00 26.82 41 VAL A CA 1
ATOM 2723 C C . VAL B 1 41 ? 28.561 17.680 55.092 1.00 26.33 41 VAL A C 1
ATOM 2724 O O . VAL B 1 41 ? 29.569 18.397 55.020 1.00 26.09 41 VAL A O 1
ATOM 2728 N N . ASN B 1 42 ? 28.608 16.376 55.358 1.00 27.98 42 ASN A N 1
ATOM 2729 C CA . ASN B 1 42 ? 29.863 15.655 55.584 1.00 32.37 42 ASN A CA 1
ATOM 2730 C C . ASN B 1 42 ? 30.873 15.808 54.440 1.00 28.59 42 ASN A C 1
ATOM 2731 O O . ASN B 1 42 ? 30.535 15.670 53.258 1.00 25.17 42 ASN A O 1
ATOM 2736 N N . ILE B 1 43 ? 32.139 16.043 54.796 1.00 25.11 43 ILE A N 1
ATOM 2737 C CA . ILE B 1 43 ? 33.200 16.036 53.798 1.00 24.66 43 ILE A CA 1
ATOM 2738 C C . ILE B 1 43 ? 34.197 14.905 54.026 1.00 35.49 43 ILE A C 1
ATOM 2739 O O . ILE B 1 43 ? 35.215 14.838 53.328 1.00 30.93 43 ILE A O 1
ATOM 2744 N N . GLY B 1 44 ? 33.913 14.002 54.972 1.00 32.11 44 GLY A N 1
ATOM 2745 C CA . GLY B 1 44 ? 34.847 12.959 55.356 1.00 26.56 44 GLY A CA 1
ATOM 2746 C C . GLY B 1 44 ? 35.165 11.956 54.267 1.00 39.61 44 GLY A C 1
ATOM 2747 O O . GLY B 1 44 ? 36.223 11.304 54.339 1.00 24.29 44 GLY A O 1
ATOM 2748 N N . ASP B 1 45 ? 34.270 11.800 53.279 1.00 24.31 45 ASP A N 1
ATOM 2749 C CA . ASP B 1 45 ? 34.445 10.884 52.155 1.00 24.15 45 ASP A CA 1
ATOM 2750 C C . ASP B 1 45 ? 35.058 11.567 50.932 1.00 37.15 45 ASP A C 1
ATOM 2751 O O . ASP B 1 45 ? 35.293 10.898 49.917 1.00 24.53 45 ASP A O 1
ATOM 2756 N N . ASP B 1 46 ? 35.269 12.885 50.987 1.00 23.72 46 ASP A N 1
ATOM 2757 C CA . ASP B 1 46 ? 35.805 13.618 49.851 1.00 39.33 46 ASP A CA 1
ATOM 2758 C C . ASP B 1 46 ? 37.206 13.117 49.560 1.00 32.38 46 ASP A C 1
ATOM 2759 O O . ASP B 1 46 ? 37.961 12.808 50.482 1.00 23.32 46 ASP A O 1
ATOM 2764 N N . ALA B 1 47 ? 37.558 13.039 48.279 1.00 23.05 47 ALA A N 1
ATOM 2765 C CA . ALA B 1 47 ? 38.890 12.570 47.940 1.00 35.59 47 ALA A CA 1
ATOM 2766 C C . ALA B 1 47 ? 39.331 13.142 46.604 1.00 31.73 47 ALA A C 1
ATOM 2767 O O . ALA B 1 47 ? 38.512 13.360 45.710 1.00 37.76 47 ALA A O 1
ATOM 2769 N N . TRP B 1 48 ? 40.643 13.367 46.479 1.00 22.63 48 TRP A N 1
ATOM 2770 C CA . TRP B 1 48 ? 41.270 13.591 45.178 1.00 34.69 48 TRP A CA 1
ATOM 2771 C C . TRP B 1 48 ? 41.475 12.230 44.521 1.00 38.54 48 TRP A C 1
ATOM 2772 O O . TRP B 1 48 ? 42.120 11.353 45.101 1.00 41.05 48 TRP A O 1
ATOM 2783 N N . MET B 1 49 ? 40.906 12.027 43.339 1.00 34.42 49 MET A N 1
ATOM 2784 C CA . MET B 1 49 ? 41.107 10.763 42.642 1.00 34.90 49 MET A CA 1
ATOM 2785 C C . MET B 1 49 ? 41.184 11.009 41.143 1.00 34.43 49 MET A C 1
ATOM 2786 O O . MET B 1 49 ? 40.326 11.692 40.576 1.00 33.52 49 MET A O 1
ATOM 2791 N N . HIS B 1 50 ? 42.215 10.450 40.506 1.00 33.16 50 HIS A N 1
ATOM 2792 C CA . HIS B 1 50 ? 42.449 10.650 39.081 1.00 33.33 50 HIS A CA 1
ATOM 2793 C C . HIS B 1 50 ? 42.606 12.125 38.728 1.00 32.95 50 HIS A C 1
ATOM 2794 O O . HIS B 1 50 ? 42.174 12.571 37.660 1.00 33.85 50 HIS A O 1
ATOM 2801 N N . GLY B 1 51 ? 43.202 12.887 39.643 1.00 24.59 51 GLY A N 1
ATOM 2802 C CA . GLY B 1 51 ? 43.461 14.291 39.409 1.00 22.32 51 GLY A CA 1
ATOM 2803 C C . GLY B 1 51 ? 42.249 15.191 39.505 1.00 23.36 51 GLY A C 1
ATOM 2804 O O . GLY B 1 51 ? 42.343 16.358 39.130 1.00 29.61 51 GLY A O 1
ATOM 2805 N N . VAL B 1 52 ? 41.123 14.701 40.030 1.00 22.36 52 VAL A N 1
ATOM 2806 C CA . VAL B 1 52 ? 39.902 15.493 40.166 1.00 31.10 52 VAL A CA 1
ATOM 2807 C C . VAL B 1 52 ? 39.346 15.298 41.577 1.00 29.39 52 VAL A C 1
ATOM 2808 O O . VAL B 1 52 ? 39.486 14.224 42.165 1.00 32.59 52 VAL A O 1
ATOM 2812 N N . ARG B 1 53 ? 38.743 16.352 42.138 1.00 26.60 53 ARG A N 1
ATOM 2813 C CA . ARG B 1 53 ? 38.196 16.305 43.492 1.00 30.94 53 ARG A CA 1
ATOM 2814 C C . ARG B 1 53 ? 36.755 15.779 43.516 1.00 30.11 53 ARG A C 1
ATOM 2815 O O . ARG B 1 53 ? 35.865 16.346 42.871 1.00 25.76 53 ARG A O 1
ATOM 2823 N N . ILE B 1 54 ? 36.524 14.733 44.309 1.00 25.85 54 ILE A N 1
ATOM 2824 C CA . ILE B 1 54 ? 35.229 14.040 44.406 1.00 23.16 54 ILE A CA 1
ATOM 2825 C C . ILE B 1 54 ? 34.652 14.263 45.795 1.00 23.30 54 ILE A C 1
ATOM 2826 O O . ILE B 1 54 ? 35.281 13.896 46.794 1.00 28.48 54 ILE A O 1
ATOM 2831 N N . CYS B 1 55 ? 33.438 14.826 45.862 1.00 26.56 55 CYS A N 1
ATOM 2832 C CA . CYS B 1 55 ? 32.744 15.078 47.133 1.00 23.81 55 CYS A CA 1
ATOM 2833 C C . CYS B 1 55 ? 31.399 14.352 47.127 1.00 30.83 55 CYS A C 1
ATOM 2834 O O . CYS B 1 55 ? 30.362 14.940 46.771 1.00 26.62 55 CYS A O 1
ATOM 2837 N N . PRO B 1 56 ? 31.366 13.072 47.558 1.00 28.94 56 PRO A N 1
ATOM 2838 C CA . PRO B 1 56 ? 30.165 12.256 47.344 1.00 24.71 56 PRO A CA 1
ATOM 2839 C C . PRO B 1 56 ? 28.910 12.764 48.025 1.00 25.15 56 PRO A C 1
ATOM 2840 O O . PRO B 1 56 ? 27.832 12.763 47.414 1.00 25.56 56 PRO A O 1
ATOM 2844 N N . ASP B 1 57 ? 29.004 13.168 49.287 1.00 25.15 57 ASP A N 1
ATOM 2845 C CA . ASP B 1 57 ? 27.805 13.553 50.028 1.00 26.32 57 ASP A CA 1
ATOM 2846 C C . ASP B 1 57 ? 27.219 14.872 49.519 1.00 34.19 57 ASP A C 1
ATOM 2847 O O . ASP B 1 57 ? 26.006 14.971 49.276 1.00 26.34 57 ASP A O 1
ATOM 2852 N N . LEU B 1 58 ? 28.060 15.901 49.346 1.00 36.73 58 LEU A N 1
ATOM 2853 C CA . LEU B 1 58 ? 27.589 17.138 48.724 1.00 25.70 58 LEU A CA 1
ATOM 2854 C C . LEU B 1 58 ? 26.958 16.853 47.361 1.00 25.89 58 LEU A C 1
ATOM 2855 O O . LEU B 1 58 ? 25.883 17.368 47.046 1.00 26.40 58 LEU A O 1
ATOM 2860 N N . ASP B 1 59 ? 27.590 16.008 46.545 1.00 40.60 59 ASP A N 1
ATOM 2861 C CA . ASP B 1 59 ? 26.988 15.685 45.252 1.00 25.85 59 ASP A CA 1
ATOM 2862 C C . ASP B 1 59 ? 25.658 14.948 45.419 1.00 29.78 59 ASP A C 1
ATOM 2863 O O . ASP B 1 59 ? 24.691 15.230 44.695 1.00 28.78 59 ASP A O 1
ATOM 2868 N N . THR B 1 60 ? 25.580 14.001 46.367 1.00 26.51 60 THR A N 1
ATOM 2869 C CA . THR B 1 60 ? 24.341 13.222 46.526 1.00 27.17 60 THR A CA 1
ATOM 2870 C C . THR B 1 60 ? 23.174 14.097 46.999 1.00 27.74 60 THR A C 1
ATOM 2871 O O . THR B 1 60 ? 22.049 13.956 46.506 1.00 28.41 60 THR A O 1
ATOM 2875 N N . CYS B 1 61 ? 23.432 15.028 47.924 1.00 27.57 61 CYS A N 1
ATOM 2876 C CA . CYS B 1 61 ? 22.407 15.992 48.307 1.00 28.15 61 CYS A CA 1
ATOM 2877 C C . CYS B 1 61 ? 22.004 16.860 47.116 1.00 28.42 61 CYS A C 1
ATOM 2878 O O . CYS B 1 61 ? 20.817 16.962 46.776 1.00 29.47 61 CYS A O 1
ATOM 2881 N N . MET B 1 62 ? 22.997 17.426 46.425 1.00 27.89 62 MET A N 1
ATOM 2882 C CA . MET B 1 62 ? 22.746 18.314 45.288 1.00 32.64 62 MET A CA 1
ATOM 2883 C C . MET B 1 62 ? 21.913 17.628 44.205 1.00 28.65 62 MET A C 1
ATOM 2884 O O . MET B 1 62 ? 20.861 18.136 43.808 1.00 32.76 62 MET A O 1
ATOM 2889 N N . TYR B 1 63 ? 22.361 16.460 43.722 1.00 28.46 63 TYR A N 1
ATOM 2890 C CA . TYR B 1 63 ? 21.615 15.752 42.682 1.00 28.97 63 TYR A CA 1
ATOM 2891 C C . TYR B 1 63 ? 20.235 15.330 43.176 1.00 36.39 63 TYR A C 1
ATOM 2892 O O . TYR B 1 63 ? 19.250 15.408 42.432 1.00 30.60 63 TYR A O 1
ATOM 2901 N N . THR B 1 64 ? 20.159 14.808 44.402 1.00 33.77 64 THR A N 1
ATOM 2902 C CA . THR B 1 64 ? 18.884 14.333 44.925 1.00 32.44 64 THR A CA 1
ATOM 2903 C C . THR B 1 64 ? 17.877 15.467 45.010 1.00 33.93 64 THR A C 1
ATOM 2904 O O . THR B 1 64 ? 16.775 15.381 44.448 1.00 34.83 64 THR A O 1
ATOM 2908 N N . LEU B 1 65 ? 18.239 16.545 45.718 1.00 30.92 65 LEU A N 1
ATOM 2909 C CA . LEU B 1 65 ? 17.310 17.667 45.866 1.00 39.19 65 LEU A CA 1
ATOM 2910 C C . LEU B 1 65 ? 17.067 18.357 44.527 1.00 45.14 65 LEU A C 1
ATOM 2911 O O . LEU B 1 65 ? 15.964 18.861 44.275 1.00 46.19 65 LEU A O 1
ATOM 2916 N N . GLY B 1 66 ? 18.073 18.373 43.655 1.00 31.33 66 GLY A N 1
ATOM 2917 C CA . GLY B 1 66 ? 17.892 18.901 42.326 1.00 38.28 66 GLY A CA 1
ATOM 2918 C C . GLY B 1 66 ? 17.140 17.989 41.388 1.00 38.69 66 GLY A C 1
ATOM 2919 O O . GLY B 1 66 ? 16.928 18.345 40.229 1.00 32.75 66 GLY A O 1
ATOM 2920 N N . GLY B 1 67 ? 16.709 16.824 41.859 1.00 51.09 67 GLY A N 1
ATOM 2921 C CA . GLY B 1 67 ? 15.928 15.941 41.020 1.00 33.38 67 GLY A CA 1
ATOM 2922 C C . GLY B 1 67 ? 16.701 15.323 39.880 1.00 33.03 67 GLY A C 1
ATOM 2923 O O . GLY B 1 67 ? 16.138 15.139 38.793 1.00 51.65 67 GLY A O 1
ATOM 2924 N N . GLY B 1 68 ? 17.952 14.916 40.122 1.00 39.57 68 GLY A N 1
ATOM 2925 C CA . GLY B 1 68 ? 18.794 14.331 39.082 1.00 43.32 68 GLY A CA 1
ATOM 2926 C C . GLY B 1 68 ? 19.137 12.859 39.282 1.00 41.70 68 GLY A C 1
ATOM 2927 O O . GLY B 1 68 ? 19.790 12.227 38.436 1.00 32.66 68 GLY A O 1
ATOM 2928 N N . ILE B 1 69 ? 18.721 12.300 40.408 1.00 35.84 69 ILE A N 1
ATOM 2929 C CA . ILE B 1 69 ? 19.051 10.915 40.709 1.00 45.01 69 ILE A CA 1
ATOM 2930 C C . ILE B 1 69 ? 18.146 9.995 39.895 1.00 44.55 69 ILE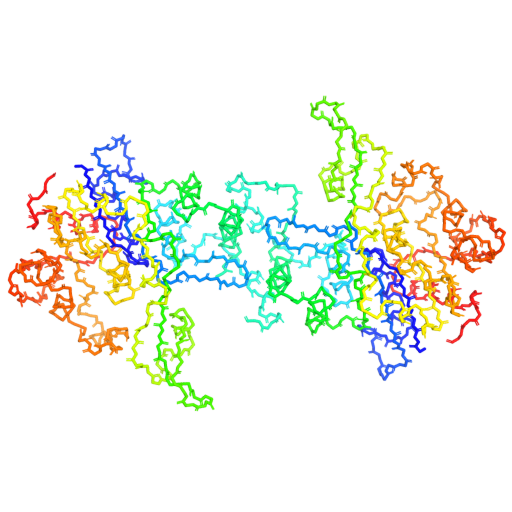 A C 1
ATOM 2931 O O . ILE B 1 69 ? 16.978 10.305 39.636 1.00 52.51 69 ILE A O 1
ATOM 2936 N N . ASP B 1 70 ? 18.685 8.836 39.519 1.00 45.33 70 ASP A N 1
ATOM 2937 C CA . ASP B 1 70 ? 17.940 7.869 38.718 1.00 53.55 70 ASP A CA 1
ATOM 2938 C C . ASP B 1 70 ? 16.901 7.161 39.580 1.00 48.53 70 ASP A C 1
ATOM 2939 O O . ASP B 1 70 ? 17.270 6.495 40.560 1.00 44.58 70 ASP A O 1
ATOM 2944 N N . PRO B 1 71 ? 15.608 7.301 39.282 1.00 53.76 71 PRO A N 1
ATOM 2945 C CA . PRO B 1 71 ? 14.588 6.649 40.127 1.00 58.61 71 PRO A CA 1
ATOM 2946 C C . PRO B 1 71 ? 14.808 5.149 40.310 1.00 63.59 71 PRO A C 1
ATOM 2947 O O . PRO B 1 71 ? 14.654 4.659 41.438 1.00 63.05 71 PRO A O 1
ATOM 2951 N N . ASP B 1 72 ? 15.224 4.416 39.257 1.00 64.89 72 ASP A N 1
ATOM 2952 C CA . ASP B 1 72 ? 15.275 2.952 39.325 1.00 61.77 72 ASP A CA 1
ATOM 2953 C C . ASP B 1 72 ? 16.567 2.415 39.929 1.00 63.57 72 ASP A C 1
ATOM 2954 O O . ASP B 1 72 ? 16.552 1.356 40.566 1.00 71.72 72 ASP A O 1
ATOM 2959 N N . ARG B 1 73 ? 17.679 3.127 39.782 1.00 59.57 73 ARG A N 1
ATOM 2960 C CA . ARG B 1 73 ? 18.909 2.716 40.443 1.00 60.18 73 ARG A CA 1
ATOM 2961 C C . ARG B 1 73 ? 19.029 3.297 41.842 1.00 66.48 73 ARG A C 1
ATOM 2962 O O . ARG B 1 73 ? 19.699 2.702 42.696 1.00 66.68 73 ARG A O 1
ATOM 2970 N N . GLY B 1 74 ? 18.423 4.463 42.082 1.00 68.65 74 GLY A N 1
ATOM 2971 C CA . GLY B 1 74 ? 18.528 5.142 43.353 1.00 54.78 74 GLY A CA 1
ATOM 2972 C C . GLY B 1 74 ? 19.820 5.895 43.549 1.00 57.88 74 GLY A C 1
ATOM 2973 O O . GLY B 1 74 ? 19.922 6.686 44.496 1.00 66.70 74 GLY A O 1
ATOM 2974 N N . TRP B 1 75 ? 20.825 5.638 42.719 1.00 57.77 75 TRP A N 1
ATOM 2975 C CA . TRP B 1 75 ? 22.104 6.327 42.760 1.00 53.17 75 TRP A CA 1
ATOM 2976 C C . TRP B 1 75 ? 22.505 6.738 41.345 1.00 56.80 75 TRP A C 1
ATOM 2977 O O . TRP B 1 75 ? 22.095 6.109 40.359 1.00 61.84 75 TRP A O 1
ATOM 2988 N N . GLY B 1 76 ? 23.252 7.838 41.243 1.00 51.71 76 GLY A N 1
ATOM 2989 C CA . GLY B 1 76 ? 23.815 8.261 39.976 1.00 52.65 76 GLY A CA 1
ATOM 2990 C C . GLY B 1 76 ? 22.821 8.938 39.042 1.00 54.64 76 GLY A C 1
ATOM 2991 O O . GLY B 1 76 ? 21.603 8.943 39.246 1.00 42.92 76 GLY A O 1
ATOM 2992 N N . HIS B 1 77 ? 23.371 9.512 37.976 1.00 55.72 77 HIS A N 1
ATOM 2993 C CA . HIS B 1 77 ? 22.567 10.249 37.015 1.00 47.09 77 HIS A CA 1
ATOM 2994 C C . HIS B 1 77 ? 21.656 9.310 36.228 1.00 46.44 77 HIS A C 1
ATOM 2995 O O . HIS B 1 77 ? 21.876 8.099 36.159 1.00 51.96 77 HIS A O 1
ATOM 3002 N N . ARG B 1 78 ? 20.647 9.903 35.589 1.00 42.15 78 ARG A N 1
ATOM 3003 C CA . ARG B 1 78 ? 19.878 9.184 34.583 1.00 38.50 78 ARG A CA 1
ATOM 3004 C C . ARG B 1 78 ? 20.708 9.033 33.315 1.00 52.43 78 ARG A C 1
ATOM 3005 O O . ARG B 1 78 ? 21.596 9.841 33.026 1.00 55.54 78 ARG A O 1
ATOM 3013 N N . ASN B 1 79 ? 20.404 7.988 32.553 1.00 56.77 79 ASN A N 1
ATOM 3014 C CA . ASN B 1 79 ? 21.121 7.671 31.321 1.00 38.44 79 ASN A CA 1
ATOM 3015 C C . ASN B 1 79 ? 22.625 7.914 31.481 1.00 36.96 79 ASN A C 1
ATOM 3016 O O . ASN B 1 79 ? 23.271 8.576 30.664 1.00 41.07 79 ASN A O 1
ATOM 3021 N N . GLU B 1 80 ? 23.173 7.371 32.571 1.00 38.05 80 GLU A N 1
ATOM 3022 C CA . GLU B 1 80 ? 24.607 7.402 32.850 1.00 33.21 80 GLU A CA 1
ATOM 3023 C C . GLU B 1 80 ? 25.355 6.347 32.039 1.00 43.54 80 GLU A C 1
ATOM 3024 O O . GLU B 1 80 ? 24.817 5.277 31.726 1.00 57.26 80 GLU A O 1
ATOM 3030 N N . THR B 1 81 ? 26.596 6.670 31.674 1.00 42.81 81 THR A N 1
ATOM 3031 C CA . THR B 1 81 ? 27.555 5.710 31.144 1.00 32.55 81 THR A CA 1
ATOM 3032 C C . THR B 1 81 ? 28.834 5.747 31.971 1.00 29.54 81 THR A C 1
ATOM 3033 O O . THR B 1 81 ? 29.123 6.720 32.672 1.00 36.53 81 THR A O 1
ATOM 3037 N N . TRP B 1 82 ? 29.619 4.685 31.851 1.00 29.60 82 TRP A N 1
ATOM 3038 C CA . TRP B 1 82 ? 30.846 4.507 32.606 1.00 28.82 82 TRP A CA 1
ATOM 3039 C C . TRP B 1 82 ? 31.969 4.169 31.660 1.00 41.73 82 TRP A C 1
ATOM 3040 O O . TRP B 1 82 ? 32.837 3.344 31.955 1.00 39.16 82 TRP A O 1
ATOM 3051 N N . ASN B 1 83 ? 31.942 4.803 30.491 1.00 37.31 83 ASN A N 1
ATOM 3052 C CA . ASN B 1 83 ? 32.963 4.592 29.435 1.00 29.97 83 ASN A CA 1
ATOM 3053 C C . ASN B 1 83 ? 34.318 5.137 29.902 1.00 31.13 83 ASN A C 1
ATOM 3054 O O . ASN B 1 83 ? 35.323 4.481 29.659 1.00 39.51 83 ASN A O 1
ATOM 3059 N N . ALA B 1 84 ? 34.343 6.297 30.548 1.00 27.54 84 ALA A N 1
ATOM 3060 C CA . ALA B 1 84 ? 35.613 6.806 31.047 1.00 30.70 84 ALA A CA 1
ATOM 3061 C C . ALA B 1 84 ? 36.176 5.859 32.092 1.00 31.04 84 ALA A C 1
ATOM 3062 O O . ALA B 1 84 ? 37.365 5.525 32.066 1.00 33.82 84 ALA A O 1
ATOM 3064 N N . LYS B 1 85 ? 35.332 5.424 33.031 1.00 41.32 85 LYS A N 1
ATOM 3065 C CA . LYS B 1 85 ? 35.741 4.397 33.988 1.00 42.33 85 LYS A CA 1
ATOM 3066 C C . LYS B 1 85 ? 36.282 3.160 33.273 1.00 39.78 85 LYS A C 1
ATOM 3067 O O . LYS B 1 85 ? 37.268 2.557 33.710 1.00 37.99 85 LYS A O 1
ATOM 3073 N N . GLU B 1 86 ? 35.650 2.784 32.165 1.00 29.38 86 GLU A N 1
ATOM 3074 C CA . GLU B 1 86 ? 36.071 1.585 31.398 1.00 31.48 86 GLU A CA 1
ATOM 3075 C C . GLU B 1 86 ? 37.519 1.763 30.920 1.00 42.42 86 GLU A C 1
ATOM 3076 O O . GLU B 1 86 ? 38.327 0.862 31.171 1.00 45.34 86 GLU A O 1
ATOM 3082 N N . GLU B 1 87 ? 37.825 2.892 30.277 1.00 30.81 87 GLU A N 1
ATOM 3083 C CA . GLU B 1 87 ? 39.192 3.178 29.769 1.00 28.20 87 GLU A CA 1
ATOM 3084 C C . GLU B 1 87 ? 40.179 3.265 30.942 1.00 34.83 87 GLU A C 1
ATOM 3085 O O . GLU B 1 87 ? 41.305 2.796 30.781 1.00 36.15 87 GLU A O 1
ATOM 3091 N N . LEU B 1 88 ? 39.765 3.814 32.084 1.00 30.80 88 LEU A N 1
ATOM 3092 C CA . LEU B 1 88 ? 40.653 3.860 33.241 1.00 32.44 88 LEU A CA 1
ATOM 3093 C C . LEU B 1 88 ? 41.046 2.456 33.694 1.00 39.29 88 LEU A C 1
ATOM 3094 O O . LEU B 1 88 ? 42.185 2.232 34.118 1.00 46.28 88 LEU A O 1
ATOM 3099 N N . ALA B 1 89 ? 40.105 1.503 33.649 1.00 38.84 89 ALA A N 1
ATOM 3100 C CA . ALA B 1 89 ? 40.448 0.107 33.934 1.00 36.00 89 ALA A CA 1
ATOM 3101 C C . ALA B 1 89 ? 41.491 -0.402 32.947 1.00 40.40 89 ALA A C 1
ATOM 3102 O O . ALA B 1 89 ? 42.494 -1.016 33.334 1.00 37.34 89 ALA A O 1
ATOM 3104 N N . ALA B 1 90 ? 41.278 -0.134 31.660 1.00 40.81 90 ALA A N 1
ATOM 3105 C CA . ALA B 1 90 ? 42.221 -0.588 30.654 1.00 34.53 90 ALA A CA 1
ATOM 3106 C C . ALA B 1 90 ? 43.604 0.003 30.898 1.00 38.78 90 ALA A C 1
ATOM 3107 O O . ALA B 1 90 ? 44.623 -0.649 30.633 1.00 40.96 90 ALA A O 1
ATOM 3109 N N . TYR B 1 91 ? 43.660 1.238 31.386 1.00 42.44 91 TYR A N 1
ATOM 3110 C CA . TYR B 1 91 ? 44.914 1.844 31.801 1.00 35.14 91 TYR A CA 1
ATOM 3111 C C . TYR B 1 91 ? 45.414 1.262 33.111 1.00 40.01 91 TYR A C 1
ATOM 3112 O O . TYR B 1 91 ? 46.484 1.655 33.576 1.00 54.85 91 TYR A O 1
ATOM 3121 N N . GLY B 1 92 ? 44.643 0.380 33.736 1.00 36.29 92 GLY A N 1
ATOM 3122 C CA . GLY B 1 92 ? 45.078 -0.310 34.938 1.00 40.63 92 GLY A CA 1
ATOM 3123 C C . GLY B 1 92 ? 45.095 0.454 36.254 1.00 51.53 92 GLY A C 1
ATOM 3124 O O . GLY B 1 92 ? 45.959 0.188 37.100 1.00 42.12 92 GLY A O 1
ATOM 3125 N N . VAL B 1 93 ? 44.140 1.363 36.485 1.00 57.87 93 VAL A N 1
ATOM 3126 C CA . VAL B 1 93 ? 44.118 2.106 37.764 1.00 55.35 93 VAL A CA 1
ATOM 3127 C C . VAL B 1 93 ? 42.964 1.622 38.670 1.00 60.45 93 VAL A C 1
ATOM 3128 O O . VAL B 1 93 ? 41.778 1.882 38.424 1.00 61.75 93 VAL A O 1
ATOM 3132 N N . LEU B 1 100 ? 31.939 6.704 39.437 1.00 53.37 100 LEU A N 1
ATOM 3133 C CA . LEU B 1 100 ? 32.655 7.527 38.463 1.00 34.00 100 LEU A CA 1
ATOM 3134 C C . LEU B 1 100 ? 32.025 7.479 37.063 1.00 36.46 100 LEU A C 1
ATOM 3135 O O . LEU B 1 100 ? 32.712 7.233 36.043 1.00 26.08 100 LEU A O 1
ATOM 3140 N N . GLY B 1 101 ? 30.723 7.747 37.020 1.00 26.45 101 GLY A N 1
ATOM 3141 C CA . GLY B 1 101 ? 30.032 7.869 35.750 1.00 32.49 101 GLY A CA 1
ATOM 3142 C C . GLY B 1 101 ? 30.546 9.037 34.924 1.00 34.84 101 GLY A C 1
ATOM 3143 O O . GLY B 1 101 ? 31.178 9.967 35.423 1.00 26.12 101 GLY A O 1
ATOM 3144 N N . ASP B 1 102 ? 30.284 8.959 33.620 1.00 35.47 102 ASP A N 1
ATOM 3145 C CA . ASP B 1 102 ? 30.703 10.019 32.711 1.00 27.10 102 ASP A CA 1
ATOM 3146 C C . ASP B 1 102 ? 30.036 11.352 33.080 1.00 37.13 102 ASP A C 1
ATOM 3147 O O . ASP B 1 102 ? 30.710 12.376 33.272 1.00 33.22 102 ASP A O 1
ATOM 3152 N N . ARG B 1 103 ? 28.711 11.349 33.209 1.00 35.87 103 ARG A N 1
ATOM 3153 C CA . ARG B 1 103 ? 27.994 12.547 33.641 1.00 27.93 103 ARG A CA 1
ATOM 3154 C C . ARG B 1 103 ? 28.531 13.030 34.972 1.00 27.50 103 ARG A C 1
ATOM 3155 O O . ARG B 1 103 ? 28.770 14.229 35.163 1.00 34.86 103 ARG A O 1
ATOM 3163 N N . ASP B 1 104 ? 28.745 12.098 35.894 1.00 32.85 104 ASP A N 1
ATOM 3164 C CA . ASP B 1 104 ? 29.321 12.424 37.191 1.00 33.11 104 ASP A CA 1
ATOM 3165 C C . ASP B 1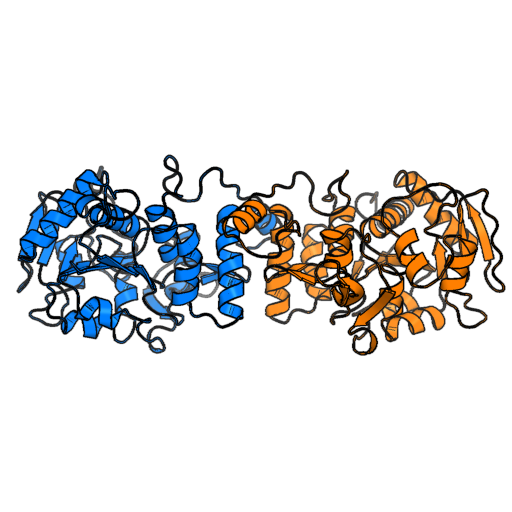 104 ? 30.687 13.101 37.039 1.00 31.25 104 ASP A C 1
ATOM 3166 O O . ASP B 1 104 ? 31.033 14.008 37.809 1.00 37.37 104 ASP A O 1
ATOM 3171 N N . LEU B 1 105 ? 31.467 12.699 36.030 1.00 25.35 105 LEU A N 1
ATOM 3172 C CA . LEU B 1 105 ? 32.802 13.278 35.856 1.00 27.44 105 LEU A CA 1
ATOM 3173 C C . LEU B 1 105 ? 32.743 14.767 35.527 1.00 29.49 105 LEU A C 1
ATOM 3174 O O . LEU B 1 105 ? 33.628 15.535 35.933 1.00 25.15 105 LEU A O 1
ATOM 3179 N N . ALA B 1 106 ? 31.719 15.192 34.781 1.00 26.66 106 ALA A N 1
ATOM 3180 C CA . ALA B 1 106 ? 31.600 16.603 34.427 1.00 25.27 106 ALA A CA 1
ATOM 3181 C C . ALA B 1 106 ? 31.536 17.476 35.673 1.00 24.99 106 ALA A C 1
ATOM 3182 O O . ALA B 1 106 ? 32.249 18.482 35.777 1.00 40.72 106 ALA A O 1
ATOM 3184 N N . THR B 1 107 ? 30.711 17.089 36.651 1.00 30.40 107 THR A N 1
ATOM 3185 C CA . THR B 1 107 ? 30.736 17.778 37.941 1.00 34.92 107 THR A CA 1
ATOM 3186 C C . THR B 1 107 ? 32.171 17.884 38.451 1.00 29.16 107 THR A C 1
ATOM 3187 O O . THR B 1 107 ? 32.619 18.947 38.886 1.00 32.77 107 THR A O 1
ATOM 3191 N N . HIS B 1 108 ? 32.880 16.755 38.462 1.00 30.63 108 HIS A N 1
ATOM 3192 C CA . HIS B 1 108 ? 34.249 16.712 38.956 1.00 31.47 108 HIS A CA 1
ATOM 3193 C C . HIS B 1 108 ? 35.181 17.660 38.195 1.00 25.04 108 HIS A C 1
ATOM 3194 O O . HIS B 1 108 ? 36.017 18.346 38.800 1.00 23.14 108 HIS A O 1
ATOM 3201 N N . LEU B 1 109 ? 35.067 17.709 36.873 1.00 25.20 109 LEU A N 1
ATOM 3202 C CA . LEU B 1 109 ? 35.943 18.595 36.120 1.00 25.51 109 LEU A CA 1
ATOM 3203 C C . LEU B 1 109 ? 35.674 20.043 36.506 1.00 27.29 109 LEU A C 1
ATOM 3204 O O . LEU B 1 109 ? 36.600 20.796 36.826 1.00 27.50 109 LEU A O 1
ATOM 3209 N N . VAL B 1 110 ? 34.395 20.424 36.561 1.00 30.30 110 VAL A N 1
ATOM 3210 C CA . VAL B 1 110 ? 34.043 21.799 36.899 1.00 24.09 110 VAL A CA 1
ATOM 3211 C C . VAL B 1 110 ? 34.512 22.138 38.305 1.00 23.84 110 VAL A C 1
ATOM 3212 O O . VAL B 1 110 ? 35.093 23.200 38.549 1.00 23.81 110 VAL A O 1
ATOM 3216 N N . ARG B 1 111 ? 34.237 21.257 39.265 1.00 23.75 111 ARG A N 1
ATOM 3217 C CA . ARG B 1 111 ? 34.642 21.565 40.633 1.00 23.61 111 ARG A CA 1
ATOM 3218 C C . ARG B 1 111 ? 36.155 21.723 40.719 1.00 33.10 111 ARG A C 1
ATOM 3219 O O . ARG B 1 111 ? 36.652 22.661 41.347 1.00 40.99 111 ARG A O 1
ATOM 3227 N N . SER B 1 112 ? 36.897 20.814 40.079 1.00 28.81 112 SER A N 1
ATOM 3228 C CA . SER B 1 112 ? 38.351 20.830 40.153 1.00 22.77 112 SER A CA 1
ATOM 3229 C C . SER B 1 112 ? 38.913 22.127 39.592 1.00 22.84 112 SER A C 1
ATOM 3230 O O . SER B 1 112 ? 39.837 22.701 40.169 1.00 22.80 112 SER A O 1
ATOM 3233 N N . GLN B 1 113 ? 38.349 22.601 38.471 1.00 23.02 113 GLN A N 1
ATOM 3234 C CA . GLN B 1 113 ? 38.802 23.835 37.830 1.00 23.16 113 GLN A CA 1
ATOM 3235 C C . GLN B 1 113 ? 38.605 25.028 38.750 1.00 26.81 113 GLN A C 1
ATOM 3236 O O . GLN B 1 113 ? 39.454 25.930 38.803 1.00 26.26 113 GLN A O 1
ATOM 3242 N N . MET B 1 114 ? 37.501 25.031 39.500 1.00 23.56 114 MET A N 1
ATOM 3243 C CA . MET B 1 114 ? 37.209 26.127 40.410 1.00 23.86 114 MET A CA 1
ATOM 3244 C C . MET B 1 114 ? 38.154 26.104 41.604 1.00 23.74 114 MET A C 1
ATOM 3245 O O . MET B 1 114 ? 38.727 27.139 41.977 1.00 35.57 114 MET A O 1
ATOM 3250 N N . LEU B 1 115 ? 38.342 24.931 42.209 1.00 23.47 115 LEU A N 1
ATOM 3251 C CA . LEU B 1 115 ? 39.211 24.847 43.379 1.00 30.96 115 LEU A CA 1
ATOM 3252 C C . LEU B 1 115 ? 40.634 25.260 43.038 1.00 38.69 115 LEU A C 1
ATOM 3253 O O . LEU B 1 115 ? 41.290 25.962 43.816 1.00 44.33 115 LEU A O 1
ATOM 3258 N N . ARG B 1 116 ? 41.139 24.814 41.889 1.00 23.15 116 ARG A N 1
ATOM 3259 C CA . ARG B 1 116 ? 42.480 25.178 41.468 1.00 23.14 116 ARG A CA 1
ATOM 3260 C C . ARG B 1 116 ? 42.600 26.665 41.139 1.00 25.13 116 ARG A C 1
ATOM 3261 O O . ARG B 1 116 ? 43.701 27.216 41.191 1.00 39.69 116 ARG A O 1
ATOM 3269 N N . ALA B 1 117 ? 41.495 27.324 40.814 1.00 33.94 117 ALA A N 1
ATOM 3270 C CA . ALA B 1 117 ? 41.492 28.756 40.572 1.00 24.07 117 ALA A CA 1
ATOM 3271 C C . ALA B 1 117 ? 41.177 29.550 41.830 1.00 24.46 117 ALA A C 1
ATOM 3272 O O . ALA B 1 117 ? 40.812 30.717 41.734 1.00 31.03 117 ALA A O 1
ATOM 3274 N N . GLY B 1 118 ? 41.232 28.926 43.001 1.00 27.67 118 GLY A N 1
ATOM 3275 C CA . GLY B 1 118 ? 41.112 29.642 44.259 1.00 25.09 118 GLY A CA 1
ATOM 3276 C C . GLY B 1 118 ? 39.738 29.687 44.924 1.00 29.95 118 GLY A C 1
ATOM 3277 O O . GLY B 1 118 ? 39.631 30.224 46.031 1.00 28.68 118 GLY A O 1
ATOM 3278 N N . TYR B 1 119 ? 38.697 29.164 44.303 1.00 24.84 119 TYR A N 1
ATOM 3279 C CA . TYR B 1 119 ? 37.389 29.172 44.946 1.00 25.11 119 TYR A CA 1
ATOM 3280 C C . TYR B 1 119 ? 37.322 28.142 46.073 1.00 26.82 119 TYR A C 1
ATOM 3281 O O . TYR B 1 119 ? 37.655 26.962 45.859 1.00 27.69 119 TYR A O 1
ATOM 3290 N N . PRO B 1 120 ? 36.883 28.528 47.269 1.00 25.34 120 PRO A N 1
ATOM 3291 C CA . PRO B 1 120 ? 36.646 27.527 48.318 1.00 25.24 120 PRO A CA 1
ATOM 3292 C C . PRO B 1 120 ? 35.454 26.641 47.975 1.00 25.08 120 PRO A C 1
ATOM 3293 O O . PRO B 1 120 ? 34.605 26.980 47.143 1.00 25.21 120 PRO A O 1
ATOM 3297 N N . LEU B 1 121 ? 35.452 25.446 48.587 1.00 29.54 121 LEU A N 1
ATOM 3298 C CA . LEU B 1 121 ? 34.442 24.428 48.276 1.00 31.11 121 LEU A CA 1
ATOM 3299 C C . LEU B 1 121 ? 33.024 24.966 48.468 1.00 29.37 121 LEU A C 1
ATOM 3300 O O . LEU B 1 121 ? 32.136 24.712 47.642 1.00 25.24 121 LEU A O 1
ATOM 3305 N N . SER B 1 122 ? 32.801 25.724 49.542 1.00 25.65 122 SER A N 1
ATOM 3306 C CA . SER B 1 122 ? 31.503 26.373 49.744 1.00 27.65 122 SER A CA 1
ATOM 3307 C C . SER B 1 122 ? 31.044 27.131 48.495 1.00 26.39 122 SER A C 1
ATOM 3308 O O . SER B 1 122 ? 29.896 26.991 48.062 1.00 26.66 122 SER A O 1
ATOM 3311 N N . GLN B 1 123 ? 31.941 27.914 47.874 1.00 31.81 123 GLN A N 1
ATOM 3312 C CA . GLN B 1 123 ? 31.577 28.633 46.647 1.00 35.74 123 GLN A CA 1
ATOM 3313 C C . GLN B 1 123 ? 31.503 27.702 45.441 1.00 26.04 123 GLN A C 1
ATOM 3314 O O . GLN B 1 123 ? 30.618 27.847 44.593 1.00 29.82 123 GLN A O 1
ATOM 3320 N N . VAL B 1 124 ? 32.432 26.754 45.315 1.00 27.86 124 VAL A N 1
ATOM 3321 C CA . VAL B 1 124 ? 32.225 25.718 44.303 1.00 25.15 124 VAL A CA 1
ATOM 3322 C C . VAL B 1 124 ? 30.821 25.134 44.447 1.00 29.33 124 VAL A C 1
ATOM 3323 O O . VAL B 1 124 ? 30.066 25.024 43.475 1.00 25.67 124 VAL A O 1
ATOM 3327 N N . THR B 1 125 ? 30.435 24.782 45.670 1.00 25.59 125 THR A N 1
ATOM 3328 C CA . THR B 1 125 ? 29.110 24.195 45.849 1.00 34.56 125 THR A CA 1
ATOM 3329 C C . THR B 1 125 ? 28.002 25.148 45.383 1.00 38.73 125 THR A C 1
ATOM 3330 O O . THR B 1 125 ? 27.112 24.741 44.623 1.00 26.86 125 THR A O 1
ATOM 3334 N N . GLU B 1 126 ? 28.052 26.434 45.796 1.00 26.95 126 GLU A N 1
ATOM 3335 C CA . GLU B 1 126 ? 26.992 27.354 45.384 1.00 27.66 126 GLU A CA 1
ATOM 3336 C C . GLU B 1 126 ? 26.913 27.443 43.872 1.00 34.74 126 GLU A C 1
ATOM 3337 O O . GLU B 1 126 ? 25.814 27.447 43.297 1.00 31.67 126 GLU A O 1
ATOM 3343 N N . ALA B 1 127 ? 28.074 27.495 43.212 1.00 27.14 127 ALA A N 1
ATOM 3344 C CA . ALA B 1 127 ? 28.118 27.579 41.754 1.00 31.40 127 ALA A CA 1
ATOM 3345 C C . ALA B 1 127 ? 27.482 26.348 41.104 1.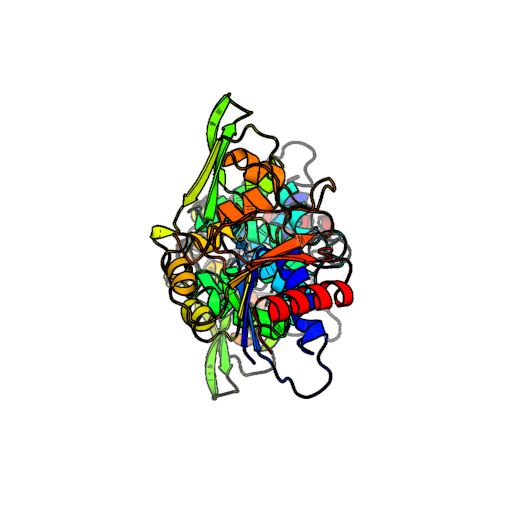00 27.12 127 ALA A C 1
ATOM 3346 O O . ALA B 1 127 ? 26.727 26.466 40.137 1.00 27.57 127 ALA A O 1
ATOM 3348 N N . LEU B 1 128 ? 27.818 25.147 41.578 1.00 26.65 128 LEU A N 1
ATOM 3349 C CA . LEU B 1 128 ? 27.147 23.977 41.016 1.00 34.67 128 LE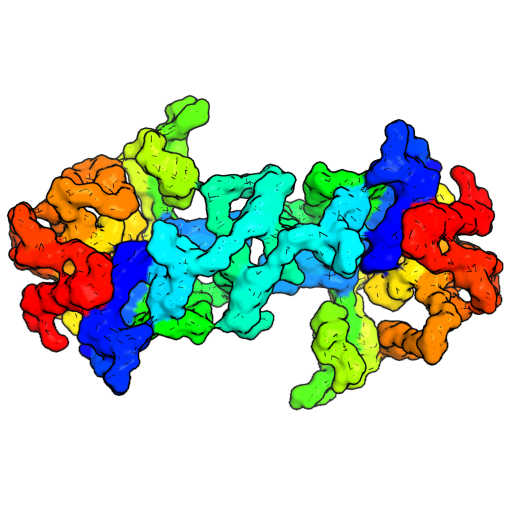U A CA 1
ATOM 3350 C C . LEU B 1 128 ? 25.644 24.033 41.283 1.00 36.30 128 LEU A C 1
ATOM 3351 O O . LEU B 1 128 ? 24.843 23.675 40.412 1.00 29.91 128 LEU A O 1
ATOM 3356 N N . CYS B 1 129 ? 25.237 24.556 42.436 1.00 27.76 129 CYS A N 1
ATOM 3357 C CA . CYS B 1 129 ? 23.814 24.535 42.749 1.00 29.87 129 CYS A CA 1
ATOM 3358 C C . CYS B 1 129 ? 23.002 25.534 41.935 1.00 29.27 129 CYS A C 1
ATOM 3359 O O . CYS B 1 129 ? 21.774 25.438 41.913 1.00 43.95 129 CYS A O 1
ATOM 3362 N N . LYS B 1 130 ? 23.631 26.463 41.234 1.00 29.18 130 LYS A N 1
ATOM 3363 C CA . LYS B 1 130 ? 22.853 27.251 40.291 1.00 31.24 130 LYS A CA 1
ATOM 3364 C C . LYS B 1 130 ? 22.269 26.361 39.209 1.00 39.46 130 LYS A C 1
ATOM 3365 O O . LYS B 1 130 ? 21.209 26.674 38.653 1.00 46.63 130 LYS A O 1
ATOM 3371 N N . ARG B 1 131 ? 22.964 25.275 38.861 1.00 34.35 131 ARG A N 1
ATOM 3372 C CA . ARG B 1 131 ? 22.404 24.366 37.868 1.00 29.89 131 ARG A CA 1
ATOM 3373 C C . ARG B 1 131 ? 21.348 23.437 38.466 1.00 34.17 131 ARG A C 1
ATOM 3374 O O . ARG B 1 131 ? 20.307 23.200 37.847 1.00 33.72 131 ARG A O 1
ATOM 3382 N N . TRP B 1 132 ? 21.596 22.893 39.650 1.00 30.33 132 TRP A N 1
ATOM 3383 C CA . TRP B 1 132 ? 20.716 21.880 40.222 1.00 30.25 132 TRP A CA 1
ATOM 3384 C C . TRP B 1 132 ? 19.563 22.470 40.999 1.00 36.23 132 TRP A C 1
ATOM 3385 O O . TRP B 1 132 ? 18.490 21.857 41.065 1.00 37.20 132 TRP A O 1
ATOM 3396 N N . GLN B 1 133 ? 19.779 23.639 41.585 1.00 33.45 133 GLN A N 1
ATOM 3397 C CA . GLN B 1 133 ? 18.750 24.371 42.309 1.00 37.57 133 GLN A CA 1
ATOM 3398 C C . GLN B 1 133 ? 18.043 23.450 43.316 1.00 32.03 133 GLN A C 1
ATOM 3399 O O . GLN B 1 133 ? 16.861 23.195 43.208 1.00 32.88 133 GLN A O 1
ATOM 3405 N N . PRO B 1 134 ? 18.805 22.919 44.283 1.00 31.31 134 PRO A N 1
ATOM 3406 C CA . PRO B 1 134 ? 18.227 21.955 45.239 1.00 31.49 134 PRO A CA 1
ATOM 3407 C C . PRO B 1 134 ? 17.159 22.543 46.143 1.00 34.21 134 PRO A C 1
ATOM 3408 O O . PRO B 1 134 ? 16.428 21.777 46.785 1.00 32.72 134 PRO A O 1
ATOM 3412 N N . GLY B 1 135 ? 17.072 23.866 46.258 1.00 32.67 135 GLY A N 1
ATOM 3413 C CA . GLY B 1 135 ? 16.122 24.432 47.189 1.00 33.50 135 GLY A CA 1
ATOM 3414 C C . GLY B 1 135 ? 16.586 24.320 48.617 1.00 38.80 135 GLY A C 1
ATOM 3415 O O . GLY B 1 135 ? 15.763 24.354 49.533 1.00 48.28 135 GLY A O 1
ATOM 3416 N N . ALA B 1 136 ? 17.890 24.154 48.825 1.00 32.44 136 ALA A N 1
ATOM 3417 C CA . ALA B 1 136 ? 18.492 24.111 50.149 1.00 31.88 136 ALA A CA 1
ATOM 3418 C C . ALA B 1 136 ? 19.908 24.679 50.081 1.00 32.84 136 ALA A C 1
ATOM 3419 O O . ALA B 1 136 ? 20.554 24.685 49.032 1.00 30.57 136 ALA A O 1
ATOM 3421 N N . ARG B 1 137 ? 20.378 25.160 51.224 1.00 31.02 137 ARG A N 1
ATOM 3422 C CA . ARG B 1 137 ? 21.745 25.630 51.363 1.00 40.50 137 ARG A CA 1
ATOM 3423 C C . ARG B 1 137 ? 22.599 24.445 51.791 1.00 41.37 137 ARG A C 1
ATOM 3424 O O . ARG B 1 137 ? 22.464 23.946 52.916 1.00 43.23 137 ARG A O 1
ATOM 3432 N N . LEU B 1 138 ? 23.460 23.978 50.887 1.00 31.56 138 LEU A N 1
ATOM 3433 C CA . LEU B 1 138 ? 24.325 22.834 51.164 1.00 28.25 138 LEU A CA 1
ATOM 3434 C C . LEU B 1 138 ? 25.706 23.382 51.481 1.00 36.39 138 LEU A C 1
ATOM 3435 O O . LEU B 1 138 ? 26.502 23.656 50.575 1.00 30.54 138 LEU A O 1
ATOM 3440 N N . LEU B 1 139 ? 25.994 23.510 52.759 1.00 27.92 139 LEU A N 1
ATOM 3441 C CA . LEU B 1 139 ? 27.283 23.992 53.242 1.00 27.64 139 LEU A CA 1
ATOM 3442 C C . LEU B 1 139 ? 28.199 22.813 53.537 1.00 33.65 139 LEU A C 1
ATOM 3443 O O . LEU B 1 139 ? 27.816 21.916 54.294 1.00 27.15 139 LEU A O 1
ATOM 3448 N N . PRO B 1 140 ? 29.389 22.743 52.961 1.00 35.31 140 PRO A N 1
ATOM 3449 C CA . PRO B 1 140 ? 30.334 21.716 53.405 1.00 32.65 140 PRO A CA 1
ATOM 3450 C C . PRO B 1 140 ? 30.705 21.982 54.849 1.00 26.40 140 PRO A C 1
ATOM 3451 O O . PRO B 1 140 ? 30.824 23.131 55.276 1.00 27.16 140 PRO A O 1
ATOM 3455 N N . ALA B 1 141 ? 30.826 20.907 55.622 1.00 26.42 141 ALA A N 1
ATOM 3456 C CA . ALA B 1 141 ? 31.225 21.051 57.017 1.00 26.69 141 ALA A CA 1
ATOM 3457 C C . ALA B 1 141 ? 32.494 21.883 57.142 1.00 26.66 141 ALA A C 1
ATOM 3458 O O . ALA B 1 141 ? 32.726 22.521 58.174 1.00 27.14 141 ALA A O 1
ATOM 3460 N N . SER B 1 142 ? 33.342 21.860 56.121 1.00 26.16 142 SER A N 1
ATOM 3461 C CA . SER B 1 142 ? 34.591 22.600 56.155 1.00 26.16 142 SER A CA 1
ATOM 3462 C C . SER B 1 142 ? 35.028 22.865 54.731 1.00 25.72 142 SER A C 1
ATOM 3463 O O . SER B 1 142 ? 34.739 22.087 53.826 1.00 25.30 142 SER A O 1
ATOM 3466 N N . ASP B 1 143 ? 35.666 24.017 54.532 1.00 27.86 143 ASP A N 1
ATOM 3467 C CA . ASP B 1 143 ? 36.307 24.267 53.252 1.00 32.89 143 ASP A CA 1
ATOM 3468 C C . ASP B 1 143 ? 37.713 23.672 53.181 1.00 38.32 143 ASP A C 1
ATOM 3469 O O . ASP B 1 143 ? 38.286 23.636 52.092 1.00 39.07 143 ASP A O 1
ATOM 3474 N N . GLU B 1 144 ? 38.264 23.185 54.298 1.00 25.70 144 GLU A N 1
ATOM 3475 C CA . GLU B 1 144 ? 39.558 22.515 54.301 1.00 26.19 144 GLU A CA 1
ATOM 3476 C C . GLU B 1 144 ? 39.388 21.002 54.189 1.00 34.37 144 GLU A C 1
ATOM 3477 O O . GLU B 1 144 ? 38.288 20.455 54.334 1.00 33.09 144 GLU A O 1
ATOM 3483 N N . ARG B 1 145 ? 40.509 20.321 53.962 1.00 35.52 145 ARG A N 1
ATOM 3484 C CA . ARG B 1 145 ? 40.489 18.868 53.823 1.00 39.27 145 ARG A CA 1
ATOM 3485 C C . ARG B 1 145 ? 40.279 18.205 55.182 1.00 30.98 145 ARG A C 1
ATOM 3486 O O . ARG B 1 145 ? 40.942 18.546 56.170 1.00 36.10 145 ARG A O 1
ATOM 3494 N N . SER B 1 146 ? 39.381 17.229 55.221 1.00 24.52 146 SER A N 1
ATOM 3495 C CA . SER B 1 146 ? 39.192 16.425 56.426 1.00 31.54 146 SER A CA 1
ATOM 3496 C C . SER B 1 146 ? 38.629 15.101 55.929 1.00 25.63 146 SER A C 1
ATOM 3497 O O . SER B 1 146 ? 37.413 14.977 55.737 1.00 34.35 146 SER A O 1
ATOM 3500 N N . GLU B 1 147 ? 39.500 14.117 55.726 1.00 24.48 147 GLU A N 1
ATOM 3501 C CA . GLU B 1 147 ? 39.109 12.900 55.022 1.00 31.15 147 GLU A CA 1
ATOM 3502 C C . GLU B 1 147 ? 39.132 11.718 55.972 1.00 24.53 147 GLU A C 1
ATOM 3503 O O . GLU B 1 147 ? 40.178 11.404 56.556 1.00 26.42 147 GLU A O 1
ATOM 3509 N N . THR B 1 148 ? 37.982 11.069 56.093 1.00 24.61 148 THR A N 1
ATOM 3510 C CA . THR B 1 148 ? 37.838 9.879 56.915 1.00 24.92 148 THR A CA 1
ATOM 3511 C C . THR B 1 148 ? 38.709 8.755 56.383 1.00 24.85 148 THR A C 1
ATOM 3512 O O . THR B 1 148 ? 38.566 8.342 55.225 1.00 24.60 148 THR A O 1
ATOM 3516 N N . HIS B 1 149 ? 39.599 8.258 57.233 1.00 27.25 149 HIS A N 1
ATOM 3517 C CA . HIS B 1 149 ? 40.400 7.070 56.962 1.00 32.36 149 HIS A CA 1
ATOM 3518 C C . HIS B 1 149 ? 40.092 5.977 57.976 1.00 39.40 149 HIS A C 1
ATOM 3519 O O . HIS B 1 149 ? 39.536 6.235 59.054 1.00 25.98 149 HIS A O 1
ATOM 3526 N N . VAL B 1 150 ? 40.478 4.754 57.600 1.00 39.70 150 VAL A N 1
ATOM 3527 C CA . VAL B 1 150 ? 40.347 3.547 58.413 1.00 28.78 150 VAL A CA 1
ATOM 3528 C C . VAL B 1 150 ? 41.740 2.923 58.551 1.00 33.66 150 VAL A C 1
ATOM 3529 O O . VAL B 1 150 ? 42.396 2.647 57.541 1.00 34.60 150 VAL A O 1
ATOM 3533 N N . VAL B 1 151 ? 42.179 2.687 59.793 1.00 27.13 151 VAL A N 1
ATOM 3534 C CA . VAL B 1 151 ? 43.487 2.089 60.081 1.00 27.56 151 VAL A CA 1
ATOM 3535 C C . VAL B 1 151 ? 43.373 0.566 60.099 1.00 27.98 151 VAL A C 1
ATOM 3536 O O . VAL B 1 151 ? 42.717 -0.008 60.969 1.00 28.35 151 VAL A O 1
ATOM 3540 N N . ILE B 1 152 ? 44.063 -0.095 59.177 1.00 27.99 152 ILE A N 1
ATOM 3541 C CA . ILE B 1 152 ? 44.002 -1.535 59.049 1.00 29.92 152 ILE A CA 1
ATOM 3542 C C . ILE B 1 152 ? 45.351 -2.138 59.438 1.00 31.10 152 ILE A C 1
ATOM 3543 O O . ILE B 1 152 ? 46.350 -1.444 59.610 1.00 36.29 152 ILE A O 1
ATOM 3548 N N . THR B 1 153 ? 45.352 -3.449 59.607 1.00 33.69 153 THR A N 1
ATOM 3549 C CA . THR B 1 153 ? 46.565 -4.245 59.544 1.00 38.07 153 THR A CA 1
ATO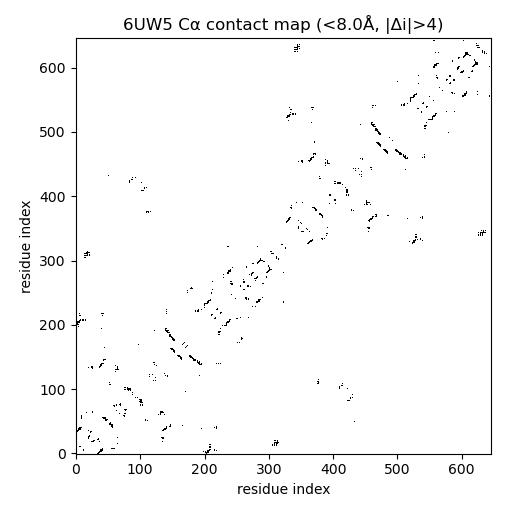M 3550 C C . THR B 1 153 ? 46.753 -4.606 58.083 1.00 29.97 153 THR A C 1
ATOM 3551 O O . THR B 1 153 ? 45.906 -5.293 57.510 1.00 29.94 153 THR A O 1
ATOM 3555 N N . ASP B 1 154 ? 47.805 -4.070 57.454 1.00 29.83 154 ASP A N 1
ATOM 3556 C CA . ASP B 1 154 ? 48.058 -4.371 56.047 1.00 29.66 154 ASP A CA 1
ATOM 3557 C C . ASP B 1 154 ? 48.608 -5.797 55.912 1.00 30.46 154 ASP A C 1
ATOM 3558 O O . ASP B 1 154 ? 49.566 -6.156 56.611 1.00 31.10 154 ASP A O 1
ATOM 3563 N N . PRO B 1 155 ? 48.019 -6.647 55.054 1.00 30.55 155 PRO A N 1
ATOM 3564 C CA . PRO B 1 155 ? 48.486 -8.043 54.965 1.00 32.97 155 PRO A CA 1
ATOM 3565 C C . PRO B 1 155 ? 49.765 -8.248 54.163 1.00 31.75 155 PRO A C 1
ATOM 3566 O O . PRO B 1 155 ? 50.361 -9.334 54.264 1.00 32.59 155 PRO A O 1
ATOM 3570 N N . THR B 1 156 ? 50.197 -7.278 53.351 1.00 31.18 156 THR A N 1
ATOM 3571 C CA . THR B 1 156 ? 51.491 -7.421 52.684 1.00 31.57 156 THR A CA 1
ATOM 3572 C C . THR B 1 156 ? 52.628 -7.446 53.699 1.00 32.18 156 THR A C 1
ATOM 3573 O O . THR B 1 156 ? 53.577 -8.216 53.549 1.00 49.29 156 THR A O 1
ATOM 3577 N N . ASP B 1 157 ? 52.598 -6.549 54.690 1.00 33.54 157 ASP A N 1
ATOM 3578 C CA . ASP B 1 157 ? 53.708 -6.414 55.629 1.00 32.52 157 ASP A CA 1
ATOM 3579 C C . ASP B 1 157 ? 53.296 -6.426 57.096 1.00 32.76 157 ASP A C 1
ATOM 3580 O O . ASP B 1 157 ? 54.169 -6.301 57.957 1.00 33.36 157 ASP A O 1
ATOM 3585 N N . GLY B 1 158 ? 52.002 -6.524 57.407 1.00 34.35 158 GLY A N 1
ATOM 3586 C CA . GLY B 1 158 ? 51.545 -6.508 58.788 1.00 32.61 158 GLY A CA 1
ATOM 3587 C C . GLY B 1 158 ? 51.544 -5.159 59.483 1.00 39.49 158 GLY A C 1
ATOM 3588 O O . GLY B 1 158 ? 51.387 -5.123 60.706 1.00 32.55 158 GLY A O 1
ATOM 3589 N N . GLU B 1 159 ? 51.754 -4.056 58.761 1.00 33.72 159 GLU A N 1
ATOM 3590 C CA . GLU B 1 159 ? 51.804 -2.727 59.359 1.00 31.22 159 GLU A CA 1
ATOM 3591 C C . GLU B 1 159 ? 50.415 -2.113 59.446 1.00 30.49 159 GLU A C 1
ATOM 3592 O O . GLU B 1 159 ? 49.584 -2.279 58.545 1.00 29.95 159 GLU A O 1
ATOM 3598 N N . ARG B 1 160 ? 50.182 -1.348 60.514 1.00 30.52 160 ARG A N 1
ATOM 3599 C CA . ARG B 1 160 ? 49.006 -0.482 60.531 1.00 29.83 160 ARG A CA 1
ATOM 3600 C C . ARG B 1 160 ? 49.150 0.569 59.437 1.00 30.82 160 ARG A C 1
ATOM 3601 O O . ARG B 1 160 ? 50.220 1.159 59.250 1.00 37.75 160 ARG A O 1
ATOM 3609 N N . ARG B 1 161 ? 48.087 0.736 58.662 1.00 28.49 161 ARG A N 1
ATOM 3610 C CA . ARG B 1 161 ? 48.025 1.714 57.593 1.00 30.55 161 ARG A CA 1
ATOM 3611 C C . ARG B 1 161 ? 46.682 2.390 57.717 1.00 30.73 161 ARG A C 1
ATOM 3612 O O . ARG B 1 161 ? 45.691 1.751 58.079 1.00 31.56 161 ARG A O 1
ATOM 3620 N N . ALA B 1 162 ? 46.639 3.667 57.361 1.00 30.33 162 ALA A N 1
ATOM 3621 C CA . ALA B 1 162 ? 45.373 4.344 57.161 1.00 30.24 162 ALA A CA 1
ATOM 3622 C C . ALA B 1 162 ? 45.019 4.292 55.685 1.00 26.77 162 ALA A C 1
ATOM 3623 O O . ALA B 1 162 ? 45.820 4.682 54.829 1.00 34.33 162 ALA A O 1
ATOM 3625 N N . ILE B 1 163 ? 43.794 3.877 55.411 1.00 27.23 163 ILE A N 1
ATOM 3626 C CA . ILE B 1 163 ? 43.223 3.813 54.075 1.00 29.95 163 ILE A CA 1
ATOM 3627 C C . ILE B 1 163 ? 42.093 4.818 54.042 1.00 29.34 163 ILE A C 1
ATOM 3628 O O . ILE B 1 163 ? 41.362 4.959 55.031 1.00 40.26 163 ILE A O 1
ATOM 3633 N N . HIS B 1 164 ? 41.914 5.481 52.903 1.00 27.17 164 HIS A N 1
ATOM 3634 C CA . HIS B 1 164 ? 40.740 6.337 52.739 1.00 27.54 164 HIS A CA 1
ATOM 3635 C C . HIS B 1 164 ? 39.468 5.505 52.903 1.00 24.59 164 HIS A C 1
ATOM 3636 O O . HIS B 1 164 ? 39.355 4.413 52.345 1.00 44.79 164 HIS A O 1
ATOM 3643 N N . PHE B 1 165 ? 38.488 6.044 53.639 1.00 31.43 165 PHE A N 1
ATOM 3644 C CA . PHE B 1 165 ? 37.247 5.308 53.855 1.00 31.47 165 PHE A CA 1
ATOM 3645 C C . PHE B 1 165 ? 36.748 4.649 52.571 1.00 26.94 165 PHE A C 1
ATOM 3646 O O . PHE B 1 165 ? 36.225 3.531 52.608 1.00 25.25 165 PHE A O 1
ATOM 3654 N N . GLN B 1 166 ? 36.789 5.374 51.451 1.00 32.92 166 GLN A N 1
ATOM 3655 C CA . GLN B 1 166 ? 36.287 4.833 50.187 1.00 36.87 166 GLN A CA 1
ATOM 3656 C C . GLN B 1 166 ? 37.061 3.592 49.753 1.00 42.95 166 GLN A C 1
ATOM 3657 O O . GLN B 1 166 ? 36.474 2.630 49.250 1.00 46.83 166 GLN A O 1
ATOM 3663 N N . GLU B 1 167 ? 38.387 3.608 49.878 1.00 37.66 167 GLU A N 1
ATOM 3664 C CA . GLU B 1 167 ? 39.119 2.404 49.520 1.00 36.70 167 GLU A CA 1
ATOM 3665 C C . GLU B 1 167 ? 38.844 1.304 50.526 1.00 41.47 167 GLU A C 1
ATOM 3666 O O . GLU B 1 167 ? 38.669 0.138 50.148 1.00 32.09 167 GLU A O 1
ATOM 3672 N N . TRP B 1 168 ? 38.759 1.661 51.809 1.00 25.50 168 TRP A N 1
ATOM 3673 C CA . TRP B 1 168 ? 38.448 0.644 52.802 1.00 27.69 168 TRP A CA 1
ATOM 3674 C C . TRP B 1 168 ? 37.112 -0.025 52.490 1.00 34.92 168 TRP A C 1
ATOM 3675 O O . TRP B 1 168 ? 37.013 -1.260 52.486 1.00 37.89 168 TRP A O 1
ATOM 3686 N N . TRP B 1 169 ? 36.098 0.771 52.134 1.00 32.35 169 TRP A N 1
ATOM 3687 C CA . TRP B 1 169 ? 34.743 0.238 51.983 1.00 29.83 169 TRP A CA 1
ATOM 3688 C C . TRP B 1 169 ? 34.648 -0.799 50.849 1.00 32.12 169 TRP A C 1
ATOM 3689 O O . TRP B 1 169 ? 33.979 -1.830 50.989 1.00 34.11 169 TRP A O 1
ATOM 3700 N N . VAL B 1 170 ? 35.274 -0.524 49.709 1.00 42.88 170 VAL A N 1
ATOM 3701 C CA . VAL B 1 170 ? 35.184 -1.406 48.547 1.00 32.19 170 VAL A CA 1
ATOM 3702 C C . VAL B 1 170 ? 36.139 -2.599 48.675 1.00 32.51 170 VAL A C 1
ATOM 3703 O O . VAL B 1 170 ? 35.771 -3.740 48.378 1.00 49.99 170 VAL A O 1
ATOM 3707 N N . ARG B 1 171 ? 37.397 -2.343 49.058 1.00 31.92 171 ARG A N 1
ATOM 3708 C CA . ARG B 1 171 ? 38.485 -3.318 49.055 1.00 27.88 171 ARG A CA 1
ATOM 3709 C C . ARG B 1 171 ? 38.708 -4.068 50.373 1.00 30.25 171 ARG A C 1
ATOM 3710 O O . ARG B 1 171 ? 38.820 -5.295 50.369 1.00 37.28 171 ARG A O 1
ATOM 3718 N N . TYR B 1 172 ? 38.872 -3.356 51.491 1.00 31.16 172 TYR A N 1
ATOM 3719 C CA . TYR B 1 172 ? 39.388 -3.999 52.700 1.00 37.02 172 TYR A CA 1
ATOM 3720 C C . TYR B 1 172 ? 38.341 -4.347 53.742 1.00 35.58 172 TYR A C 1
ATOM 3721 O O . TYR B 1 172 ? 38.607 -5.202 54.601 1.00 28.66 172 TYR A O 1
ATOM 3730 N N . ARG B 1 173 ? 37.163 -3.737 53.674 1.00 47.64 173 ARG A N 1
ATOM 3731 C CA . ARG B 1 173 ? 36.117 -4.004 54.650 1.00 28.26 173 ARG A CA 1
ATOM 3732 C C . ARG B 1 173 ? 35.824 -5.505 54.737 1.00 29.02 173 ARG A C 1
ATOM 3733 O O . ARG B 1 173 ? 35.559 -6.164 53.732 1.00 29.29 173 ARG A O 1
ATOM 3741 N N . ALA B 1 174 ? 35.876 -6.029 55.957 1.00 29.42 174 ALA A N 1
ATOM 3742 C CA . ALA B 1 174 ? 35.620 -7.421 56.283 1.00 30.22 174 ALA A CA 1
ATOM 3743 C C . ALA B 1 174 ? 36.637 -8.373 55.676 1.00 30.57 174 ALA A C 1
ATOM 3744 O O . ALA B 1 174 ? 36.369 -9.562 55.554 1.00 31.28 174 ALA A O 1
ATOM 3746 N N . LYS B 1 175 ? 37.808 -7.886 55.281 1.00 36.43 175 LYS A N 1
ATOM 3747 C CA . LYS B 1 175 ? 38.818 -8.767 54.718 1.00 30.59 175 LYS A CA 1
ATOM 3748 C C . LYS B 1 175 ? 40.161 -8.711 55.434 1.00 30.65 175 LYS A C 1
ATOM 3749 O O . LYS B 1 175 ? 40.979 -9.627 55.258 1.00 44.72 175 LYS A O 1
ATOM 3755 N N . VAL B 1 176 ? 40.377 -7.708 56.279 1.00 41.28 176 VAL A N 1
ATOM 3756 C CA . VAL B 1 176 ? 41.566 -7.567 57.115 1.00 30.36 176 VAL A CA 1
ATOM 3757 C C . VAL B 1 176 ? 41.146 -6.916 58.417 1.00 30.26 176 VAL A C 1
ATOM 3758 O O . VAL B 1 176 ? 40.092 -6.275 58.495 1.00 38.12 176 VAL A O 1
ATOM 3762 N N . PRO B 1 177 ? 41.933 -7.096 59.465 1.00 34.60 177 PRO A N 1
ATOM 3763 C CA . PRO B 1 177 ? 41.632 -6.432 60.742 1.00 30.66 177 PRO A CA 1
ATOM 3764 C C . PRO B 1 177 ? 41.618 -4.911 60.630 1.00 30.63 177 PRO A C 1
ATOM 3765 O O . PRO B 1 177 ? 42.495 -4.296 60.011 1.00 31.36 177 PRO A O 1
ATOM 3769 N N . THR B 1 178 ? 40.595 -4.303 61.218 1.00 29.74 178 THR A N 1
ATOM 3770 C CA . THR B 1 178 ? 40.434 -2.852 61.231 1.00 39.68 178 THR A CA 1
ATOM 3771 C C . THR B 1 178 ? 40.435 -2.388 62.680 1.00 39.42 178 THR A C 1
ATOM 3772 O O . THR B 1 178 ? 39.761 -2.979 63.527 1.00 59.12 178 THR A O 1
ATOM 3776 N N . HIS B 1 179 ? 41.160 -1.313 62.958 1.00 29.60 179 HIS A N 1
ATOM 3777 C CA . HIS B 1 179 ? 41.449 -0.889 64.326 1.00 32.07 179 HIS A CA 1
ATOM 3778 C C . HIS B 1 179 ? 40.760 0.401 64.753 1.00 38.21 179 HIS A C 1
ATOM 3779 O O . HIS B 1 179 ? 40.292 0.495 65.890 1.00 36.72 179 HIS A O 1
ATOM 3786 N N . SER B 1 180 ? 40.690 1.411 63.895 1.00 40.57 180 SER A N 1
ATOM 3787 C CA . SER B 1 180 ? 40.098 2.682 64.298 1.00 36.38 180 SER A CA 1
ATOM 3788 C C . SER B 1 180 ? 39.808 3.518 63.059 1.00 27.91 180 SER A C 1
ATOM 3789 O O . SER B 1 180 ? 40.099 3.120 61.925 1.00 27.58 180 SER A O 1
ATOM 3792 N N . PHE B 1 181 ? 39.209 4.677 63.289 1.00 27.75 181 PHE A N 1
ATOM 3793 C CA . PHE B 1 181 ? 39.064 5.700 62.269 1.00 27.18 181 PHE A CA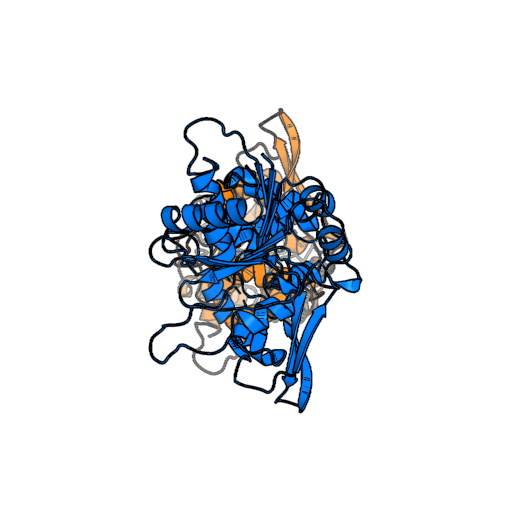 1
ATOM 3794 C C . PHE B 1 181 ? 40.053 6.818 62.581 1.00 37.82 181 PHE A C 1
ATOM 3795 O O . PHE B 1 181 ? 40.369 7.078 63.749 1.00 40.00 181 PHE A O 1
ATOM 3803 N N . ALA B 1 182 ? 40.603 7.418 61.534 1.00 26.78 182 ALA A N 1
ATOM 3804 C CA . ALA B 1 182 ? 41.418 8.617 61.655 1.00 26.80 182 ALA A CA 1
ATOM 3805 C C . ALA B 1 182 ? 40.791 9.693 60.784 1.00 33.30 182 ALA A C 1
ATOM 3806 O O . ALA B 1 182 ? 40.283 9.400 59.694 1.00 38.59 182 ALA A O 1
ATOM 3808 N N . TYR B 1 183 ? 40.771 10.921 61.290 1.00 28.80 183 TYR A N 1
ATOM 3809 C CA . TYR B 1 183 ? 40.170 12.064 60.602 1.00 31.85 183 TYR A CA 1
ATOM 3810 C C . TYR B 1 183 ? 41.299 12.973 60.116 1.00 32.38 183 TYR A C 1
ATOM 3811 O O . TYR B 1 183 ? 41.674 13.936 60.787 1.00 37.62 183 TYR A O 1
ATOM 3820 N N . VAL B 1 184 ? 41.835 12.644 58.938 1.00 43.29 184 VAL A N 1
ATOM 3821 C CA . VAL B 1 184 ? 43.075 13.214 58.406 1.00 35.66 184 VAL A CA 1
ATOM 3822 C C . VAL B 1 184 ? 42.829 14.654 57.966 1.00 32.09 184 VAL A C 1
ATOM 3823 O O . VAL B 1 184 ? 42.184 14.901 56.942 1.00 35.91 184 VAL A O 1
ATOM 3827 N N . GLY B 1 185 ? 43.430 15.600 58.682 1.00 25.90 185 GLY A N 1
ATOM 3828 C CA . GLY B 1 185 ? 43.264 17.014 58.419 1.00 25.92 185 GLY A CA 1
ATOM 3829 C C . GLY B 1 185 ? 42.263 17.702 59.331 1.00 32.43 185 GLY A C 1
ATOM 3830 O O . GLY B 1 185 ? 42.280 18.947 59.423 1.00 28.52 185 GLY A O 1
ATOM 3831 N N . ALA B 1 186 ? 41.397 16.925 60.010 1.00 27.65 186 ALA A N 1
ATOM 3832 C CA . ALA B 1 186 ? 40.350 17.503 60.858 1.00 26.74 186 ALA A CA 1
ATOM 3833 C C . ALA B 1 186 ? 40.928 18.502 61.842 1.00 33.32 186 ALA A C 1
ATOM 3834 O O . ALA B 1 186 ? 40.460 19.641 61.939 1.00 44.60 186 ALA A O 1
ATOM 3836 N N . ASP B 1 187 ? 41.964 18.094 62.572 1.00 31.09 187 ASP A N 1
ATOM 3837 C CA . ASP B 1 187 ? 42.546 18.975 63.574 1.00 36.10 187 ASP A CA 1
ATOM 3838 C C . ASP B 1 187 ? 43.047 20.276 62.966 1.00 30.23 187 ASP A C 1
ATOM 3839 O O . ASP B 1 187 ? 43.120 21.286 63.668 1.00 29.34 187 ASP A O 1
ATOM 3844 N N . GLN B 1 188 ? 43.395 20.279 61.681 1.00 30.44 188 GLN A N 1
ATOM 3845 C CA . GLN B 1 188 ? 43.836 21.498 61.004 1.00 35.79 188 GLN A CA 1
ATOM 3846 C C . GLN B 1 188 ? 42.702 22.221 60.264 1.00 45.66 188 GLN A C 1
ATOM 3847 O O . GLN B 1 188 ? 42.945 23.249 59.630 1.00 27.76 188 GLN A O 1
ATOM 3853 N N . ALA B 1 189 ? 41.469 21.736 60.350 1.00 45.84 189 ALA A N 1
ATOM 3854 C CA . ALA B 1 189 ? 40.344 22.314 59.626 1.00 32.78 189 ALA A CA 1
ATOM 3855 C C . ALA B 1 189 ? 39.571 23.273 60.522 1.00 27.89 189 ALA A C 1
ATOM 3856 O O . ALA B 1 189 ? 39.687 23.221 61.748 1.00 30.80 189 ALA A O 1
ATOM 3858 N N . THR B 1 190 ? 38.914 24.252 59.907 1.00 27.89 190 THR A N 1
ATOM 3859 C CA . THR B 1 190 ? 37.972 25.117 60.609 1.00 28.51 190 THR A CA 1
ATOM 3860 C C . THR B 1 190 ? 36.560 24.913 60.060 1.00 28.22 190 THR A C 1
ATOM 3861 O O . THR B 1 190 ? 36.380 24.518 58.904 1.00 27.59 190 THR A O 1
ATOM 3865 N N . ALA B 1 191 ? 35.552 25.183 60.894 1.00 28.76 191 ALA A N 1
ATOM 3866 C CA . ALA B 1 191 ? 34.169 25.089 60.436 1.00 28.65 191 ALA A CA 1
ATOM 3867 C C . ALA B 1 191 ? 33.950 25.948 59.198 1.00 30.40 191 ALA A C 1
ATOM 3868 O O . ALA B 1 191 ? 34.285 27.134 59.195 1.00 31.78 191 ALA A O 1
ATOM 3870 N N . GLY B 1 192 ? 33.336 25.362 58.159 1.00 27.92 192 GLY A N 1
ATOM 3871 C CA . GLY B 1 192 ? 33.140 26.038 56.892 1.00 27.71 192 GLY A CA 1
ATOM 3872 C C . GLY B 1 192 ? 32.287 27.287 57.010 1.00 43.65 192 GLY A C 1
ATOM 3873 O O . GLY B 1 192 ? 31.593 27.489 58.015 1.00 44.56 192 GLY A O 1
ATOM 3874 N N . PRO B 1 193 ? 32.322 28.156 55.988 1.00 38.72 193 PRO A N 1
ATOM 3875 C CA . PRO B 1 193 ? 31.583 29.429 56.074 1.00 38.25 193 PRO A CA 1
ATOM 3876 C C . PRO B 1 193 ? 30.108 29.198 56.362 1.00 38.93 193 PRO A C 1
ATOM 3877 O O . PRO B 1 193 ? 29.446 28.390 55.707 1.00 42.67 193 PRO A O 1
ATOM 3881 N N . GLY B 1 194 ? 29.604 29.898 57.371 1.00 37.91 194 GLY A N 1
ATOM 3882 C CA . GLY B 1 194 ? 28.200 29.836 57.697 1.00 30.79 194 GLY A CA 1
ATOM 3883 C C . GLY B 1 194 ? 27.787 28.674 58.566 1.00 30.72 194 GLY A C 1
ATOM 3884 O O . GLY B 1 194 ? 26.623 28.627 58.980 1.00 47.37 194 GLY A O 1
ATOM 3885 N N . VAL B 1 195 ? 28.696 27.744 58.880 1.00 30.16 195 VAL A N 1
ATOM 3886 C CA . VAL B 1 195 ? 28.294 26.516 59.567 1.00 31.43 195 VAL A CA 1
ATOM 3887 C C . VAL B 1 195 ? 27.964 26.788 61.030 1.00 37.08 195 VAL A C 1
ATOM 3888 O O . VAL B 1 195 ? 26.915 26.360 61.534 1.00 36.35 195 VAL A O 1
ATOM 3892 N N . VAL B 1 196 ? 28.861 27.486 61.737 1.00 34.22 196 VAL A N 1
ATOM 3893 C CA . VAL B 1 196 ? 28.593 27.874 63.126 1.00 43.76 196 VAL A CA 1
ATOM 3894 C C . VAL B 1 196 ? 27.397 28.824 63.207 1.00 36.62 196 VAL A C 1
ATOM 3895 O O . VAL B 1 196 ? 26.621 28.795 64.170 1.00 39.42 196 VAL A O 1
ATOM 3899 N N . GLU B 1 197 ? 27.262 29.715 62.233 1.00 34.67 197 GLU A N 1
ATOM 3900 C CA . GLU B 1 197 ? 26.109 30.607 62.207 1.00 44.97 197 GLU A CA 1
ATOM 3901 C C . GLU B 1 197 ? 24.818 29.823 61.977 1.00 46.26 197 GLU A C 1
ATOM 3902 O O . GLU B 1 197 ? 23.811 30.046 62.662 1.00 47.88 197 GLU A O 1
ATOM 3908 N N . ALA B 1 198 ? 24.835 28.888 61.018 1.00 39.73 198 ALA A N 1
ATOM 3909 C CA . ALA B 1 198 ? 23.638 28.097 60.737 1.00 41.41 198 ALA A CA 1
ATOM 3910 C C . ALA B 1 198 ? 23.213 27.290 61.955 1.00 33.19 198 ALA A C 1
ATOM 3911 O O . ALA B 1 198 ? 22.013 27.144 62.220 1.00 34.15 198 ALA A O 1
ATOM 3913 N N . ILE B 1 199 ? 24.185 26.787 62.725 1.00 37.58 199 ILE A N 1
ATOM 3914 C CA . ILE B 1 199 ? 23.884 26.030 63.943 1.00 42.06 199 ILE A CA 1
ATOM 3915 C C . ILE B 1 199 ? 23.416 26.957 65.067 1.00 40.09 199 ILE A C 1
ATOM 3916 O O . ILE B 1 199 ? 22.516 26.607 65.843 1.00 40.05 199 ILE A O 1
ATOM 3921 N N . GLY B 1 200 ? 23.963 28.167 65.140 1.00 46.67 200 GLY A N 1
ATOM 3922 C CA . GLY B 1 200 ? 23.637 29.083 66.217 1.00 35.84 200 GLY A CA 1
ATOM 3923 C C . GLY B 1 200 ? 22.295 29.766 66.107 1.00 36.68 200 GLY A C 1
ATOM 3924 O O . GLY B 1 200 ? 21.634 30.012 67.119 1.00 54.43 200 GLY A O 1
ATOM 3925 N N . ASP B 1 201 ? 21.883 30.090 64.891 1.00 36.42 201 ASP A N 1
ATOM 3926 C CA . ASP B 1 201 ? 20.684 30.880 64.679 1.00 37.30 201 ASP A CA 1
ATOM 3927 C C . ASP B 1 201 ? 19.466 30.045 64.345 1.00 49.52 201 ASP A C 1
ATOM 3928 O O . ASP B 1 201 ? 18.354 30.579 64.323 1.00 58.91 201 ASP A O 1
ATOM 3933 N N . ALA B 1 202 ? 19.636 28.740 64.177 1.00 49.40 202 ALA A N 1
ATOM 3934 C CA . ALA B 1 202 ? 18.532 27.878 63.783 1.00 46.22 202 ALA A CA 1
ATOM 3935 C C . ALA B 1 202 ? 17.431 27.868 64.841 1.00 37.60 202 ALA A C 1
ATOM 3936 O O . ALA B 1 202 ? 17.660 28.138 66.022 1.00 39.77 202 ALA A O 1
ATOM 3938 N N . ASP B 1 203 ? 16.209 27.601 64.386 1.00 38.02 203 ASP A N 1
ATOM 3939 C CA . ASP B 1 203 ? 15.126 27.256 65.298 1.00 38.93 203 ASP A CA 1
ATOM 3940 C C . ASP B 1 203 ? 15.233 25.822 65.799 1.00 54.86 203 ASP A C 1
ATOM 3941 O O . ASP B 1 203 ? 14.718 25.505 66.880 1.00 51.90 203 ASP A O 1
ATOM 3946 N N . ILE B 1 204 ? 15.888 24.949 65.035 1.00 37.36 204 ILE A N 1
ATOM 3947 C CA . ILE B 1 204 ? 16.056 23.560 65.427 1.00 44.89 204 ILE A CA 1
ATOM 3948 C C . ILE B 1 204 ? 17.201 22.978 64.615 1.00 42.23 204 ILE A C 1
ATOM 3949 O O . ILE B 1 204 ? 17.410 23.339 63.451 1.00 35.24 204 ILE A O 1
ATOM 3954 N N . VAL B 1 205 ? 17.957 22.088 65.251 1.00 43.33 205 VAL A N 1
ATOM 3955 C CA . VAL B 1 205 ? 19.043 21.351 64.612 1.00 39.72 205 VAL A CA 1
ATOM 3956 C C . VAL B 1 205 ? 18.692 19.865 64.651 1.00 40.48 205 VAL A C 1
ATOM 3957 O O . VAL B 1 205 ? 18.415 19.312 65.726 1.00 34.37 205 VAL A O 1
ATOM 3961 N N . LEU B 1 206 ? 18.711 19.227 63.479 1.00 37.26 206 LEU A N 1
ATOM 3962 C CA . LEU B 1 206 ? 18.367 17.821 63.311 1.00 33.19 206 LEU A CA 1
ATOM 3963 C C . LEU B 1 206 ? 19.590 17.039 62.848 1.00 46.01 206 LEU A C 1
ATOM 3964 O O . LEU B 1 206 ? 20.257 17.438 61.886 1.00 40.80 206 LEU A O 1
ATOM 3969 N N . LEU B 1 207 ? 19.882 15.932 63.544 1.00 35.34 207 LEU A N 1
ATOM 3970 C CA . LEU B 1 207 ? 20.850 14.937 63.091 1.00 34.30 207 LEU A CA 1
ATOM 3971 C C . LEU B 1 207 ? 20.117 13.885 62.261 1.00 31.40 207 LEU A C 1
ATOM 3972 O O . LEU B 1 207 ? 19.359 13.071 62.796 1.00 31.90 207 LEU A O 1
ATOM 3977 N N . ALA B 1 208 ? 20.342 13.910 60.956 1.00 30.92 208 ALA A N 1
ATOM 3978 C CA . ALA B 1 208 ? 19.720 12.963 60.062 1.00 34.73 208 ALA A CA 1
ATOM 3979 C C . ALA B 1 208 ? 20.116 11.536 60.441 1.00 45.05 208 ALA A C 1
ATOM 3980 O O . ALA B 1 208 ? 21.218 11.302 60.961 1.00 34.88 208 ALA A O 1
ATOM 3982 N N . PRO B 1 209 ? 19.237 10.549 60.148 1.00 32.58 209 PRO A N 1
ATOM 3983 C CA . PRO B 1 209 ? 19.540 9.138 60.447 1.00 31.22 209 PRO A CA 1
ATOM 3984 C C . PRO B 1 209 ? 20.621 8.520 59.566 1.00 40.95 209 PRO A C 1
ATOM 3985 O O . PRO B 1 209 ? 20.507 7.372 59.123 1.00 50.68 209 PRO A O 1
ATOM 3989 N N . SER B 1 210 ? 21.682 9.274 59.312 1.00 36.32 210 SER A N 1
ATOM 3990 C CA . SER B 1 210 ? 22.823 8.755 58.585 1.00 29.19 210 SER A CA 1
ATOM 3991 C C . SER B 1 210 ? 23.651 7.865 59.506 1.00 36.22 210 SER A C 1
ATOM 3992 O O . SER B 1 210 ? 23.382 7.735 60.703 1.00 45.72 210 SER A O 1
ATOM 3995 N N . ASN B 1 211 ? 24.683 7.263 58.940 1.00 32.40 211 ASN A N 1
ATOM 3996 C CA . ASN B 1 211 ? 25.587 6.459 59.739 1.00 31.74 211 ASN A CA 1
ATOM 3997 C C . ASN B 1 211 ? 26.204 7.346 60.818 1.00 31.79 211 ASN A C 1
ATOM 3998 O O . ASN B 1 211 ? 26.768 8.405 60.504 1.00 28.39 211 ASN A O 1
ATOM 4003 N N . PRO B 1 212 ? 26.101 6.977 62.088 1.00 29.26 212 PRO A N 1
ATOM 4004 C CA . PRO B 1 212 ? 26.589 7.884 63.134 1.00 28.96 212 PRO A CA 1
ATOM 4005 C C . PRO B 1 212 ? 28.104 8.082 63.133 1.00 32.04 212 PRO A C 1
ATOM 4006 O O . PRO B 1 212 ? 28.563 9.175 63.480 1.00 40.94 212 PRO A O 1
ATOM 4010 N N . VAL B 1 213 ? 28.893 7.066 62.773 1.00 34.22 213 VAL A N 1
ATOM 4011 C CA . VAL B 1 213 ? 30.349 7.152 62.903 1.00 30.28 213 VAL A CA 1
ATOM 4012 C C . VAL B 1 213 ? 30.984 7.869 61.724 1.00 27.36 213 VAL A C 1
ATOM 4013 O O . VAL B 1 213 ? 31.896 8.686 61.912 1.00 27.19 213 VAL A O 1
ATOM 4017 N N . VAL B 1 214 ? 30.563 7.532 60.501 1.00 27.10 214 VAL A N 1
ATOM 4018 C CA . VAL B 1 214 ? 31.215 7.968 59.269 1.00 26.56 214 VAL A CA 1
ATOM 4019 C C . VAL B 1 214 ? 30.332 8.901 58.438 1.00 42.81 214 VAL A C 1
ATOM 4020 O O . VAL B 1 214 ? 30.666 9.218 57.290 1.00 26.97 214 VAL A O 1
ATOM 4024 N N . SER B 1 215 ? 29.176 9.296 58.948 1.00 26.86 215 SER A N 1
ATOM 4025 C CA . SER B 1 215 ? 28.361 10.269 58.233 1.00 26.86 215 SER A CA 1
ATOM 4026 C C . SER B 1 215 ? 28.101 11.509 59.078 1.00 35.10 215 SER A C 1
ATOM 4027 O O . SER B 1 215 ? 28.421 12.617 58.654 1.00 44.32 215 SER A O 1
ATOM 4030 N N . ILE B 1 216 ? 27.515 11.357 60.256 1.00 36.63 216 ILE A N 1
ATOM 4031 C CA . ILE B 1 216 ? 27.419 12.476 61.188 1.00 35.86 216 ILE A CA 1
ATOM 4032 C C . ILE B 1 216 ? 28.736 12.673 61.928 1.00 35.30 216 ILE A C 1
ATOM 4033 O O . ILE B 1 216 ? 29.163 13.812 62.178 1.00 30.14 216 ILE A O 1
ATOM 4038 N N . GLY B 1 217 ? 29.352 11.564 62.348 1.00 39.53 217 GLY A N 1
ATOM 4039 C CA . GLY B 1 217 ? 30.554 11.555 63.149 1.00 33.24 217 GLY A CA 1
ATOM 4040 C C . GLY B 1 217 ? 31.650 12.496 62.687 1.00 34.41 217 GLY A C 1
ATOM 4041 O O . GLY B 1 217 ? 32.157 13.307 63.470 1.00 44.38 217 GLY A O 1
ATOM 4042 N N . PRO B 1 218 ? 32.066 12.390 61.417 1.00 29.33 218 PRO A N 1
ATOM 4043 C CA . PRO B 1 218 ? 33.193 13.222 60.957 1.00 26.59 218 PRO A CA 1
ATOM 4044 C C . PRO B 1 218 ? 32.860 14.717 60.909 1.00 26.72 218 PRO A C 1
ATOM 4045 O O . PRO B 1 218 ? 33.759 15.541 61.126 1.00 28.84 218 PRO A O 1
ATOM 4049 N N . ILE B 1 219 ? 31.602 15.091 60.649 1.00 26.88 219 ILE A N 1
ATOM 4050 C CA . ILE B 1 219 ? 31.202 16.491 60.806 1.00 33.48 219 ILE A CA 1
ATOM 4051 C C . ILE B 1 219 ? 31.595 16.989 62.188 1.00 30.81 219 ILE A C 1
ATOM 4052 O O . ILE B 1 219 ? 32.030 18.135 62.353 1.00 27.89 219 ILE A O 1
ATOM 4057 N N . LEU B 1 220 ? 31.404 16.143 63.207 1.00 30.64 220 LEU A N 1
ATOM 4058 C CA . LEU B 1 220 ? 31.683 16.517 64.590 1.00 33.74 220 LEU A CA 1
ATOM 4059 C C . LEU B 1 220 ? 33.172 16.674 64.884 1.00 37.76 220 LEU A C 1
ATOM 4060 O O . LEU B 1 220 ? 33.527 17.296 65.891 1.00 33.51 220 LEU A O 1
ATOM 4065 N N . GLN B 1 221 ? 34.045 16.124 64.037 1.00 39.49 221 GLN A N 1
ATOM 4066 C CA . GLN B 1 221 ? 35.490 16.210 64.231 1.00 35.56 221 GLN A CA 1
ATOM 4067 C C . GLN B 1 221 ? 36.084 17.530 63.743 1.00 28.01 221 GLN A C 1
ATOM 4068 O O . GLN B 1 221 ? 37.245 17.821 64.045 1.00 28.20 221 GLN A O 1
ATOM 4074 N N . ILE B 1 222 ? 35.314 18.319 63.001 1.00 27.84 222 ILE A N 1
ATOM 4075 C CA . ILE B 1 222 ? 35.695 19.651 62.552 1.00 27.90 222 ILE A CA 1
ATOM 4076 C C . ILE B 1 222 ? 35.694 20.632 63.718 1.00 32.42 222 ILE A C 1
ATOM 4077 O O . ILE B 1 222 ? 34.634 20.915 64.307 1.00 29.14 222 ILE A O 1
ATOM 4082 N N . PRO B 1 223 ? 36.847 21.184 64.074 1.00 35.03 223 PRO A N 1
ATOM 4083 C CA . PRO B 1 223 ? 36.899 22.097 65.217 1.00 40.06 223 PRO A CA 1
ATOM 4084 C C . PRO B 1 223 ? 35.857 23.197 65.086 1.00 36.39 223 PRO A C 1
ATOM 4085 O O . PRO B 1 223 ? 35.657 23.769 64.011 1.00 29.92 223 PRO A O 1
ATOM 4089 N N . GLY B 1 224 ? 35.177 23.485 66.188 1.00 43.27 224 GLY A N 1
ATOM 4090 C CA . GLY B 1 224 ? 34.193 24.544 66.161 1.00 40.63 224 GLY A CA 1
ATOM 4091 C C . GLY B 1 224 ? 32.781 24.036 66.005 1.00 45.66 224 GLY A C 1
ATOM 4092 O O . GLY B 1 224 ? 31.860 24.622 66.583 1.00 49.08 224 GLY A O 1
ATOM 4093 N N . ILE B 1 225 ? 32.586 22.969 65.216 1.00 47.46 225 ILE A N 1
ATOM 4094 C CA . ILE B 1 225 ? 31.233 22.467 64.973 1.00 39.43 225 ILE A CA 1
ATOM 4095 C C . ILE B 1 225 ? 30.649 21.854 66.246 1.00 42.72 225 ILE A C 1
ATOM 4096 O O . ILE B 1 225 ? 29.488 22.093 66.594 1.00 45.48 225 ILE A O 1
ATOM 4101 N N . ARG B 1 226 ? 31.419 21.018 66.935 1.00 30.90 226 ARG A N 1
ATOM 4102 C CA . ARG B 1 226 ? 30.885 20.415 68.151 1.00 31.86 226 ARG A CA 1
ATOM 4103 C C . ARG B 1 226 ? 30.561 21.483 69.185 1.00 32.45 226 ARG A C 1
ATOM 4104 O O . ARG B 1 226 ? 29.506 21.443 69.829 1.00 33.00 226 ARG A O 1
ATOM 4112 N N . GLY B 1 227 ? 31.459 22.456 69.345 1.00 38.77 227 GLY A N 1
ATOM 4113 C CA . GLY B 1 227 ? 31.197 23.550 70.269 1.00 38.76 227 GLY A CA 1
ATOM 4114 C C . GLY B 1 227 ? 29.916 24.288 69.942 1.00 41.75 227 GLY A C 1
ATOM 4115 O O . GLY B 1 227 ? 29.114 24.601 70.831 1.00 34.88 227 GLY A O 1
ATOM 4116 N N . ALA B 1 228 ? 29.718 24.599 68.659 1.00 42.59 228 ALA A N 1
ATOM 4117 C CA . ALA B 1 228 ? 28.471 25.227 68.241 1.00 33.69 228 ALA A CA 1
ATOM 4118 C C . ALA B 1 228 ? 27.266 24.421 68.713 1.00 37.09 228 ALA A C 1
ATOM 4119 O O . ALA B 1 228 ? 26.314 24.975 69.276 1.00 43.09 228 ALA A O 1
ATOM 4121 N N . LEU B 1 229 ? 27.298 23.100 68.504 1.00 33.29 229 LEU A N 1
ATOM 4122 C CA . LEU B 1 229 ? 26.157 22.252 68.858 1.00 33.50 229 LEU A CA 1
ATOM 4123 C C . LEU B 1 229 ? 25.866 22.283 70.353 1.00 34.45 229 LEU A C 1
ATOM 4124 O O . LEU B 1 229 ? 24.708 22.267 70.766 1.00 35.04 229 LEU A O 1
ATOM 4129 N N . ARG B 1 230 ? 26.902 22.276 71.182 1.00 38.74 230 ARG A N 1
ATOM 4130 C CA . ARG B 1 230 ? 26.672 22.308 72.619 1.00 35.64 230 ARG A CA 1
ATOM 4131 C C . ARG B 1 230 ? 26.151 23.658 73.068 1.00 49.55 230 ARG A C 1
ATOM 4132 O O . ARG B 1 230 ? 25.412 23.730 74.053 1.00 52.04 230 ARG A O 1
ATOM 4140 N N . SER B 1 231 ? 26.570 24.737 72.394 1.00 41.59 231 SER A N 1
ATOM 4141 C CA . SER B 1 231 ? 26.275 26.094 72.828 1.00 37.48 231 SER A CA 1
ATOM 4142 C C . SER B 1 231 ? 24.944 26.627 72.324 1.00 48.28 231 SER A C 1
ATOM 4143 O O . SER B 1 231 ? 24.391 27.534 72.952 1.00 61.04 231 SER A O 1
ATOM 4146 N N . THR B 1 232 ? 24.384 26.058 71.255 1.00 53.44 232 THR A N 1
ATOM 4147 C CA . THR B 1 232 ? 23.279 26.716 70.564 1.00 37.26 232 THR A CA 1
ATOM 4148 C C . THR B 1 232 ? 21.976 26.549 71.322 1.00 38.13 232 THR A C 1
ATOM 4149 O O . THR B 1 232 ? 21.704 25.498 71.915 1.00 42.62 232 THR A O 1
ATOM 4153 N N . SER B 1 233 ? 21.130 27.577 71.226 1.00 44.37 233 SER A N 1
ATOM 4154 C CA . SER B 1 233 ? 19.859 27.570 71.934 1.00 48.86 233 SER A CA 1
ATOM 4155 C C . SER B 1 233 ? 18.778 26.852 71.145 1.00 46.96 233 SER A C 1
ATOM 4156 O O . SER B 1 233 ? 17.686 26.628 71.681 1.00 40.35 233 SER A O 1
ATOM 4159 N N . ALA B 1 234 ? 19.090 26.447 69.916 1.00 47.76 234 ALA A N 1
ATOM 4160 C CA . ALA B 1 234 ? 18.184 25.612 69.149 1.00 56.96 234 ALA A CA 1
ATOM 4161 C C . ALA B 1 234 ? 18.135 24.225 69.777 1.00 49.79 234 ALA A C 1
ATOM 4162 O O . ALA B 1 234 ? 19.191 23.659 70.087 1.00 58.68 234 ALA A O 1
ATOM 4164 N N . PRO B 1 235 ? 16.948 23.645 69.978 1.00 38.50 235 PRO A N 1
ATOM 4165 C CA . PRO B 1 235 ? 16.887 22.213 70.306 1.00 38.18 235 PRO A CA 1
ATOM 4166 C C . PRO B 1 235 ? 17.643 21.403 69.256 1.00 38.77 235 PRO A C 1
ATOM 4167 O O . PRO B 1 235 ? 17.656 21.743 68.066 1.00 36.49 235 PRO A O 1
ATOM 4171 N N . VAL B 1 236 ? 18.300 20.336 69.709 1.00 37.23 236 VAL A N 1
ATOM 4172 C CA . VAL B 1 236 ? 19.032 19.407 68.848 1.00 35.44 236 VAL A CA 1
ATOM 4173 C C . VAL B 1 236 ? 18.333 18.052 68.957 1.00 37.88 236 VAL A C 1
ATOM 4174 O O . VAL B 1 236 ? 18.309 17.442 70.038 1.00 35.90 236 VAL A O 1
ATOM 4178 N N . ILE B 1 237 ? 17.733 17.599 67.857 1.00 35.24 237 ILE A N 1
ATOM 4179 C CA . ILE B 1 237 ? 16.993 16.343 67.823 1.00 35.39 237 ILE A CA 1
ATOM 4180 C C . ILE B 1 237 ? 17.689 15.368 66.870 1.00 34.46 237 ILE A C 1
ATOM 4181 O O . ILE B 1 237 ? 17.795 15.633 65.665 1.00 33.98 237 ILE A O 1
ATOM 4186 N N . GLY B 1 238 ? 18.084 14.210 67.392 1.00 34.29 238 GLY A N 1
ATOM 4187 C CA . GLY B 1 238 ? 18.731 13.184 66.596 1.00 35.25 238 GLY A CA 1
ATOM 4188 C C . GLY B 1 238 ? 17.769 12.066 66.235 1.00 38.24 238 GLY A C 1
ATOM 4189 O O . GLY B 1 238 ? 16.877 11.732 67.006 1.00 42.88 238 GLY A O 1
ATOM 4190 N N . TYR B 1 239 ? 17.973 11.484 65.051 1.00 37.90 239 TYR A N 1
ATOM 4191 C CA . TYR B 1 239 ? 17.175 10.374 64.531 1.00 33.58 239 TYR A CA 1
ATOM 4192 C C . TYR B 1 239 ? 17.991 9.081 64.514 1.00 42.96 239 TYR A C 1
ATOM 4193 O O . TYR B 1 239 ? 19.074 9.015 63.913 1.00 36.97 239 TYR A O 1
ATOM 4202 N N . SER B 1 240 ? 17.458 8.045 65.140 1.00 39.27 240 SER A N 1
ATOM 4203 C CA . SER B 1 240 ? 18.186 6.792 65.219 1.00 33.38 240 SER A CA 1
ATOM 4204 C C . SER B 1 240 ? 18.347 6.171 63.833 1.00 32.97 240 SER A C 1
ATOM 4205 O O . SER B 1 240 ? 17.401 6.155 63.042 1.00 33.32 240 SER A O 1
ATOM 4208 N N . PRO B 1 241 ? 19.533 5.660 63.510 1.00 32.30 241 PRO A N 1
ATOM 4209 C CA . PRO B 1 241 ? 19.741 4.955 62.242 1.00 31.99 241 PRO A CA 1
ATOM 4210 C C . PRO B 1 241 ? 19.421 3.464 62.277 1.00 40.06 241 PRO A C 1
ATOM 4211 O O . PRO B 1 241 ? 19.460 2.821 61.225 1.00 32.34 241 PRO A O 1
ATOM 4215 N N . ILE B 1 242 ? 19.039 2.917 63.425 1.00 39.85 242 ILE A N 1
ATOM 4216 C CA . ILE B 1 242 ? 18.851 1.481 63.599 1.00 33.48 242 ILE A CA 1
ATOM 4217 C C . ILE B 1 242 ? 17.382 1.139 63.366 1.00 34.36 242 ILE A C 1
ATOM 4218 O O . ILE B 1 242 ? 16.493 1.643 64.067 1.00 34.92 242 ILE A O 1
ATOM 4223 N N . ILE B 1 243 ? 17.122 0.340 62.329 1.00 34.53 243 ILE A N 1
ATOM 4224 C CA . ILE B 1 243 ? 15.781 -0.152 62.017 1.00 45.81 243 ILE A CA 1
ATOM 4225 C C . ILE B 1 243 ? 15.662 -1.656 62.273 1.00 49.06 243 ILE A C 1
ATOM 4226 O O . ILE B 1 243 ? 16.030 -2.458 61.410 1.00 52.08 243 ILE A O 1
ATOM 4231 N N . ALA B 1 244 ? 15.247 -2.054 63.482 1.00 36.66 244 ALA A N 1
ATOM 4232 C CA . ALA B 1 244 ? 15.048 -3.472 63.793 1.00 37.35 244 ALA A CA 1
ATOM 4233 C C . ALA B 1 244 ? 13.955 -4.095 62.922 1.00 46.34 244 ALA A C 1
ATOM 4234 O O . ALA B 1 244 ? 13.345 -3.414 62.085 1.00 38.27 244 ALA A O 1
ATOM 4236 N N . GLY B 1 245 ? 13.721 -5.399 63.088 1.00 42.03 245 GLY A N 1
ATOM 4237 C CA . GLY B 1 245 ? 12.637 -6.084 62.405 1.00 43.38 245 GLY A CA 1
ATOM 4238 C C . GLY B 1 245 ? 12.928 -6.564 61.002 1.00 40.05 245 GLY A C 1
ATOM 4239 O O . GLY B 1 245 ? 12.010 -7.059 60.337 1.00 40.75 245 GLY A O 1
ATOM 4240 N N . LYS B 1 246 ? 14.156 -6.408 60.520 1.00 38.85 246 LYS A N 1
ATOM 4241 C CA . LYS B 1 246 ? 14.501 -6.894 59.203 1.00 38.78 246 LYS A CA 1
ATOM 4242 C C . LYS B 1 246 ? 14.607 -8.422 59.207 1.00 41.36 246 LYS A C 1
ATOM 4243 O O . LYS B 1 246 ? 14.717 -9.049 60.264 1.00 39.80 246 LYS A O 1
ATOM 4249 N N . PRO B 1 247 ? 14.537 -9.044 58.034 1.00 44.92 247 PRO A N 1
ATOM 4250 C CA . PRO B 1 247 ? 14.752 -10.497 57.951 1.00 40.58 247 PRO A CA 1
ATOM 4251 C C . PRO B 1 247 ? 16.072 -10.924 58.586 1.00 39.92 247 PRO A C 1
ATOM 4252 O O . PRO B 1 247 ? 17.116 -10.311 58.366 1.00 44.17 247 PRO A O 1
ATOM 4256 N N . LEU B 1 248 ? 16.023 -11.997 59.378 1.00 40.63 248 LEU A N 1
ATOM 4257 C CA . LEU B 1 248 ? 17.191 -12.516 60.075 1.00 40.22 248 LEU A CA 1
ATOM 4258 C C . LEU B 1 248 ? 17.736 -11.501 61.061 1.00 43.47 248 LEU A C 1
ATOM 4259 O O . LEU B 1 248 ? 18.873 -11.615 61.526 1.00 38.75 248 LEU A O 1
ATOM 4264 N N . ARG B 1 249 ? 16.921 -10.501 61.376 1.00 39.23 249 ARG A N 1
ATOM 4265 C CA . ARG B 1 249 ? 17.241 -9.444 62.322 1.00 38.52 249 ARG A CA 1
ATOM 4266 C C . ARG B 1 249 ? 18.346 -8.539 61.800 1.00 37.33 249 ARG A C 1
ATOM 4267 O O . ARG B 1 249 ? 18.962 -7.794 62.565 1.00 43.00 249 ARG A O 1
ATOM 4275 N N . GLY B 1 250 ? 18.639 -8.612 60.514 1.00 37.08 250 GLY A N 1
ATOM 4276 C CA . GLY B 1 250 ? 19.551 -7.658 59.927 1.00 38.89 250 GLY A CA 1
ATOM 4277 C C . GLY B 1 250 ? 20.976 -8.005 60.303 1.00 35.47 250 GLY A C 1
ATOM 4278 O O . GLY B 1 250 ? 21.259 -9.030 60.922 1.00 35.94 250 GLY A O 1
ATOM 4279 N N . MET B 1 251 ? 21.883 -7.100 59.937 1.00 37.89 251 MET A N 1
ATOM 4280 C CA . MET B 1 251 ? 23.295 -7.204 60.273 1.00 38.57 251 MET A CA 1
ATOM 4281 C C . MET B 1 251 ? 23.700 -5.973 61.067 1.00 39.57 251 MET A C 1
ATOM 4282 O O . MET B 1 251 ? 23.123 -4.905 60.888 1.00 43.91 251 MET A O 1
ATOM 4287 N N . ALA B 1 252 ? 24.682 -6.126 61.955 1.00 33.12 252 ALA A N 1
ATOM 4288 C CA . ALA B 1 252 ? 25.241 -4.982 62.676 1.00 32.54 252 ALA A CA 1
ATOM 4289 C C . ALA B 1 252 ? 25.969 -4.013 61.730 1.00 31.69 252 ALA A C 1
ATOM 4290 O O . ALA B 1 252 ? 26.456 -4.382 60.654 1.00 31.47 252 ALA A O 1
ATOM 4292 N N . ASP B 1 253 ? 26.064 -2.754 62.148 1.00 31.25 253 ASP A N 1
ATOM 4293 C CA . ASP B 1 253 ? 26.747 -1.779 61.305 1.00 30.49 253 ASP A CA 1
ATOM 4294 C C . ASP B 1 253 ? 28.237 -2.048 61.323 1.00 30.13 253 ASP A C 1
ATOM 4295 O O . ASP B 1 253 ? 28.853 -2.097 62.388 1.00 34.54 253 ASP A O 1
ATOM 4300 N N . GLU B 1 254 ? 28.836 -2.152 60.140 1.00 34.27 254 GLU A N 1
ATOM 4301 C CA . GLU B 1 254 ? 30.259 -2.456 60.085 1.00 31.26 254 GLU A CA 1
ATOM 4302 C C . GLU B 1 254 ? 31.101 -1.337 60.706 1.00 31.60 254 GLU A C 1
ATOM 4303 O O . GLU B 1 254 ? 32.096 -1.621 61.389 1.00 39.52 254 GLU A O 1
ATOM 4309 N N . CYS B 1 255 ? 30.690 -0.060 60.555 1.00 28.68 255 CYS A N 1
ATOM 4310 C CA . CYS B 1 255 ? 31.556 1.009 61.060 1.00 28.31 255 CYS A CA 1
ATOM 4311 C C . CYS B 1 255 ? 31.365 1.259 62.540 1.00 34.89 255 CYS A C 1
ATOM 4312 O O . CYS B 1 255 ? 32.327 1.599 63.214 1.00 30.81 255 CYS A O 1
ATOM 4315 N N . LEU B 1 256 ? 30.169 1.000 63.067 1.00 35.59 256 LEU A N 1
ATOM 4316 C CA . LEU B 1 256 ? 29.993 0.934 64.514 1.00 34.29 256 LEU A CA 1
ATOM 4317 C C . LEU B 1 256 ? 30.804 -0.218 65.112 1.00 38.95 256 LEU A C 1
ATOM 4318 O O . LEU B 1 256 ? 31.377 -0.089 66.200 1.00 32.96 256 LEU A O 1
ATOM 4323 N N . LYS B 1 257 ? 30.890 -1.347 64.402 1.00 30.12 257 LYS A N 1
ATOM 4324 C CA . LYS B 1 257 ? 31.736 -2.436 64.887 1.00 38.25 257 LYS A CA 1
ATOM 4325 C C . LYS B 1 257 ? 33.185 -1.965 65.082 1.00 34.22 257 LYS A C 1
ATOM 4326 O O . LYS B 1 257 ? 33.807 -2.269 66.107 1.00 30.63 257 LYS A O 1
ATOM 4332 N N . VAL B 1 258 ? 33.709 -1.152 64.155 1.00 34.32 258 VAL A N 1
ATOM 4333 C CA . VAL B 1 258 ? 35.104 -0.711 64.250 1.00 29.37 258 VAL A CA 1
ATOM 4334 C C . VAL B 1 258 ? 35.365 -0.003 65.575 1.00 38.66 258 VAL A C 1
ATOM 4335 O O . VAL B 1 258 ? 36.442 -0.148 66.162 1.00 37.69 258 VAL A O 1
ATOM 4339 N N . ILE B 1 259 ? 34.418 0.802 66.056 1.00 32.88 259 ILE A N 1
ATOM 4340 C CA . ILE B 1 259 ? 34.570 1.435 67.364 1.00 31.59 259 ILE A CA 1
ATOM 4341 C C . ILE B 1 259 ? 33.856 0.642 68.473 1.00 35.51 259 ILE A C 1
ATOM 4342 O O . ILE B 1 259 ? 33.543 1.204 69.526 1.00 37.39 259 ILE A O 1
ATOM 4347 N N . GLY B 1 260 ? 33.560 -0.639 68.249 1.00 31.14 260 GLY A N 1
ATOM 4348 C CA . GLY B 1 260 ? 32.981 -1.467 69.316 1.00 31.89 260 GLY A CA 1
ATOM 4349 C C . GLY B 1 260 ? 31.697 -0.932 69.930 1.00 36.40 260 GLY A C 1
ATOM 4350 O O . GLY B 1 260 ? 31.532 -0.969 71.153 1.00 33.57 260 GLY A O 1
ATOM 4351 N N . VAL B 1 261 ? 30.792 -0.406 69.115 1.00 31.65 261 VAL A N 1
ATOM 4352 C CA . VAL B 1 261 ? 29.531 0.152 69.584 1.00 31.92 261 VAL A CA 1
ATOM 4353 C C . VAL B 1 261 ? 28.437 -0.712 69.003 1.00 38.39 261 VAL A C 1
ATOM 4354 O O . VAL B 1 261 ? 28.394 -0.907 67.781 1.00 35.07 261 VAL A O 1
ATOM 4358 N N . GLU B 1 262 ? 27.564 -1.224 69.876 1.00 33.96 262 GLU A N 1
ATOM 4359 C CA . GLU B 1 262 ? 26.478 -2.098 69.454 1.00 35.61 262 GLU A CA 1
ATOM 4360 C C . GLU B 1 262 ? 25.557 -1.352 68.501 1.00 32.84 262 GLU A C 1
ATOM 4361 O O . GLU B 1 262 ? 25.454 -0.126 68.536 1.00 32.56 262 GLU A O 1
ATOM 4367 N N . SER B 1 263 ? 24.908 -2.104 67.618 1.00 32.96 263 SER A N 1
ATOM 4368 C CA . SER B 1 263 ? 23.957 -1.521 66.674 1.00 40.38 263 SER A CA 1
ATOM 4369 C C . SER B 1 263 ? 22.561 -1.518 67.305 1.00 45.52 263 SER A C 1
ATOM 4370 O O . SER B 1 263 ? 21.647 -2.232 66.886 1.00 37.08 263 SER A O 1
ATOM 4373 N N . THR B 1 264 ? 22.424 -0.724 68.369 1.00 33.73 264 THR A N 1
ATOM 4374 C CA . THR B 1 264 ? 21.142 -0.505 69.021 1.00 34.44 264 THR A CA 1
ATOM 4375 C C . THR B 1 264 ? 20.856 0.990 69.123 1.00 48.76 264 THR A C 1
ATOM 4376 O O . THR B 1 264 ? 21.771 1.817 69.233 1.00 33.72 264 THR A O 1
ATOM 4380 N N . SER B 1 265 ? 19.565 1.336 69.072 1.00 37.89 265 SER A N 1
ATOM 4381 C CA . SER B 1 265 ? 19.189 2.730 69.263 1.00 34.73 265 SER A CA 1
ATOM 4382 C C . SER B 1 265 ? 19.740 3.264 70.572 1.00 34.89 265 SER A C 1
ATOM 4383 O O . SER B 1 265 ? 20.192 4.411 70.646 1.00 34.56 265 SER A O 1
ATOM 4386 N N . GLN B 1 266 ? 19.810 2.409 71.586 1.00 35.41 266 GLN A N 1
ATOM 4387 C CA . GLN B 1 266 ? 20.402 2.815 72.852 1.00 35.65 266 GLN A CA 1
ATOM 4388 C C . GLN B 1 266 ? 21.877 3.170 72.690 1.00 34.93 266 GLN A C 1
ATOM 4389 O O . GLN B 1 266 ? 22.323 4.208 73.193 1.00 36.96 266 GLN A O 1
ATOM 4395 N N . ALA B 1 267 ? 22.644 2.344 71.950 1.00 34.42 267 ALA A N 1
ATOM 4396 C CA . ALA B 1 267 ? 24.087 2.583 71.811 1.00 33.82 267 ALA A CA 1
ATOM 4397 C C . ALA B 1 267 ? 24.390 3.824 70.982 1.00 34.37 267 ALA A C 1
ATOM 4398 O O . ALA B 1 267 ? 25.255 4.623 71.358 1.00 32.97 267 ALA A O 1
ATOM 4400 N N . VAL B 1 268 ? 23.753 3.959 69.811 1.00 33.54 268 VAL A N 1
ATOM 4401 C CA . VAL B 1 268 ? 23.972 5.152 68.997 1.00 32.27 268 VAL A CA 1
ATOM 4402 C C . VAL B 1 268 ? 23.572 6.396 69.780 1.00 32.64 268 VAL A C 1
ATOM 4403 O O . VAL B 1 268 ? 24.251 7.426 69.726 1.00 32.32 268 VAL A O 1
ATOM 4407 N N . GLY B 1 269 ? 22.475 6.309 70.533 1.00 33.38 269 GLY A N 1
ATOM 4408 C CA . GLY B 1 269 ? 22.082 7.418 71.383 1.00 33.87 269 GLY A CA 1
ATOM 4409 C C . GLY B 1 269 ? 23.169 7.808 72.364 1.00 33.94 269 GLY A C 1
ATOM 4410 O O . GLY B 1 269 ? 23.479 8.987 72.526 1.00 33.92 269 GLY A O 1
ATOM 4411 N N . GLU B 1 270 ? 23.759 6.821 73.041 1.00 34.12 270 GLU A N 1
ATOM 4412 C CA . GLU B 1 270 ? 24.836 7.128 73.981 1.00 34.28 270 GLU A CA 1
ATOM 4413 C C . GLU B 1 270 ? 26.072 7.632 73.249 1.00 33.54 270 GLU A C 1
ATOM 4414 O O . GLU B 1 270 ? 26.857 8.406 73.803 1.00 33.66 270 GLU A O 1
ATOM 4420 N N . PHE B 1 271 ? 26.263 7.197 72.009 1.00 32.84 271 PHE A N 1
ATOM 4421 C CA . PHE B 1 271 ? 27.357 7.721 71.211 1.00 36.17 271 PHE A CA 1
ATOM 4422 C C . PHE B 1 271 ? 27.258 9.241 71.104 1.00 42.50 271 PHE A C 1
ATOM 4423 O O . PHE B 1 271 ? 28.227 9.958 71.366 1.00 34.72 271 PHE A O 1
ATOM 4431 N N . PHE B 1 272 ? 26.085 9.756 70.737 1.00 32.22 272 PHE A N 1
ATOM 4432 C CA . PHE B 1 272 ? 25.944 11.205 70.684 1.00 38.31 272 PHE A CA 1
ATOM 4433 C C . PHE B 1 272 ? 25.815 11.797 72.086 1.00 43.26 272 PHE A C 1
ATOM 4434 O O . PHE B 1 272 ? 26.333 12.887 72.358 1.00 35.71 272 PHE A O 1
ATOM 4442 N N . GLY B 1 273 ? 25.117 11.107 72.980 1.00 39.24 273 GLY A N 1
ATOM 4443 C CA . GLY B 1 273 ? 25.061 11.514 74.366 1.00 38.61 273 GLY A CA 1
ATOM 4444 C C . GLY B 1 273 ? 24.144 12.700 74.612 1.00 35.16 273 GLY A C 1
ATOM 4445 O O . GLY B 1 273 ? 23.603 13.338 73.697 1.00 34.87 273 GLY A O 1
ATOM 4446 N N . ALA B 1 274 ? 24.004 13.025 75.894 1.00 36.14 274 ALA A N 1
ATOM 4447 C CA . ALA B 1 274 ? 23.053 14.037 76.330 1.00 36.78 274 ALA A CA 1
ATOM 4448 C C . ALA B 1 274 ? 23.716 15.414 76.384 1.00 39.24 274 ALA A C 1
ATOM 4449 O O . ALA B 1 274 ? 24.814 15.562 76.938 1.00 36.97 274 ALA A O 1
ATOM 4451 N N . ARG B 1 275 ? 23.049 16.419 75.796 1.00 39.55 275 ARG A N 1
ATOM 4452 C CA . ARG B 1 275 ? 23.470 17.809 76.000 1.00 49.34 275 ARG A CA 1
ATOM 4453 C C . ARG B 1 275 ? 23.439 18.191 77.474 1.00 53.43 275 ARG A C 1
ATOM 4454 O O . ARG B 1 275 ? 24.270 18.984 77.925 1.00 56.23 275 ARG A O 1
ATOM 4462 N N . ALA B 1 276 ? 22.491 17.642 78.239 1.00 54.26 276 ALA A N 1
ATOM 4463 C CA . ALA B 1 276 ? 22.494 17.851 79.683 1.00 50.46 276 ALA A CA 1
ATOM 4464 C C . ALA B 1 276 ? 23.839 17.477 80.298 1.00 51.46 276 ALA A C 1
ATOM 4465 O O . ALA B 1 276 ? 24.218 18.012 81.348 1.00 46.32 276 ALA A O 1
ATOM 4467 N N . GLY B 1 277 ? 24.559 16.536 79.686 1.00 43.69 277 GLY A N 1
ATOM 4468 C CA . GLY B 1 277 ? 25.839 16.131 80.230 1.00 39.26 277 GLY A CA 1
ATOM 4469 C C . GLY B 1 277 ? 26.997 16.718 79.457 1.00 43.94 277 GLY A C 1
ATOM 4470 O O . GLY B 1 277 ? 27.187 17.941 79.449 1.00 40.89 277 GLY A O 1
ATOM 4471 N N . THR B 1 278 ? 27.800 15.859 78.835 1.00 51.77 278 THR A N 1
ATOM 4472 C CA . THR B 1 278 ? 28.831 16.282 77.898 1.00 46.00 278 THR A CA 1
ATOM 4473 C C . THR B 1 278 ? 28.416 16.087 76.445 1.00 40.59 278 THR A C 1
ATOM 4474 O O . THR B 1 278 ? 29.186 16.434 75.547 1.00 41.42 278 THR A O 1
ATOM 4478 N N . GLY B 1 279 ? 27.220 15.549 76.194 1.00 37.81 279 GLY A N 1
ATOM 4479 C CA . GLY B 1 279 ? 26.826 15.079 74.877 1.00 35.01 279 GLY A CA 1
ATOM 4480 C C . GLY B 1 279 ? 26.177 16.151 74.023 1.00 44.61 279 GLY A C 1
ATOM 4481 O O . GLY B 1 279 ? 26.312 17.353 74.272 1.00 49.62 279 GLY A O 1
ATOM 4482 N N . LEU B 1 280 ? 25.420 15.696 73.012 1.00 38.93 280 LEU A N 1
ATOM 4483 C CA . LEU B 1 280 ? 24.900 16.582 71.975 1.00 34.05 280 LEU A CA 1
ATOM 4484 C C . LEU B 1 280 ? 23.381 16.618 71.851 1.00 43.22 280 LEU A C 1
ATOM 4485 O O . LEU B 1 280 ? 22.868 17.511 71.172 1.00 50.78 280 LEU A O 1
ATOM 4490 N N . LEU B 1 281 ? 22.657 15.662 72.416 1.00 34.86 281 LEU A N 1
ATOM 4491 C CA . LEU B 1 281 ? 21.241 15.498 72.116 1.00 39.86 281 LEU A CA 1
ATOM 4492 C C . LEU B 1 281 ? 20.330 16.119 73.171 1.00 36.30 281 LEU A C 1
ATOM 4493 O O . LEU B 1 281 ? 20.569 15.982 74.375 1.00 36.86 281 LEU A O 1
ATOM 4498 N N . ASP B 1 282 ? 19.252 16.756 72.712 1.00 36.66 282 ASP A N 1
ATOM 4499 C CA . ASP B 1 282 ? 18.113 17.045 73.578 1.00 37.76 282 ASP A CA 1
ATOM 4500 C C . ASP B 1 282 ? 17.016 16.010 73.416 1.00 37.99 282 ASP A C 1
ATOM 4501 O O . ASP B 1 282 ? 16.403 15.590 74.404 1.00 47.15 282 ASP A O 1
ATOM 4506 N N . GLY B 1 283 ? 16.781 15.585 72.172 1.00 37.38 283 GLY A N 1
ATOM 4507 C CA . GLY B 1 283 ? 15.847 14.526 71.893 1.00 41.63 283 GLY A CA 1
ATOM 4508 C C . GLY B 1 283 ? 16.457 13.506 70.952 1.00 41.60 283 GLY A C 1
ATOM 4509 O O . GLY B 1 283 ? 17.408 13.783 70.215 1.00 41.49 283 GLY A O 1
ATOM 4510 N N . TRP B 1 284 ? 15.850 12.322 70.961 1.00 36.85 284 TRP A N 1
ATOM 4511 C CA . TRP B 1 284 ? 16.375 11.173 70.230 1.00 36.14 284 TRP A CA 1
ATOM 4512 C C . TRP B 1 284 ? 15.182 10.354 69.786 1.00 38.44 284 TRP A C 1
ATOM 4513 O O . TRP B 1 284 ? 14.475 9.779 70.618 1.00 39.16 284 TRP A O 1
ATOM 4524 N N . LEU B 1 285 ? 14.950 10.305 68.495 1.00 36.26 285 LEU A N 1
ATOM 4525 C CA . LEU B 1 285 ? 13.812 9.571 67.987 1.00 48.76 285 LEU A CA 1
ATOM 4526 C C . LEU B 1 285 ? 14.264 8.177 67.583 1.00 36.39 285 LEU A C 1
ATOM 4527 O O . LEU B 1 285 ? 15.331 8.011 66.991 1.00 35.53 285 LEU A O 1
ATOM 4532 N N . VAL B 1 286 ? 13.448 7.182 67.921 1.00 37.10 286 VAL A N 1
ATOM 4533 C CA . VAL B 1 286 ? 13.671 5.800 67.537 1.00 36.94 286 VAL A CA 1
ATOM 4534 C C . VAL B 1 286 ? 12.419 5.318 66.818 1.00 37.65 286 VAL A C 1
ATOM 4535 O O . VAL B 1 286 ? 11.322 5.858 66.995 1.00 38.44 286 VAL A O 1
ATOM 4539 N N . HIS B 1 287 ? 12.601 4.275 66.013 1.00 37.45 287 HIS A N 1
ATOM 4540 C CA . HIS B 1 287 ? 11.514 3.681 65.244 1.00 44.99 287 HIS A CA 1
ATOM 4541 C C . HIS B 1 287 ? 10.547 2.963 66.189 1.00 48.37 287 HIS A C 1
ATOM 4542 O O . HIS B 1 287 ? 10.936 2.498 67.266 1.00 55.18 287 HIS A O 1
ATOM 4549 N N . GLU B 1 288 ? 9.284 2.840 65.774 1.00 43.11 288 GLU A N 1
ATOM 4550 C CA . GLU B 1 288 ? 8.279 2.322 66.702 1.00 46.69 288 GLU A CA 1
ATOM 4551 C C . GLU B 1 288 ? 8.547 0.863 67.055 1.00 48.19 288 GLU A C 1
ATOM 4552 O O . GLU B 1 288 ? 8.866 0.033 66.201 1.00 43.55 288 GLU A O 1
ATOM 4558 N N . GLY B 1 289 ? 8.393 0.562 68.337 1.00 41.98 289 GLY A N 1
ATOM 4559 C CA . GLY B 1 289 ? 8.786 -0.692 68.932 1.00 42.12 289 GLY A CA 1
ATOM 4560 C C . GLY B 1 289 ? 10.174 -0.735 69.533 1.00 45.51 289 GLY A C 1
ATOM 4561 O O . GLY B 1 289 ? 10.438 -1.646 70.338 1.00 41.48 289 GLY A O 1
ATOM 4562 N N . ASP B 1 290 ? 10.994 0.301 69.311 1.00 40.27 290 ASP A N 1
ATOM 4563 C CA . ASP B 1 290 ? 12.366 0.413 69.801 1.00 39.41 290 ASP A CA 1
ATOM 4564 C C . ASP B 1 290 ? 12.382 1.247 71.076 1.00 39.64 290 ASP A C 1
ATOM 4565 O O . ASP B 1 290 ? 11.448 2.003 71.351 1.00 42.69 290 ASP A O 1
ATOM 4570 N N . HIS B 1 291 ? 13.371 1.005 71.923 1.00 39.34 291 HIS A N 1
ATOM 4571 C CA . HIS B 1 291 ? 13.456 1.692 73.206 1.00 46.71 291 HIS A CA 1
ATOM 4572 C C . HIS B 1 291 ? 14.836 2.297 73.419 1.00 40.78 291 HIS A C 1
ATOM 4573 O O . HIS B 1 291 ? 15.848 1.783 72.935 1.00 39.63 291 HIS A O 1
ATOM 4580 N N . ALA B 1 292 ? 14.861 3.427 74.109 1.00 38.94 292 ALA A N 1
ATOM 4581 C CA . ALA B 1 292 ? 16.119 3.955 74.599 1.00 38.40 292 ALA A CA 1
ATOM 4582 C C . ALA B 1 292 ? 15.812 4.801 75.819 1.00 39.09 292 ALA A C 1
ATOM 4583 O O . ALA B 1 292 ? 14.879 5.611 75.803 1.00 39.56 292 ALA A O 1
ATOM 4585 N N . GLN B 1 293 ? 16.548 4.564 76.890 1.00 39.28 293 GLN A N 1
ATOM 4586 C CA . GLN B 1 293 ? 16.529 5.439 78.048 1.00 46.21 293 GLN A CA 1
ATOM 4587 C C . GLN B 1 293 ? 17.926 6.012 78.149 1.00 49.73 293 GLN A C 1
ATOM 4588 O O . GLN B 1 293 ? 18.887 5.255 78.313 1.00 38.95 293 GLN A O 1
ATOM 4594 N N . ILE B 1 294 ? 18.030 7.340 78.086 1.00 57.50 294 ILE A N 1
ATOM 4595 C CA . ILE B 1 294 ? 19.299 8.057 78.179 1.00 54.39 294 ILE A CA 1
ATOM 4596 C C . ILE B 1 294 ? 19.096 9.249 79.092 1.00 54.18 294 ILE A C 1
ATOM 4597 O O . ILE B 1 294 ? 18.229 10.090 78.832 1.00 64.79 294 ILE A O 1
ATOM 4602 N N . GLU B 1 295 ? 19.866 9.308 80.172 1.00 48.78 295 GLU A N 1
ATOM 4603 C CA . GLU B 1 295 ? 19.685 10.364 81.155 1.00 46.06 295 GLU A CA 1
ATOM 4604 C C . GLU B 1 295 ? 19.857 11.734 80.510 1.00 42.07 295 GLU A C 1
ATOM 4605 O O . GLU B 1 295 ? 20.866 12.004 79.853 1.00 46.06 295 GLU A O 1
ATOM 4611 N N . GLY B 1 296 ? 18.817 12.561 80.640 1.00 47.74 296 GLY A N 1
ATOM 4612 C CA . GLY B 1 296 ? 18.793 13.904 80.118 1.00 44.87 296 GLY A CA 1
ATOM 4613 C C . GLY B 1 296 ? 18.172 14.052 78.751 1.00 44.48 296 GLY A C 1
ATOM 4614 O O . GLY B 1 296 ? 17.900 15.191 78.335 1.00 45.80 296 GLY A O 1
ATOM 4615 N N . VAL B 1 297 ? 17.845 12.946 78.079 1.00 42.01 297 VAL A N 1
ATOM 4616 C CA . VAL B 1 297 ? 17.455 12.964 76.671 1.00 39.07 297 VAL A CA 1
ATOM 4617 C C . VAL B 1 297 ? 16.008 12.498 76.549 1.00 49.92 297 VAL A C 1
ATOM 4618 O O . VAL B 1 297 ? 15.624 11.463 77.114 1.00 50.50 297 VAL A O 1
ATOM 4622 N N . LYS B 1 298 ? 15.207 13.274 75.819 1.00 43.44 298 LYS A N 1
ATOM 4623 C CA . LYS B 1 298 ? 13.819 12.919 75.569 1.00 40.41 298 LYS A CA 1
ATOM 4624 C C . LYS B 1 298 ? 13.768 11.940 74.407 1.00 42.85 298 LYS A C 1
ATOM 4625 O O . LYS B 1 298 ? 14.170 12.278 73.284 1.00 38.94 298 LYS A O 1
ATOM 4631 N N . VAL B 1 299 ? 13.251 10.743 74.682 1.00 40.05 299 VAL A N 1
ATOM 4632 C CA . VAL B 1 299 ? 13.217 9.626 73.745 1.00 39.54 299 VAL A CA 1
ATOM 4633 C C . VAL B 1 299 ? 11.764 9.340 73.383 1.00 46.20 299 VAL A C 1
ATOM 4634 O O . VAL B 1 299 ? 10.896 9.253 74.265 1.00 50.21 299 VAL A O 1
ATOM 4638 N N . LYS B 1 300 ? 11.491 9.202 72.088 1.00 42.63 300 LYS A N 1
ATOM 4639 C CA . LYS B 1 300 ? 10.143 8.889 71.625 1.00 45.16 300 LYS A CA 1
ATOM 4640 C C . LYS B 1 300 ? 10.228 7.941 70.439 1.00 42.18 300 LYS A C 1
ATOM 4641 O O . LYS B 1 300 ? 11.042 8.151 69.532 1.00 42.40 300 LYS A O 1
ATOM 4647 N N . ALA B 1 301 ? 9.447 6.867 70.482 1.00 40.87 301 ALA A N 1
ATOM 4648 C CA . ALA B 1 301 ? 9.318 5.959 69.353 1.00 40.66 301 ALA A CA 1
ATOM 4649 C C . ALA B 1 301 ? 8.197 6.448 68.438 1.00 41.25 301 ALA A C 1
ATOM 4650 O O . ALA B 1 301 ? 7.080 6.699 68.900 1.00 42.31 301 ALA A O 1
ATOM 4652 N N . VAL B 1 302 ? 8.512 6.651 67.163 1.00 40.62 302 VAL A N 1
ATOM 4653 C CA . VAL B 1 302 ? 7.531 6.996 66.136 1.00 41.17 302 VAL A CA 1
ATOM 4654 C C . VAL B 1 302 ? 7.981 6.278 64.867 1.00 40.57 302 VAL A C 1
ATOM 4655 O O . VAL B 1 302 ? 9.116 5.794 64.825 1.00 39.66 302 VAL A O 1
ATOM 4659 N N . PRO B 1 303 ? 7.190 6.236 63.795 1.00 43.26 303 PRO A N 1
ATOM 4660 C CA . PRO B 1 303 ? 7.693 5.634 62.548 1.00 44.02 303 PRO A CA 1
ATOM 4661 C C . PRO B 1 303 ? 8.897 6.416 62.035 1.00 46.04 303 PRO A C 1
ATOM 4662 O O . PRO B 1 303 ? 8.891 7.652 62.005 1.00 39.14 303 PRO A O 1
ATOM 4666 N N . LEU B 1 304 ? 9.945 5.690 61.662 1.00 38.43 304 LEU A N 1
ATOM 4667 C CA . LEU B 1 304 ? 11.219 6.298 61.282 1.00 37.26 304 LEU A CA 1
ATOM 4668 C C . LEU B 1 304 ? 11.733 5.735 59.968 1.00 44.96 304 LEU A C 1
ATOM 4669 O O . LEU B 1 304 ? 12.953 5.614 59.774 1.00 35.82 304 LEU A O 1
ATOM 4674 N N . LEU B 1 305 ? 10.833 5.303 59.095 1.00 39.24 305 LEU A N 1
ATOM 4675 C CA . LEU B 1 305 ? 11.231 4.778 57.801 1.00 37.86 305 LEU A CA 1
ATOM 4676 C C . LEU B 1 305 ? 11.024 5.861 56.748 1.00 37.07 305 LEU A C 1
ATOM 4677 O O . LEU B 1 305 ? 9.920 6.391 56.605 1.00 54.53 305 LEU A O 1
ATOM 4682 N N . MET B 1 306 ? 12.074 6.142 55.984 1.00 36.13 306 MET A N 1
ATOM 4683 C CA . MET B 1 306 ? 12.056 7.173 54.949 1.00 42.98 306 MET A CA 1
ATOM 4684 C C . MET B 1 306 ? 11.542 6.561 53.650 1.00 39.46 306 MET A C 1
ATOM 4685 O O . MET B 1 306 ? 12.195 6.559 52.602 1.00 40.24 306 MET A O 1
ATOM 4690 N N . THR B 1 307 ? 10.313 6.053 53.756 1.00 37.64 307 THR A N 1
ATOM 4691 C CA . THR B 1 307 ? 9.734 5.278 52.667 1.00 48.72 307 THR A CA 1
ATOM 4692 C C . THR B 1 307 ? 9.520 6.139 51.438 1.00 43.11 307 THR A C 1
ATOM 4693 O O . THR B 1 307 ? 9.781 5.701 50.311 1.00 43.27 307 THR A O 1
ATOM 4697 N N . ASP B 1 308 ? 9.110 7.382 51.650 1.00 38.62 308 ASP A N 1
ATOM 4698 C CA . ASP B 1 308 ? 8.959 8.385 50.606 1.00 41.93 308 ASP A CA 1
ATOM 4699 C C . ASP B 1 308 ? 8.962 9.748 51.283 1.00 38.44 308 ASP A C 1
ATOM 4700 O O . ASP B 1 308 ? 8.869 9.834 52.515 1.00 38.45 308 ASP A O 1
ATOM 4705 N N . PRO B 1 309 ? 9.058 10.835 50.511 1.00 50.40 309 PRO A N 1
ATOM 4706 C CA . PRO B 1 309 ? 9.026 12.173 51.131 1.00 42.53 309 PRO A CA 1
ATOM 4707 C C . PRO B 1 309 ? 7.832 12.376 52.046 1.00 43.81 309 PRO A C 1
ATOM 4708 O O . PRO B 1 309 ? 7.951 13.061 53.073 1.00 41.88 309 PRO A O 1
ATOM 4712 N N . GLU B 1 310 ? 6.689 11.760 51.740 1.00 40.46 310 GLU A N 1
ATOM 4713 C CA . GLU B 1 310 ? 5.541 11.907 52.625 1.00 56.23 310 GLU A CA 1
ATOM 4714 C C . GLU B 1 310 ? 5.840 11.326 54.008 1.00 50.05 310 GLU A C 1
ATOM 4715 O O . GLU B 1 310 ? 5.580 11.971 55.034 1.00 41.45 310 GLU A O 1
ATOM 4721 N N . ALA B 1 311 ? 6.414 10.118 54.059 1.00 40.73 311 ALA A N 1
ATOM 4722 C CA . ALA B 1 311 ? 6.753 9.523 55.350 1.00 52.11 311 ALA A CA 1
ATOM 4723 C C . ALA B 1 311 ? 7.865 10.300 56.040 1.00 39.31 311 ALA A C 1
ATOM 4724 O O . ALA B 1 311 ? 7.796 10.575 57.245 1.00 39.41 311 ALA A O 1
ATOM 4726 N N . THR B 1 312 ? 8.876 10.706 55.286 1.00 41.11 312 THR A N 1
ATOM 4727 C CA . THR B 1 312 ? 9.940 11.496 55.893 1.00 37.37 312 THR A CA 1
ATOM 4728 C C . THR B 1 312 ? 9.381 12.819 56.421 1.00 37.87 312 THR A C 1
ATOM 4729 O O . THR B 1 312 ? 9.725 13.242 57.534 1.00 37.67 312 THR A O 1
ATOM 4733 N N . ALA B 1 313 ? 8.442 13.437 55.687 1.00 38.69 313 ALA A N 1
ATOM 4734 C CA . ALA B 1 313 ? 7.776 14.636 56.205 1.00 40.19 313 ALA A CA 1
ATOM 4735 C C . ALA B 1 313 ? 7.136 14.370 57.569 1.00 45.26 313 ALA A C 1
ATOM 4736 O O . ALA B 1 313 ? 7.278 15.173 58.498 1.00 45.35 313 ALA A O 1
ATOM 4738 N N . ALA B 1 314 ? 6.467 13.225 57.731 1.00 52.38 314 ALA A N 1
ATOM 4739 C CA . ALA B 1 314 ? 5.947 12.890 59.054 1.00 41.29 314 ALA A CA 1
ATOM 4740 C C . ALA B 1 314 ? 7.082 12.762 60.060 1.00 43.96 314 ALA A C 1
ATOM 4741 O O . ALA B 1 314 ? 6.974 13.254 61.192 1.00 41.95 314 ALA A O 1
ATOM 4743 N N . MET B 1 315 ? 8.191 12.123 59.654 1.00 39.24 315 MET A N 1
ATOM 4744 C CA . MET B 1 315 ? 9.338 11.969 60.549 1.00 38.36 315 MET A CA 1
ATOM 4745 C C . MET B 1 315 ? 9.877 13.323 61.002 1.00 38.02 315 MET A C 1
ATOM 4746 O O . MET B 1 315 ? 10.100 13.547 62.199 1.00 38.09 315 MET A O 1
ATOM 4751 N N . VAL B 1 316 ? 10.079 14.247 60.058 1.00 37.75 316 VAL A N 1
ATOM 4752 C CA . VAL B 1 316 ? 10.515 15.600 60.417 1.00 42.07 316 VAL A CA 1
ATOM 4753 C C . VAL B 1 316 ? 9.495 16.270 61.337 1.00 42.64 316 VAL A C 1
ATOM 4754 O O . VAL B 1 316 ? 9.862 16.901 62.339 1.00 39.35 316 VAL A O 1
ATOM 4758 N N . ARG B 1 317 ? 8.198 16.113 61.043 1.00 39.73 317 ARG A N 1
ATOM 4759 C CA . ARG B 1 317 ? 7.183 16.728 61.898 1.00 40.89 317 ARG A CA 1
ATOM 4760 C C . ARG B 1 317 ? 7.313 16.258 63.341 1.00 41.02 317 ARG A C 1
ATOM 4761 O O . ARG B 1 317 ? 7.161 17.061 64.271 1.00 41.52 317 ARG A O 1
ATOM 4769 N N . ALA B 1 318 ? 7.602 14.964 63.554 1.00 40.65 318 ALA A N 1
ATOM 4770 C CA . ALA B 1 318 ? 7.767 14.463 64.915 1.00 40.78 318 ALA A CA 1
ATOM 4771 C C . ALA B 1 318 ? 9.008 15.031 65.583 1.00 41.57 318 ALA A C 1
ATOM 4772 O O . ALA B 1 318 ? 9.054 15.112 66.814 1.00 40.33 318 ALA A O 1
ATOM 4774 N N . GLY B 1 319 ? 10.008 15.439 64.800 1.00 38.99 319 GLY A N 1
ATOM 4775 C CA . GLY B 1 319 ? 11.175 16.055 65.398 1.00 38.35 319 GLY A CA 1
ATOM 4776 C C . GLY B 1 319 ? 10.857 17.425 65.955 1.00 39.01 319 GLY A C 1
ATOM 4777 O O . GLY B 1 319 ? 11.274 17.778 67.062 1.00 39.15 319 GLY A O 1
ATOM 4778 N N . LEU B 1 320 ? 10.136 18.226 65.173 1.00 42.48 320 LEU A N 1
ATOM 4779 C CA . LEU B 1 320 ? 9.647 19.513 65.659 1.00 49.81 320 LEU A CA 1
ATOM 4780 C C . LEU B 1 320 ? 8.826 19.356 66.933 1.00 53.58 320 LEU A C 1
ATOM 4781 O O . LEU B 1 320 ? 9.019 20.096 67.904 1.00 41.79 320 LEU A O 1
ATOM 4786 N N . ASP B 1 321 ? 7.925 18.378 66.958 1.00 44.30 321 ASP A N 1
ATOM 4787 C CA . ASP B 1 321 ? 7.035 18.250 68.099 1.00 49.63 321 ASP A CA 1
ATOM 4788 C C . ASP B 1 321 ? 7.808 17.915 69.362 1.00 44.71 321 ASP A C 1
ATOM 4789 O O . ASP B 1 321 ? 7.560 18.497 70.422 1.00 52.82 321 ASP A O 1
ATOM 4794 N N . LEU B 1 322 ? 8.776 17.013 69.264 1.00 42.51 322 LEU A N 1
ATOM 4795 C CA . LEU B 1 322 ? 9.507 16.616 70.461 1.00 47.75 322 LEU A CA 1
ATOM 4796 C C . LEU B 1 322 ? 10.314 17.784 71.012 1.00 44.71 322 LEU A C 1
ATOM 4797 O O . LEU B 1 322 ? 10.417 17.957 72.234 1.00 41.99 322 LEU A O 1
ATOM 4802 N N . ALA B 1 323 ? 10.891 18.594 70.117 1.00 41.92 323 ALA A N 1
ATOM 4803 C CA . ALA B 1 323 ? 11.607 19.808 70.506 1.00 41.38 323 ALA A CA 1
ATOM 4804 C C . ALA B 1 323 ? 10.664 20.918 70.970 1.00 55.47 323 ALA A C 1
ATOM 4805 O O . ALA B 1 323 ? 11.097 21.835 71.683 1.00 42.42 323 ALA A O 1
ATOM 4807 N N . GLY B 1 324 ? 9.400 20.875 70.564 1.00 54.63 324 GLY A N 1
ATOM 4808 C CA . GLY B 1 324 ? 8.486 21.958 70.865 1.00 44.05 324 GLY A CA 1
ATOM 4809 C C . GLY B 1 324 ? 8.692 23.183 70.003 1.00 45.09 324 GLY A C 1
ATOM 4810 O O . GLY B 1 324 ? 8.592 24.308 70.506 1.00 56.70 324 GLY A O 1
ATOM 4811 N N . VAL B 1 325 ? 8.951 22.995 68.708 1.00 43.11 325 VAL A N 1
ATOM 4812 C CA . VAL B 1 325 ? 9.278 24.067 67.778 1.00 43.35 325 VAL A CA 1
ATOM 4813 C C . VAL B 1 325 ? 8.209 24.121 66.696 1.00 49.88 325 VAL A C 1
ATOM 4814 O O . VAL B 1 325 ? 7.851 23.085 66.128 1.00 45.17 325 VAL A O 1
ATOM 4818 N N . SER B 1 326 ? 7.772 25.336 66.342 1.00 48.05 326 SER A N 1
ATOM 4819 C CA . SER B 1 326 ? 6.788 25.519 65.273 1.00 44.62 326 SER A CA 1
ATOM 4820 C C . SER B 1 326 ? 7.307 26.380 64.117 1.00 51.75 326 SER A C 1
ATOM 4821 O O . SER B 1 326 ? 8.117 27.290 64.307 1.00 60.33 326 SER A O 1
#

CATH classification: 1.10.8.240

Secondary structure (DSSP, 8-state):
-EEEEEE-HHHHHHHHHHHHHHHT-GGG-SS--S-EEEEEE--TT-EEETTEEE-HHHHHHHHHHTT-B-TTTSSSBTT---HHHHHHHHTT---HHHHHHHHHHHHHHHTT--HHHHHHHHHHHH--SSEEEESBSS--EEEEEEE-TTT--EEEEEHHHIIIIITTTS-EEEEEEETGGG--BPTTHHHHHHH-SEEEE-SS-IIIIIHHHHHSTTHHHHHHH-SS-EEEE-------GGG----HHHHHTT--SSHHHHHHHH-BTTTTS-BSEEEEETT-----TT-EEEEE----SSHHHHHHHHHHHHHHHT--/-EEEEEE-SHHHHHHHHHHHHHHT-GGG--SS---EEEEEE--TT-EEETTEEE-HHHHHHHHHHTT-B-TTTSSSBTT---HHHHHHHHTT-S-TTS---HHHHHHHHHHHHHHHTT--HHHHHHHHHHHH--SSEEEES-SS--EEEEEEE-TTTS-EEEEEHHIIIIISTT-S-EEEEEEETGGGPPPPTTHHHHHHS-SEEEE-S--IIIIIHHHHTSHHHHHHHHH-SS-EEEE-S--TTS--SSSHHHHHHHTT--SSHHHHHHHH-BTTTTS-BSEEEEETT-----TT-EEEEE----SSHHHHHHHHHHHHHHHT--

Foldseek 3Di:
DAEEEEWEALQRLLLVLLVCCLQCFQVSNDDDGPYAYAYAWEQQQWDQDPNFIDRFRLQLNLCSLLVAADVPVSTDGHPWDQVVLVVCVVVVDPDNQDGDTPVNVVLRVQQSVCVVVPDFNLVSSVVVSVVSVSRHRYWYQFSDDWYKWWFFQDPVPRDTDIGTPCCCCRVVVLVTHTADIDRPCQAVTAGTPCQLVSLAPGLAYEYGLHQLQRINVSSCSNVSNVVSLLPHPHAYEYEHVAQPPDDDPDDSCSRCVNVPFHSAQQRSDVVQAASVPDHRHQEYEYAAPGDHDGVNYHYYHDHRDSPDSNVSNVVVVVRCVSSVHD/DAEEEEWEPLLRLLLVLLVCCLFQFQPSNDDDTPYAYAYAFEQQQWDQDPNWIDRPGLVSNLCSLLVAADPVVSHDGPPWDCVVVVVVVVVPDDTPVSVVLRVQLSVCVVVPDFVLVSSVVVSVVSVSRHRYFHQFSDAWYKWWWFQDVVVRDTDTDTPVCCVPPPQPPTGTAAIDGPCQVVTAGTPCQLVSLAPGQAYEYGLDDLCRTSNSSCSRPPNVVSLLPHPHAYEYEHNADADDVVRDDFDSNCVNVPFTNALQRSDVVQAASVPSGRHQEYEYAPPGDYDGPNYHYDHYHDDSPDSVVSNVVVVVRCVSRVGD

Radius of gyration: 31.48 Å; Cα contacts (8 Å, |Δi|>4): 1458; chains: 2; bounding box: 71×57×94 Å

B-factor: mean 41.33, std 13.04, range [22.32, 93.98]

Sequence (646 aa):
MKITVLVGGVGGARFLLGVQNLLGLGSFADGPSKHELTAVVNIGDDAWMHGVRICPDLDTCMYTLGGGIDPDRGWGHRNETWNAKEELAAYGVQPDWFGLGDRDLATHLVRSQMLRAGYPLSQVTEALCKRWQPGARLLPASDERSETHVVITDPTDGERRAIHFQEWWVRYRAKVPTHSFAYVGADQATAGPGVVEAIGDADIVLLAPSNPVVSIGPILQIPGIRGALRSTSAPVIGYSPIIAGKPLRGMADECLKVIGVESTSQAVGEFFGARAGTGLLDGWLVHEGDHAQIEGVKVKAVPLLMTDPEATAAMVRAGLDLAGVSMKITVLVGGVGGARFLLGVQNLLGLGSFADGPSKHELTAVVNIGDDAWMHGVRICPDLDTCMYTLGGGIDPDRGWGHRNETWNAKEELAAYGVLGDRDLATHLVRSQMLRAGYPLSQVTEALCKRWQPGARLLPASDERSETHVVITDPTDGERRAIHFQEWWVRYRAKVPTHSFAYVGADQATAGPGVVEAIGDADIVLLAPSNPVVSIGPILQIPGIRGALRSTSAPVIGYSPIIAGKPLRGMADECLKVIGVESTSQAVGEFFGARAGTGLLDGWLVHEGDHAQIEGVKVKAVPLLMTDPEATAAMVRAGLDLAGVS

Solvent-accessible surface area: 27390 Å² total; per-residue (Å²): 136,85,8,2,0,0,0,0,10,44,23,0,0,82,0,0,31,0,0,0,31,38,25,22,8,22,89,58,63,144,50,126,67,136,54,107,6,9,0,0,0,0,8,1,12,1,2,94,18,10,23,2,20,7,0,30,8,4,7,6,0,3,1,18,4,24,50,4,29,21,105,135,66,7,109,6,6,123,122,24,42,76,26,1,75,100,8,10,59,55,26,64,41,122,27,87,60,24,18,3,0,0,37,13,0,0,0,2,2,20,4,4,76,26,44,105,75,62,101,58,14,10,85,0,6,85,44,5,16,155,69,23,131,6,37,18,110,7,8,2,0,0,43,80,145,4,7,1,45,0,41,0,31,20,87,106,68,54,88,147,114,68,14,35,10,8,38,2,49,31,112,36,123,12,164,11,78,31,66,48,23,37,56,83,20,1,117,139,4,88,26,5,81,25,0,72,107,8,0,36,83,10,63,0,0,0,1,3,24,7,22,0,1,4,11,1,6,6,1,6,64,0,68,33,0,103,35,11,0,105,97,12,116,4,32,0,0,0,3,2,15,19,11,68,83,129,134,92,147,51,27,19,76,56,0,0,161,34,59,67,31,126,39,60,1,57,10,0,0,98,80,15,13,12,42,87,46,138,7,5,0,35,0,0,0,0,41,101,90,30,166,12,123,15,164,52,16,132,44,118,50,12,85,10,74,30,104,60,45,125,38,2,8,60,4,0,135,19,0,20,96,26,21,67,29,149,114,100,11,3,0,0,0,1,20,66,18,0,1,111,0,0,30,0,0,0,39,41,27,18,11,26,84,62,52,152,32,147,51,139,62,106,5,7,0,0,0,1,6,1,16,1,6,89,77,40,15,4,16,28,0,36,8,4,8,29,0,3,10,24,3,23,48,8,33,17,98,138,80,38,138,21,7,120,126,16,38,80,17,0,103,94,12,6,70,50,31,66,99,65,3,0,33,30,6,0,0,1,3,12,1,4,71,34,44,99,73,62,108,48,13,9,80,0,6,108,32,2,19,160,71,29,135,3,36,20,108,8,16,1,0,0,36,75,136,3,12,1,28,0,27,0,35,11,92,122,95,51,108,154,99,50,3,24,12,63,57,4,96,119,145,17,69,86,160,25,78,38,64,45,20,32,60,75,22,4,124,144,3,86,25,5,75,28,0,73,114,7,0,35,80,9,58,2,0,0,1,3,20,7,36,3,3,12,12,1,5,4,1,22,79,1,59,43,0,98,43,9,0,100,92,8,111,3,32,0,2,0,2,2,35,30,48,69,78,116,119,172,217,30,191,64,41,62,2,0,154,22,62,71,34,128,31,54,1,53,15,0,0,107,76,10,13,13,38,86,43,114,5,4,0,44,0,0,0,0,28,98,85,39,135,4,138,20,168,50,15,121,46,119,46,24,80,7,76,38,109,65,42,121,32,2,8,64,4,0,120,19,0,23,97,19,24,66,28,145

InterPro domains:
  IPR002882 2-phospho-L-lactate transferase CofD [PF01933] (3-291)
  IPR010115 Phosphoenolpyruvate transferase/2-phospho-L-lactate transferase [MF_01257] (1-327)
  IPR010115 Phosphoenolpyruvate transferase/2-phospho-L-lactate transferase [PTHR43007] (1-325)
  IPR010115 Phosphoenolpyruvate transferase/2-phospho-L-lactate transferase [TIGR01819] (3-320)
  IPR010115 Phosphoenolpyruvate transferase/2-phospho-L-lactate transferase [cd07186] (3-321)
  IPR038136 CofD-like domain superfamily [G3DSA:3.40.50.10680] (6-296)
  IPR038136 CofD-like domain superfamily [SSF142338] (3-323)

Organism: Mycolicibacterium smegmatis (strain ATCC 700084 / mc(2)155) (NCBI:txid246196)

Nearest PDB structures (foldseek):
  6uw5-assembly1_A  TM=1.003E+00  e=1.425E-70  Mycolicibacterium smegmatis MC2 155
  6uvx-assembly1_A  TM=1.003E+00  e=5.411E-68  Mycolicibacterium smegmatis MC2 155
  6uw7-assembly1_A  TM=1.002E+00  e=2.606E-65  Mycolicibacterium smegmatis MC2 155
  6uw3-assembly1_B  TM=9.734E-01  e=4.851E-63  Mycolicibacterium smegmatis MC2 155
  6uw1-assembly1_B  TM=9.634E-01  e=9.585E-61  Mycolicibacterium smegmatis MC2 155